Protein AF-A0A090VYI6-F1 (afdb_monomer)

pLDDT: mean 94.98, std 6.13, range [51.75, 98.94]

Mean predicted aligned error: 4.02 Å

Organism: NCBI:txid504487

Secondary structure (DSSP, 8-state):
-GGG-S-HHHHHHHHHHHHHHHHHHHTS-TTT--HHHHIIIIIHHHHHHHHHHHHHHT----TTSSB-TT-SSTTSTTSB-GGGGS-TTPPPP-HHHHHHHHHHHH-GGGSSSSS--HHHHSBGGGTTB--SSS-B-GGGPBPSS-----TTGGG-SEESTTS-EEHHHHHHHHHHH-TTTT---HHHHHHHHHT-HHHHHHHHHHHTT--SHHHHHHHHHHHHHT-----SHHHHHHHTS-----HHHHHHHHHHTTTT-GGGTSBTTTTB-B-TTT---B-EEE---BSSS-TTS--B----BTHHHH--GGGTTEEE----TTGGGSPSBSTT--B-SHHHHHHHHHTTHHHHTT---TT--S-SS-----HHHHHHHHHHHHTTS-TT-

Solvent-accessible surface area (backbone atoms only — not comparable to full-atom values): 20803 Å² total; per-residue (Å²): 119,71,88,80,42,93,61,60,66,59,54,50,53,47,52,52,49,54,51,52,48,49,53,54,58,77,71,47,54,75,78,79,41,62,50,63,59,42,42,53,66,40,53,23,46,50,28,39,48,50,28,50,42,32,64,75,62,66,57,86,73,74,88,84,38,46,50,36,82,69,34,42,38,75,50,45,73,61,26,52,31,63,67,64,48,44,67,90,88,64,75,81,87,46,74,67,40,28,53,52,6,48,51,58,34,57,36,23,70,62,17,57,84,38,82,44,29,59,45,70,43,32,26,68,95,29,54,19,12,61,66,39,41,39,24,70,28,50,96,69,40,72,44,92,33,30,47,68,55,44,57,53,50,43,72,38,49,51,24,66,58,37,50,74,16,66,34,67,57,41,34,52,51,54,48,34,53,30,76,54,51,31,40,32,54,64,67,62,39,34,50,53,47,64,72,32,71,74,48,47,62,50,32,36,75,75,48,76,58,52,80,39,56,68,51,54,38,47,24,36,42,42,26,44,51,62,41,56,76,58,52,10,62,49,31,33,40,62,70,60,79,44,86,77,79,48,74,52,29,54,51,6,46,27,34,34,67,31,71,65,47,48,43,80,50,30,34,79,76,66,24,18,14,42,42,79,94,65,56,78,45,55,42,62,43,17,46,40,60,43,64,45,71,48,72,93,70,67,45,74,49,84,63,44,36,30,15,72,78,66,78,39,76,91,33,46,44,17,31,45,45,60,56,47,57,33,49,75,54,46,42,30,37,68,65,62,16,32,23,75,44,72,64,48,51,50,50,42,53,34,40,7,32,20,44,37,67,70,42,97,40,94,70,45,68,56,63,44,62,60,54,77,67,49,70,71,52,52,52,16,31,52,48,26,42,47,29,36,32,48,72,93,113

Nearest PDB structures (foldseek):
  2c1v-assembly1_B  TM=8.965E-01  e=3.053E-18  Paracoccus pantotrophus
  1iqc-assembly2_B  TM=9.097E-01  e=6.822E-18  Nitrosomonas europaea
  3o5c-assembly2_D  TM=9.002E-01  e=4.563E-18  Shewanella oneidensis
  4aam-assembly1_A  TM=8.550E-01  e=9.223E-18  Geobacter sulfurreducens PCA
  2vhd-assembly1_B  TM=8.820E-01  e=2.930E-17  Pseudomonas aeruginosa

Sequence (393 aa):
MEPAFGNTEIYHKILEEFKASKKLLFGSNFEDFDRYAFIKNHTNKQLQLLAEAFKVWKIDMAENAALNPYAENLFQKDFFNLNHFAPQGTPPISSERIALGKQLFNDKSLSGRGDMSCATCHVKEKAFTDGHKLGMGKNGIQLQRNTPTLSYAAYQRTFFYDGRGDGLEGQIVGVTNNENEFHIDLETLEEKVKNTPKYKIQFDSVYESKINSRNIRHAIATYIRSLSPFDSKFDQNMMGEENSLTTQEIKGFNLFMGKAACATCHFPPVFNGTVPPKFTESEFENLGITKTANFTHPILDDDPGLFYPYEVEERRGFFKTSTIRNVELTAPYMHNGAYNTLTDVLNFYNLGGGAGMGLEVPYQTLPSDELQLNTNDIEAIIAFMKTLTDAEY

InterPro domains:
  IPR004852 Di-haem cytochrome c peroxidase [PF03150] (96-242)
  IPR009056 Cytochrome c-like domain [PS51007] (96-228)
  IPR009056 Cytochrome c-like domain [PS51007] (247-389)
  IPR036909 Cytochrome c-like domain superfamily [G3DSA:1.10.760.10] (89-229)
  IPR036909 Cytochrome c-like domain superfamily [G3DSA:1.10.760.10] (230-393)
  IPR036909 Cytochrome c-like domain superfamily [SSF46626] (88-227)
  IPR036909 Cytochrome c-like domain superfamily [SSF46626] (219-389)
  IPR051395 Cytochrome c-dependent Peroxidase and MauG [PTHR30600] (48-388)

Foldseek 3Di:
DVVLQPDCVLVVQLVVLVVVLVCLVVVDDQQPRLVLCCQQPRVLQNLCSQLVSCVRSVPDDDLQAQADSNRSHQLDPRRGPLVNQDPPPQDDQDPLLLVLLVCQQPFQCLFPVSHAGQCCALPVQLQGGNQDLATQFPPRDGDQWGGDHLALVSLAQADDFQRPAGGQLSVVQVQRCDPRHRNHHQVSSLVSLVPDPVSQVSCCVPVVSDRHSVSNSSSNVSNSNVNYPSAFLSSCVSVVVDVPDDPLLSLLVSCCVGLLCQCVQLPPDQGFRQDPDRSNHFFWFQQQDFLALPLVDGHGDPQQRNCVVPVDNLSGRITTTDGLQSVVSRADDDGSRRRGDLLSVSVCSQCQGNVSSVHPDVNGPGGSHGSPQDPSNSSSNVSNSNSSYHPVD

Radius of gyration: 22.68 Å; Cα contacts (8 Å, |Δi|>4): 725; chains: 1; bounding box: 53×64×57 Å

Structure (mmCIF, N/CA/C/O backbone):
data_AF-A0A090VYI6-F1
#
_entry.id   AF-A0A090VYI6-F1
#
loop_
_atom_site.group_PDB
_atom_site.id
_atom_site.type_symbol
_atom_site.label_atom_id
_atom_site.label_alt_id
_atom_site.label_comp_id
_atom_site.label_asym_id
_atom_site.label_entity_id
_atom_site.label_seq_id
_atom_site.pdbx_PDB_ins_code
_atom_site.Cartn_x
_atom_site.Cartn_y
_atom_site.Cartn_z
_atom_site.occupancy
_atom_site.B_iso_or_equiv
_atom_site.auth_seq_id
_atom_site.auth_comp_id
_atom_site.auth_asym_id
_atom_site.auth_atom_id
_atom_site.pdbx_PDB_model_num
ATOM 1 N N . MET A 1 1 ? 12.431 40.500 5.097 1.00 51.91 1 MET A N 1
ATOM 2 C CA . MET A 1 1 ? 11.952 39.144 5.445 1.00 51.91 1 MET A CA 1
ATOM 3 C C . MET A 1 1 ? 12.647 38.593 6.686 1.00 51.91 1 MET A C 1
ATOM 5 O O . MET A 1 1 ? 11.945 38.060 7.526 1.00 51.91 1 MET A O 1
ATOM 9 N N . GLU A 1 2 ? 13.957 38.803 6.877 1.00 51.75 2 GLU A N 1
ATOM 10 C CA . GLU A 1 2 ? 14.680 38.406 8.108 1.00 51.75 2 GLU A CA 1
ATOM 11 C C . GLU A 1 2 ? 14.084 38.889 9.453 1.00 51.75 2 GLU A C 1
ATOM 13 O O . GLU A 1 2 ? 14.098 38.100 10.391 1.00 51.75 2 GLU A O 1
ATOM 18 N N . PRO A 1 3 ? 13.484 40.095 9.589 1.00 56.06 3 PRO A N 1
ATOM 19 C CA . PRO A 1 3 ? 12.970 40.558 10.886 1.00 56.06 3 PRO A CA 1
ATOM 20 C C . PRO A 1 3 ? 11.772 39.765 11.433 1.00 56.06 3 PRO A C 1
ATOM 22 O O . PRO A 1 3 ? 11.408 39.948 12.590 1.00 56.06 3 PRO A O 1
ATOM 25 N N . ALA A 1 4 ? 11.131 38.924 10.611 1.00 62.53 4 ALA A N 1
ATOM 26 C CA . ALA A 1 4 ? 9.974 38.124 11.019 1.00 62.53 4 ALA A CA 1
ATOM 27 C C . ALA A 1 4 ? 10.366 36.837 11.769 1.00 62.53 4 ALA A C 1
ATOM 29 O O . ALA A 1 4 ? 9.530 36.248 12.449 1.00 62.53 4 ALA A O 1
ATOM 30 N N . PHE A 1 5 ? 11.630 36.413 11.674 1.00 65.56 5 PHE A N 1
ATOM 31 C CA . PHE A 1 5 ? 12.122 35.160 12.238 1.00 65.56 5 PHE A CA 1
ATOM 32 C C . PHE A 1 5 ? 13.164 35.464 13.319 1.00 65.56 5 PHE A C 1
ATOM 34 O O . PHE A 1 5 ? 14.306 35.799 13.023 1.00 65.56 5 PHE A O 1
ATOM 41 N N . GLY A 1 6 ? 12.775 35.362 14.594 1.00 67.00 6 GLY A N 1
ATOM 42 C CA . GLY A 1 6 ? 13.609 35.759 15.743 1.00 67.00 6 GLY A CA 1
ATOM 43 C C . GLY A 1 6 ? 14.913 34.967 15.941 1.00 67.00 6 GLY A C 1
ATOM 44 O O . GLY A 1 6 ? 15.716 35.329 16.796 1.00 67.00 6 GLY A O 1
ATOM 45 N N . ASN A 1 7 ? 15.139 33.905 15.162 1.00 74.75 7 ASN A N 1
ATOM 46 C CA . ASN A 1 7 ? 16.387 33.144 15.110 1.00 74.75 7 ASN A CA 1
ATOM 47 C C . ASN A 1 7 ? 16.782 32.941 13.640 1.00 74.75 7 ASN A C 1
ATOM 49 O O . ASN A 1 7 ? 16.086 32.239 12.901 1.00 74.75 7 ASN A O 1
ATOM 53 N N . THR A 1 8 ? 17.890 33.558 13.231 1.00 87.00 8 THR A N 1
ATOM 54 C CA . THR A 1 8 ? 18.411 33.519 11.857 1.00 87.00 8 THR A CA 1
ATOM 55 C C . THR A 1 8 ? 19.352 32.341 11.599 1.00 87.00 8 THR A C 1
ATOM 57 O O . THR A 1 8 ? 19.598 32.003 10.443 1.00 87.00 8 THR A O 1
ATOM 60 N N . GLU A 1 9 ? 19.850 31.665 12.638 1.00 92.00 9 GLU A N 1
ATOM 61 C CA . GLU A 1 9 ? 20.752 30.518 12.490 1.00 92.00 9 GLU A CA 1
ATOM 62 C C . GLU A 1 9 ? 20.049 29.361 11.772 1.00 92.00 9 GLU A C 1
ATOM 64 O O . GLU A 1 9 ? 20.573 28.822 10.795 1.00 92.00 9 GLU A O 1
ATOM 69 N N . ILE A 1 10 ? 18.831 29.021 12.207 1.00 93.38 10 ILE A N 1
ATOM 70 C CA . ILE A 1 10 ? 18.040 27.954 11.582 1.00 93.38 10 ILE A CA 1
ATOM 71 C C . ILE A 1 10 ? 17.655 28.297 10.135 1.00 93.38 10 ILE A C 1
ATOM 73 O O . ILE A 1 10 ? 17.727 27.439 9.258 1.00 93.38 10 ILE A O 1
ATOM 77 N N . TYR A 1 11 ? 17.367 29.572 9.845 1.00 92.25 11 TYR A N 1
ATOM 78 C CA . TYR A 1 11 ? 17.147 30.052 8.477 1.00 92.25 11 TYR A CA 1
ATOM 79 C C . TYR A 1 11 ? 18.368 29.799 7.582 1.00 92.25 11 TYR A C 1
ATOM 81 O O . TYR A 1 11 ? 18.232 29.260 6.484 1.00 92.25 11 TYR A O 1
ATOM 89 N N . HIS A 1 12 ? 19.572 30.138 8.053 1.00 94.00 12 HIS A N 1
ATOM 90 C CA . HIS A 1 12 ? 20.794 29.902 7.287 1.00 94.00 12 HIS A CA 1
ATOM 91 C C . HIS A 1 12 ? 21.085 28.411 7.098 1.00 94.00 12 HIS A C 1
ATOM 93 O O . HIS A 1 12 ? 21.434 28.020 5.987 1.00 94.00 12 HIS A O 1
ATOM 99 N N . LYS A 1 13 ? 20.876 27.568 8.119 1.00 96.44 13 LYS A N 1
ATOM 100 C CA . LYS A 1 13 ? 21.012 26.105 7.984 1.00 96.44 13 LYS A CA 1
ATOM 101 C C . LYS A 1 13 ? 20.083 25.547 6.904 1.00 96.44 13 LYS A C 1
ATOM 103 O O . LYS A 1 13 ? 20.533 24.778 6.060 1.00 96.44 13 LYS A O 1
ATOM 108 N N . ILE A 1 14 ? 18.821 25.982 6.890 1.00 95.31 14 ILE A N 1
ATOM 109 C CA . ILE A 1 14 ? 17.846 25.603 5.859 1.00 95.31 14 ILE A CA 1
ATOM 110 C C . ILE A 1 14 ? 18.332 26.028 4.469 1.00 95.31 14 ILE A C 1
ATOM 112 O O . ILE A 1 14 ? 18.341 25.220 3.543 1.00 95.31 14 ILE A O 1
ATOM 116 N N . LEU A 1 15 ? 18.762 27.284 4.308 1.00 95.56 15 LEU A N 1
ATOM 117 C CA . LEU A 1 15 ? 19.244 27.775 3.017 1.00 95.56 15 LEU A CA 1
ATOM 118 C C . LEU A 1 15 ? 20.486 27.030 2.519 1.00 95.56 15 LEU A C 1
ATOM 120 O O . LEU A 1 15 ? 20.568 26.736 1.326 1.00 95.56 15 LEU A O 1
ATOM 124 N N . GLU A 1 16 ? 21.448 26.747 3.395 1.00 97.62 16 GLU A N 1
ATOM 125 C CA . GLU A 1 16 ? 22.647 25.986 3.034 1.00 97.62 16 GLU A CA 1
ATOM 126 C C . GLU A 1 16 ? 22.298 24.554 2.624 1.00 97.62 16 GLU A C 1
ATOM 128 O O . GLU A 1 16 ? 22.794 24.079 1.602 1.00 97.62 16 GLU A O 1
ATOM 133 N N . GLU A 1 17 ? 21.370 23.904 3.329 1.00 98.19 17 GLU A N 1
ATOM 134 C CA . GLU A 1 17 ? 20.898 22.569 2.962 1.00 98.19 17 GLU A CA 1
ATOM 135 C C . GLU A 1 17 ? 20.195 22.568 1.593 1.00 98.19 17 GLU A C 1
ATOM 137 O O . GLU A 1 17 ? 20.515 21.756 0.721 1.00 98.19 17 GLU A O 1
ATOM 142 N N . PHE A 1 18 ? 19.314 23.539 1.323 1.00 96.81 18 PHE A N 1
ATOM 143 C CA . PHE A 1 18 ? 18.697 23.678 -0.000 1.00 96.81 18 PHE A CA 1
ATOM 144 C C . PHE A 1 18 ? 19.729 23.951 -1.103 1.00 96.81 18 PHE A C 1
ATOM 146 O O . PHE A 1 18 ? 19.591 23.431 -2.213 1.00 96.81 18 PHE A O 1
ATOM 153 N N . LYS A 1 19 ? 20.778 24.742 -0.837 1.00 97.81 19 LYS A N 1
ATOM 154 C CA . LYS A 1 19 ? 21.872 24.959 -1.800 1.00 97.81 19 LYS A CA 1
ATOM 155 C C . LYS A 1 19 ? 22.647 23.669 -2.067 1.00 97.81 19 LYS A C 1
ATOM 157 O O . LYS A 1 19 ? 22.904 23.369 -3.234 1.00 97.81 19 LYS A O 1
ATOM 162 N N . ALA A 1 20 ? 22.992 22.913 -1.024 1.00 97.69 20 ALA A N 1
ATOM 163 C CA . ALA A 1 20 ? 23.687 21.632 -1.1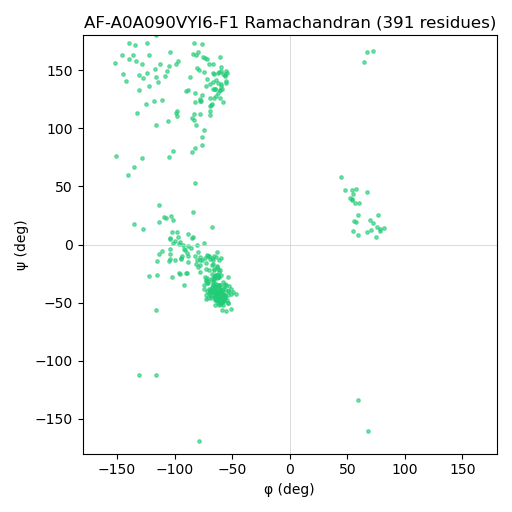43 1.00 97.69 20 ALA A CA 1
ATOM 164 C C . ALA A 1 20 ? 22.857 20.627 -1.954 1.00 97.69 20 ALA A C 1
ATOM 166 O O . ALA A 1 20 ? 23.345 20.067 -2.937 1.00 97.69 20 ALA A O 1
ATOM 167 N N . SER A 1 21 ? 21.572 20.511 -1.621 1.00 97.25 21 SER A N 1
ATOM 168 C CA . SER A 1 21 ? 20.606 19.665 -2.322 1.00 97.25 21 SER A CA 1
ATOM 169 C C . SER A 1 21 ? 20.469 20.043 -3.801 1.00 97.25 21 SER A C 1
ATOM 171 O O . SER A 1 21 ? 20.563 19.182 -4.672 1.00 97.25 21 SER A O 1
ATOM 173 N N . LYS A 1 22 ? 20.321 21.341 -4.118 1.00 96.44 22 LYS A N 1
ATOM 174 C CA . LYS A 1 22 ? 20.264 21.828 -5.510 1.00 96.44 22 LYS A CA 1
ATOM 175 C C . LYS A 1 22 ? 21.551 21.526 -6.269 1.00 96.44 22 LYS A C 1
ATOM 177 O O . LYS A 1 22 ? 21.483 21.097 -7.415 1.00 96.44 22 LYS A O 1
ATOM 182 N N . LYS A 1 23 ? 22.718 21.743 -5.655 1.00 95.56 23 LYS A N 1
ATOM 183 C CA . LYS A 1 23 ? 24.012 21.451 -6.285 1.00 95.56 23 LYS A CA 1
ATOM 184 C C . LYS A 1 23 ? 24.121 19.974 -6.663 1.00 95.56 23 LYS A C 1
ATOM 186 O O . LYS A 1 23 ? 24.585 19.675 -7.758 1.00 95.56 23 LYS A O 1
ATOM 191 N N . LEU A 1 24 ? 23.686 19.077 -5.779 1.00 94.88 24 LEU A N 1
ATOM 192 C CA . LEU A 1 24 ? 23.704 17.642 -6.039 1.00 94.88 24 LEU A CA 1
ATOM 193 C C . LEU A 1 24 ? 22.701 17.255 -7.137 1.00 94.88 24 LEU A C 1
ATOM 195 O O . LEU A 1 24 ? 23.080 16.562 -8.076 1.00 94.88 24 LEU A O 1
ATOM 199 N N . LEU A 1 25 ? 21.465 17.763 -7.077 1.00 92.31 25 LEU A N 1
ATOM 200 C CA . LEU A 1 25 ? 20.431 17.500 -8.086 1.00 92.31 25 LEU A CA 1
ATOM 201 C C . LEU A 1 25 ? 20.842 17.972 -9.487 1.00 92.31 25 LEU A C 1
ATOM 203 O O . LEU A 1 25 ? 20.793 17.199 -10.435 1.00 92.31 25 LEU A O 1
ATOM 207 N N . PHE A 1 26 ? 21.279 19.227 -9.626 1.00 92.06 26 PHE A N 1
ATOM 208 C CA . PHE A 1 26 ? 21.657 19.792 -10.929 1.00 92.06 26 PHE A CA 1
ATOM 209 C C . PHE A 1 26 ? 23.040 19.343 -11.418 1.00 92.06 26 PHE A C 1
ATOM 211 O O . PHE A 1 26 ? 23.374 19.564 -12.578 1.00 92.06 26 PHE A O 1
ATOM 218 N N . GLY A 1 27 ? 23.852 18.746 -10.543 1.00 92.06 27 GLY A N 1
ATOM 219 C CA . GLY A 1 27 ? 25.154 18.177 -10.888 1.00 92.06 27 GLY A CA 1
ATOM 220 C C . GLY A 1 27 ? 25.107 16.702 -11.295 1.00 92.06 27 GLY A C 1
ATOM 221 O O . GLY A 1 27 ? 26.145 16.165 -11.671 1.00 92.06 27 GLY A O 1
ATOM 222 N N . SER A 1 28 ? 23.942 16.053 -11.208 1.00 91.81 28 SER A N 1
ATOM 223 C CA . SER A 1 28 ? 23.776 14.613 -11.436 1.00 91.81 28 SER A CA 1
ATOM 224 C C . SER A 1 28 ? 22.946 14.320 -12.689 1.00 91.81 28 SER A C 1
ATOM 226 O O . SER A 1 28 ? 22.124 15.133 -13.109 1.00 91.81 28 SER A O 1
ATOM 228 N N . ASN A 1 29 ? 23.138 13.138 -13.278 1.00 93.50 29 ASN A N 1
ATOM 229 C CA . ASN A 1 29 ? 22.256 12.600 -14.317 1.00 93.50 29 ASN A CA 1
ATOM 230 C C . ASN A 1 29 ? 21.095 11.833 -13.660 1.00 93.50 29 ASN A C 1
ATOM 232 O O . ASN A 1 29 ? 21.307 11.171 -12.649 1.00 93.50 29 ASN A O 1
ATOM 236 N N . PHE A 1 30 ? 19.893 11.895 -14.240 1.00 91.25 30 PHE A N 1
ATOM 237 C CA . PHE A 1 30 ? 18.717 11.151 -13.784 1.00 91.25 30 PHE A CA 1
ATOM 238 C C . PHE A 1 30 ? 18.975 9.644 -13.593 1.00 91.25 30 PHE A C 1
ATOM 240 O O . PHE A 1 30 ? 18.526 9.083 -12.591 1.00 91.25 30 PHE A O 1
ATOM 247 N N . GLU A 1 31 ? 19.698 8.999 -14.511 1.00 87.69 31 GLU A N 1
ATOM 248 C CA . GLU A 1 31 ? 19.937 7.546 -14.477 1.00 87.69 31 GLU A CA 1
ATOM 249 C C . GLU A 1 31 ? 20.872 7.131 -13.332 1.00 87.69 31 GLU A C 1
ATOM 251 O O . GLU A 1 31 ? 20.591 6.173 -12.615 1.00 87.69 31 GLU A O 1
ATOM 256 N N . ASP A 1 32 ? 21.932 7.905 -13.095 1.00 85.31 32 ASP A N 1
ATOM 257 C CA . ASP A 1 32 ? 22.974 7.582 -12.108 1.00 85.31 32 ASP A CA 1
ATOM 258 C C . ASP A 1 32 ? 22.744 8.244 -10.739 1.00 85.31 32 ASP A C 1
ATOM 260 O O . ASP A 1 32 ? 23.573 8.139 -9.833 1.00 85.31 32 ASP A O 1
ATOM 264 N N . PHE A 1 33 ? 21.638 8.974 -10.577 1.00 95.75 33 PHE A N 1
ATOM 265 C CA . PHE A 1 33 ? 21.359 9.706 -9.349 1.00 95.75 33 PHE A CA 1
ATOM 266 C C . PHE A 1 33 ? 21.072 8.756 -8.179 1.00 95.75 33 PHE A C 1
ATOM 268 O O . PHE A 1 33 ? 20.097 7.996 -8.199 1.00 95.75 33 PHE A O 1
ATOM 275 N N . ASP A 1 34 ? 21.897 8.849 -7.132 1.00 96.88 34 ASP A N 1
ATOM 276 C CA . ASP A 1 34 ? 21.727 8.094 -5.891 1.00 96.88 34 ASP A CA 1
ATOM 277 C C . ASP A 1 34 ? 20.603 8.694 -5.035 1.00 96.88 34 ASP A C 1
ATOM 279 O O . ASP A 1 34 ? 20.805 9.527 -4.145 1.00 96.88 34 ASP A O 1
ATOM 283 N N . ARG A 1 35 ? 19.381 8.261 -5.337 1.00 97.38 35 ARG A N 1
ATOM 284 C CA . ARG A 1 35 ? 18.150 8.678 -4.665 1.00 97.38 35 ARG A CA 1
ATOM 285 C C . ARG A 1 35 ? 18.113 8.190 -3.224 1.00 97.38 35 ARG A C 1
ATOM 287 O O . ARG A 1 35 ? 17.596 8.910 -2.373 1.00 97.38 35 ARG A O 1
ATOM 294 N N . TYR A 1 36 ? 18.671 7.011 -2.936 1.00 97.88 36 TYR A N 1
ATOM 295 C CA . TYR A 1 36 ? 18.772 6.493 -1.570 1.00 97.88 36 TYR A CA 1
ATOM 296 C C . TYR A 1 36 ? 19.567 7.458 -0.685 1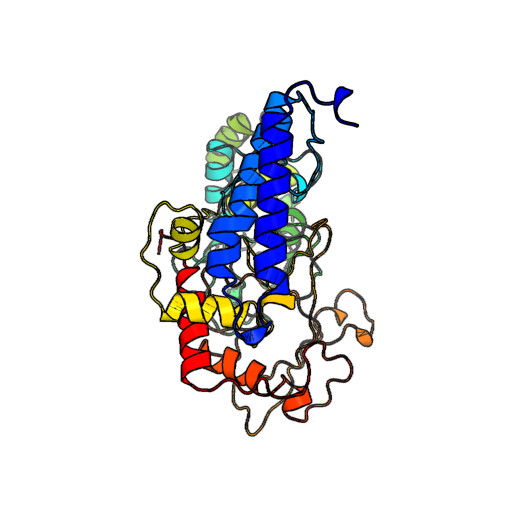.00 97.88 36 TYR A C 1
ATOM 298 O O . TYR A 1 36 ? 19.049 7.964 0.316 1.00 97.88 36 TYR A O 1
ATOM 306 N N . ALA A 1 37 ? 20.802 7.772 -1.090 1.00 97.25 37 ALA A N 1
ATOM 307 C CA . ALA A 1 37 ? 21.647 8.698 -0.345 1.00 97.25 37 ALA A CA 1
ATOM 308 C C . ALA A 1 37 ? 21.050 10.110 -0.311 1.00 97.25 37 ALA A C 1
ATOM 310 O O . ALA A 1 37 ? 21.145 10.783 0.715 1.00 97.25 37 ALA A O 1
ATOM 311 N N . PHE A 1 38 ? 20.405 10.556 -1.394 1.00 98.00 38 PHE A N 1
ATOM 312 C CA . PHE A 1 38 ? 19.746 11.858 -1.421 1.00 98.00 38 PHE A CA 1
ATOM 313 C C . PHE A 1 38 ? 18.625 11.963 -0.383 1.00 98.00 38 PHE A C 1
ATOM 315 O O . PHE A 1 38 ? 18.595 12.918 0.391 1.00 98.00 38 PHE A O 1
ATOM 322 N N . ILE A 1 39 ? 17.731 10.975 -0.311 1.00 97.31 39 ILE A N 1
ATOM 323 C CA . ILE A 1 39 ? 16.640 10.987 0.670 1.00 97.31 39 ILE A CA 1
ATOM 324 C C . ILE A 1 39 ? 17.208 10.983 2.091 1.00 97.31 39 ILE A C 1
ATOM 326 O O . ILE A 1 39 ? 16.844 11.832 2.907 1.00 97.31 39 ILE A O 1
ATOM 330 N N . LYS A 1 40 ? 18.150 10.076 2.365 1.00 95.94 40 LYS A N 1
ATOM 331 C CA . LYS A 1 40 ? 18.731 9.901 3.699 1.00 95.94 40 LYS A CA 1
ATOM 332 C C . LYS A 1 40 ? 19.511 11.130 4.174 1.00 95.94 40 LYS A C 1
ATOM 334 O O . LYS A 1 40 ? 19.357 11.541 5.321 1.00 95.94 40 LYS A O 1
ATOM 339 N N . ASN A 1 41 ? 20.322 11.729 3.301 1.00 96.50 41 ASN A N 1
ATOM 340 C CA . ASN A 1 41 ? 21.264 12.785 3.686 1.00 96.50 41 ASN A CA 1
ATOM 341 C C . ASN A 1 41 ? 20.732 14.204 3.456 1.00 96.50 41 ASN A C 1
ATOM 343 O O . ASN A 1 41 ? 21.189 15.123 4.130 1.00 96.50 41 ASN A O 1
ATOM 347 N N . HIS A 1 42 ? 19.783 14.388 2.533 1.00 97.81 42 HIS A N 1
ATOM 348 C CA . HIS A 1 42 ? 19.250 15.701 2.169 1.00 97.81 42 HIS A CA 1
ATOM 349 C C . HIS A 1 42 ? 17.766 15.837 2.511 1.00 97.81 42 HIS A C 1
ATOM 351 O O . HIS A 1 42 ? 17.409 16.722 3.284 1.00 97.81 42 HIS A O 1
ATOM 357 N N . THR A 1 43 ? 16.886 14.961 2.016 1.00 97.00 43 THR A N 1
ATOM 358 C CA . THR A 1 43 ? 15.436 15.085 2.279 1.00 97.00 43 THR A CA 1
ATOM 359 C C . THR A 1 43 ? 15.114 14.987 3.771 1.00 97.00 43 THR A C 1
ATOM 361 O O . THR A 1 43 ? 14.474 15.883 4.318 1.00 97.00 43 THR A O 1
ATOM 364 N N . ASN A 1 44 ? 15.617 13.963 4.463 1.00 97.31 44 ASN A N 1
ATOM 365 C CA . ASN A 1 44 ? 15.415 13.822 5.909 1.00 97.31 44 ASN A CA 1
ATOM 366 C C . ASN A 1 44 ? 16.096 14.958 6.689 1.00 97.31 44 ASN A C 1
ATOM 368 O O . ASN A 1 44 ? 15.562 15.449 7.681 1.00 97.31 44 ASN A O 1
ATOM 372 N N . LYS A 1 45 ? 17.236 15.466 6.204 1.00 97.31 45 LYS A N 1
ATOM 373 C CA . LYS A 1 45 ? 17.892 16.618 6.830 1.00 97.31 45 LYS A CA 1
ATOM 374 C C . LYS A 1 45 ? 17.060 17.898 6.714 1.00 97.31 45 LYS A C 1
ATOM 376 O O . LYS A 1 45 ? 16.982 18.667 7.671 1.00 97.31 45 LYS A O 1
ATOM 381 N N . GLN A 1 46 ? 16.416 18.119 5.571 1.00 97.38 46 GLN A N 1
ATOM 382 C CA . GLN A 1 46 ? 15.489 19.234 5.376 1.00 97.38 46 GLN A CA 1
ATOM 383 C C . GLN A 1 46 ? 14.279 19.117 6.307 1.00 97.38 46 GLN A C 1
ATOM 385 O O . GLN A 1 46 ? 13.914 20.110 6.928 1.00 97.38 46 GLN A O 1
ATOM 390 N N . LEU A 1 47 ? 13.701 17.920 6.452 1.00 96.44 47 LEU A N 1
ATOM 391 C CA . LEU A 1 47 ? 12.589 17.665 7.374 1.00 96.44 47 LEU A CA 1
ATOM 392 C C . LEU A 1 47 ? 12.962 18.001 8.828 1.00 96.44 47 LEU A C 1
ATOM 394 O O . LEU A 1 47 ? 12.262 18.782 9.468 1.00 96.44 47 LEU A O 1
ATOM 398 N N . GLN A 1 48 ? 14.119 17.530 9.309 1.00 96.50 48 GLN A N 1
ATOM 399 C CA . GLN A 1 48 ? 14.654 17.888 10.633 1.00 96.50 48 GLN A CA 1
ATOM 400 C C . GLN A 1 48 ? 14.780 19.404 10.830 1.00 96.50 48 GLN A C 1
ATOM 402 O O . GLN A 1 48 ? 14.356 19.949 11.849 1.00 96.50 48 GLN A O 1
ATOM 407 N N . LEU A 1 49 ? 15.359 20.104 9.849 1.00 96.12 49 LEU A N 1
ATOM 408 C CA . LEU A 1 49 ? 15.551 21.552 9.924 1.00 96.12 49 LEU A CA 1
ATOM 409 C C . LEU A 1 49 ? 14.218 22.316 9.896 1.00 96.12 49 LEU A C 1
ATOM 411 O O . LEU A 1 49 ? 14.088 23.338 10.569 1.00 96.12 49 LEU A O 1
ATOM 415 N N . LEU A 1 50 ? 13.224 21.834 9.146 1.00 93.31 50 LEU A N 1
ATOM 416 C CA . LEU A 1 50 ? 11.882 22.420 9.119 1.00 93.31 50 LEU A CA 1
ATOM 417 C C . LEU A 1 50 ? 11.146 22.208 10.448 1.00 93.31 50 LEU A C 1
ATOM 419 O O . LEU A 1 50 ? 10.590 23.168 10.982 1.00 93.31 50 LEU A O 1
ATOM 423 N N . ALA A 1 51 ? 11.204 21.003 11.022 1.00 93.25 51 ALA A N 1
ATOM 424 C CA . ALA A 1 51 ? 10.638 20.718 12.339 1.00 93.25 51 ALA A CA 1
ATOM 425 C C . ALA A 1 51 ? 11.279 21.597 13.435 1.00 93.25 51 ALA A C 1
ATOM 427 O O . ALA A 1 51 ? 10.576 22.202 14.252 1.00 93.25 51 ALA A O 1
ATOM 428 N N . GLU A 1 52 ? 12.610 21.756 13.406 1.00 93.12 52 GLU A N 1
ATOM 429 C CA . GLU A 1 52 ? 13.338 22.672 14.294 1.00 93.12 52 GLU A CA 1
ATOM 430 C C . GLU A 1 52 ? 12.884 24.127 14.094 1.00 93.12 52 GLU A C 1
ATOM 432 O O . GLU A 1 52 ? 12.611 24.833 15.069 1.00 93.12 52 GLU A O 1
ATOM 437 N N . ALA A 1 53 ? 12.745 24.576 12.845 1.00 92.12 53 ALA A N 1
ATOM 438 C CA . ALA A 1 53 ? 12.299 25.929 12.532 1.00 92.12 53 ALA A CA 1
ATOM 439 C C . ALA A 1 53 ? 10.887 26.216 13.048 1.00 92.12 53 ALA A C 1
ATOM 441 O O . ALA A 1 53 ? 10.668 27.275 13.639 1.00 92.12 53 ALA A O 1
ATOM 442 N N . PHE A 1 54 ? 9.945 25.278 12.903 1.00 90.62 54 PHE A N 1
ATOM 443 C CA . PHE A 1 54 ? 8.591 25.436 13.439 1.00 90.62 54 PHE A CA 1
ATOM 444 C C . PHE A 1 54 ? 8.601 25.630 14.954 1.00 90.62 54 PHE A C 1
ATOM 446 O O . PHE A 1 54 ? 7.956 26.550 15.464 1.00 90.62 54 PHE A O 1
ATOM 453 N N . LYS A 1 55 ? 9.420 24.856 15.674 1.00 89.12 55 LYS A N 1
ATOM 454 C CA . LYS A 1 55 ? 9.599 25.006 17.123 1.00 89.12 55 LYS A CA 1
ATOM 455 C C . LYS A 1 55 ? 10.222 26.354 17.498 1.00 89.12 55 LYS A C 1
ATOM 457 O O . LYS A 1 55 ? 9.733 27.032 18.402 1.00 89.12 55 LYS A O 1
ATOM 462 N N . VAL A 1 56 ? 11.302 26.749 16.826 1.00 90.44 56 VAL A N 1
ATOM 463 C CA . VAL A 1 56 ? 12.064 27.969 17.143 1.00 90.44 56 VAL A CA 1
ATOM 464 C C . VAL A 1 56 ? 11.269 29.235 16.820 1.00 90.44 56 VAL A C 1
ATOM 466 O O . VAL A 1 56 ? 11.285 30.195 17.594 1.00 90.44 56 VAL A O 1
ATOM 469 N N . TRP A 1 57 ? 10.554 29.241 15.698 1.00 90.19 57 TRP A N 1
ATOM 470 C CA . TRP A 1 57 ? 9.742 30.375 15.258 1.00 90.19 57 TRP A CA 1
ATOM 471 C C . TRP A 1 57 ? 8.314 30.350 15.802 1.00 90.19 57 TRP A C 1
ATOM 473 O O . TRP A 1 57 ? 7.569 31.297 15.558 1.00 90.19 57 TRP A O 1
ATOM 483 N N . LYS A 1 58 ? 7.952 29.318 16.578 1.00 89.25 58 LYS A N 1
ATOM 484 C CA . LYS A 1 58 ? 6.615 29.132 17.161 1.00 89.25 58 LYS A CA 1
ATOM 485 C C . LYS A 1 58 ? 5.517 29.166 16.091 1.00 89.25 58 LYS A C 1
ATOM 487 O O . LYS A 1 58 ? 4.496 29.829 16.266 1.00 89.25 58 LYS A O 1
ATOM 492 N N . ILE A 1 59 ? 5.768 28.492 14.970 1.00 87.75 59 ILE A N 1
ATOM 493 C CA . ILE A 1 59 ? 4.795 28.343 13.887 1.00 87.75 59 ILE A CA 1
ATOM 494 C C . ILE A 1 59 ? 3.871 27.192 14.254 1.00 87.75 59 ILE A C 1
ATOM 496 O O . ILE A 1 59 ? 4.333 26.075 14.467 1.00 87.75 59 ILE A O 1
ATOM 500 N N . ASP A 1 60 ? 2.577 27.486 14.308 1.00 84.31 60 ASP A N 1
ATOM 501 C CA . ASP A 1 60 ? 1.536 26.481 14.459 1.00 84.31 60 ASP A CA 1
ATOM 502 C C . ASP A 1 60 ? 1.080 25.999 13.075 1.00 84.31 60 ASP A C 1
ATOM 504 O O . ASP A 1 60 ? 0.847 26.806 12.170 1.00 84.31 60 ASP A O 1
ATOM 508 N N . MET A 1 61 ? 0.993 24.684 12.898 1.00 80.69 61 MET A N 1
ATOM 509 C CA . MET A 1 61 ? 0.710 24.038 11.617 1.00 80.69 61 MET A CA 1
ATOM 510 C C . MET A 1 61 ? -0.622 23.296 11.689 1.00 80.69 61 MET A C 1
ATOM 512 O O . MET A 1 61 ? -0.975 22.720 12.712 1.00 80.69 61 MET A O 1
ATOM 516 N N . ALA A 1 62 ? -1.369 23.296 10.583 1.00 72.25 62 ALA A N 1
ATOM 517 C CA . ALA A 1 62 ? -2.714 22.733 10.548 1.00 72.25 62 ALA A CA 1
ATOM 518 C C . ALA A 1 62 ? -2.738 21.231 10.897 1.00 72.25 62 ALA A C 1
ATOM 520 O O . ALA A 1 62 ? -2.109 20.416 10.225 1.00 72.25 62 ALA A O 1
ATOM 521 N N . GLU A 1 63 ? -3.562 20.860 11.879 1.00 66.06 63 GLU A N 1
ATOM 522 C CA . GLU A 1 63 ? -3.710 19.480 12.375 1.00 66.06 63 GLU A CA 1
ATOM 523 C C . GLU A 1 63 ? -4.431 18.525 11.397 1.00 66.06 63 GLU A C 1
ATOM 525 O O . GLU A 1 63 ? -4.454 17.315 11.610 1.00 66.06 63 GLU A O 1
ATOM 530 N N . ASN A 1 64 ? -5.019 19.045 10.311 1.00 64.88 64 ASN A N 1
ATOM 531 C CA . ASN A 1 64 ? -5.789 18.268 9.326 1.00 64.88 64 ASN A CA 1
ATOM 532 C C . ASN A 1 64 ? -5.055 18.079 7.982 1.00 64.88 64 ASN A C 1
ATOM 534 O O . ASN A 1 64 ? -5.683 17.899 6.940 1.00 64.88 64 ASN A O 1
ATOM 538 N N . ALA A 1 65 ? -3.725 18.193 7.976 1.00 83.31 65 ALA A N 1
ATOM 539 C CA . ALA A 1 65 ? -2.911 17.842 6.817 1.00 83.31 65 ALA A CA 1
ATOM 540 C C . ALA A 1 65 ? -2.694 16.322 6.746 1.00 83.31 65 ALA A C 1
ATOM 542 O O . ALA A 1 65 ? -2.653 15.649 7.774 1.00 83.31 65 ALA A O 1
ATOM 543 N N . ALA A 1 66 ? -2.503 15.794 5.534 1.00 91.50 66 ALA A N 1
ATOM 544 C CA . ALA A 1 66 ? -2.185 14.381 5.304 1.00 91.50 66 ALA A CA 1
ATOM 545 C C . ALA A 1 66 ? -0.837 13.950 5.902 1.00 91.50 66 ALA A C 1
ATOM 547 O O . ALA A 1 66 ? -0.633 12.776 6.207 1.00 91.50 66 ALA A O 1
ATOM 548 N N . LEU A 1 67 ? 0.078 14.906 6.051 1.00 93.31 67 LEU A N 1
ATOM 549 C CA . LEU A 1 67 ? 1.418 14.708 6.583 1.00 93.31 67 LEU A CA 1
ATOM 550 C C . LEU A 1 67 ? 1.522 15.331 7.970 1.00 93.31 67 LEU A C 1
ATOM 552 O O . LEU A 1 67 ? 0.953 16.396 8.216 1.00 93.31 67 LEU A O 1
ATOM 556 N N . ASN A 1 68 ? 2.291 14.695 8.846 1.00 91.94 68 ASN A N 1
ATOM 557 C CA . ASN A 1 68 ? 2.713 15.290 10.101 1.00 91.94 68 ASN A CA 1
ATOM 558 C C . ASN A 1 68 ? 3.703 16.432 9.806 1.00 91.94 68 ASN A C 1
ATOM 560 O O . ASN A 1 68 ? 4.796 16.176 9.296 1.00 91.94 68 ASN A O 1
ATOM 564 N N . PRO A 1 69 ? 3.354 17.694 10.118 1.00 88.69 69 PRO A N 1
ATOM 565 C CA . PRO A 1 69 ? 4.219 18.834 9.826 1.00 88.69 69 PRO A CA 1
ATOM 566 C C . PRO A 1 69 ? 5.510 18.833 10.654 1.00 88.69 69 PRO A C 1
ATOM 568 O O . PRO A 1 69 ? 6.459 19.517 10.290 1.00 88.69 69 PRO A O 1
ATOM 571 N N . TYR A 1 70 ? 5.561 18.071 11.747 1.00 90.81 70 TYR A N 1
ATOM 572 C CA . TYR A 1 70 ? 6.740 17.928 12.598 1.00 90.81 70 TYR A CA 1
ATOM 573 C C . TYR A 1 70 ? 7.542 16.662 12.288 1.00 90.81 70 TYR A C 1
ATOM 575 O O . TYR A 1 70 ? 8.420 16.300 13.067 1.00 90.81 70 TYR A O 1
ATOM 583 N N . ALA A 1 71 ? 7.247 15.972 11.182 1.00 94.06 71 ALA A N 1
ATOM 584 C CA . ALA A 1 71 ? 8.032 14.817 10.790 1.00 94.06 71 ALA A CA 1
ATOM 585 C C . ALA A 1 71 ? 9.468 15.212 10.432 1.00 94.06 71 ALA A C 1
ATOM 587 O O . ALA A 1 71 ? 9.701 16.156 9.681 1.00 94.06 71 ALA A O 1
ATOM 588 N N . GLU A 1 72 ? 10.424 14.456 10.960 1.00 96.25 72 GLU A N 1
ATOM 589 C CA . GLU A 1 72 ? 11.864 14.638 10.781 1.00 96.25 72 GLU A CA 1
ATOM 590 C C . GLU A 1 72 ? 12.457 13.618 9.794 1.00 96.25 72 GLU A C 1
ATOM 592 O O . GLU A 1 72 ? 13.588 13.772 9.334 1.00 96.25 72 GLU A O 1
ATOM 597 N N . ASN A 1 73 ? 11.706 12.574 9.442 1.00 97.44 73 ASN A N 1
ATOM 598 C CA . ASN A 1 73 ? 12.114 11.551 8.488 1.00 97.44 73 ASN A CA 1
ATOM 599 C C . ASN A 1 73 ? 10.924 11.110 7.626 1.00 97.44 73 ASN A C 1
ATOM 601 O O . ASN A 1 73 ? 9.816 10.944 8.129 1.00 97.44 73 ASN A O 1
ATOM 605 N N . LEU A 1 74 ? 11.155 10.880 6.333 1.00 95.88 74 LEU A N 1
ATOM 606 C CA . LEU A 1 74 ? 10.131 10.393 5.406 1.00 95.88 74 LEU A CA 1
ATOM 607 C C . LEU A 1 74 ? 9.571 9.014 5.804 1.00 95.88 74 LEU A C 1
ATOM 609 O O . LEU A 1 74 ? 8.431 8.707 5.480 1.00 95.88 74 LEU A O 1
ATOM 613 N N . PHE A 1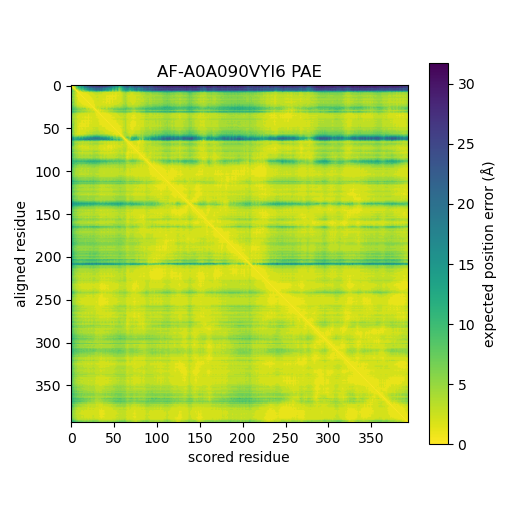 75 ? 10.360 8.191 6.497 1.00 96.88 75 PHE A N 1
ATOM 614 C CA . PHE A 1 75 ? 10.008 6.816 6.871 1.00 96.88 75 PHE A CA 1
ATOM 615 C C . PHE A 1 75 ? 9.626 6.656 8.344 1.00 96.88 75 PHE A C 1
ATOM 617 O O . PHE A 1 75 ? 9.384 5.536 8.788 1.00 96.88 75 PHE A O 1
ATOM 624 N N . GLN A 1 76 ? 9.526 7.748 9.111 1.00 95.44 76 GLN A N 1
ATOM 625 C CA . GLN A 1 76 ? 9.047 7.637 10.487 1.00 95.44 76 GLN A CA 1
ATOM 626 C C . GLN A 1 76 ? 7.577 7.199 10.517 1.00 95.44 76 GLN A C 1
ATOM 628 O O . GLN A 1 76 ? 6.768 7.586 9.671 1.00 95.44 76 GLN A O 1
ATOM 633 N N . LYS A 1 77 ? 7.215 6.428 11.541 1.00 94.19 77 LYS A N 1
ATOM 634 C CA . LYS A 1 77 ? 5.892 5.803 11.676 1.00 94.19 77 LYS A CA 1
ATOM 635 C C . LYS A 1 77 ? 4.714 6.782 11.617 1.00 94.19 77 LYS A C 1
ATOM 637 O O . LYS A 1 77 ? 3.648 6.445 11.111 1.00 94.19 77 LYS A O 1
ATOM 642 N N . ASP A 1 78 ? 4.891 7.984 12.149 1.00 92.81 78 ASP A N 1
ATOM 643 C CA . ASP A 1 78 ? 3.885 9.045 12.183 1.00 92.81 78 ASP A CA 1
ATOM 644 C C . ASP A 1 78 ? 4.121 10.118 11.106 1.00 92.81 78 ASP A C 1
ATOM 646 O O . ASP A 1 78 ? 3.612 11.227 11.244 1.00 92.81 78 ASP A O 1
ATOM 650 N N . PHE A 1 79 ? 4.860 9.811 10.027 1.00 95.06 79 PHE A N 1
ATOM 651 C CA . PHE A 1 79 ? 5.009 10.710 8.872 1.00 95.06 79 PHE A CA 1
ATOM 652 C C . PHE A 1 79 ? 3.645 11.070 8.271 1.00 95.06 79 PHE A C 1
ATOM 654 O O . PHE A 1 79 ? 3.367 12.230 7.965 1.00 95.06 79 PHE A O 1
ATOM 661 N N . PHE A 1 80 ? 2.769 10.074 8.138 1.00 94.56 80 PHE A N 1
ATOM 662 C CA . PHE A 1 80 ? 1.387 10.270 7.728 1.00 94.56 80 PHE A CA 1
ATOM 663 C C . PHE A 1 80 ? 0.490 10.539 8.931 1.00 94.56 80 PHE A C 1
ATOM 665 O O . PHE A 1 80 ? 0.467 9.778 9.900 1.00 94.56 80 PHE A O 1
ATOM 672 N N . ASN A 1 81 ? -0.351 11.563 8.814 1.00 92.31 81 ASN A N 1
ATOM 673 C CA . ASN A 1 81 ? -1.459 11.764 9.731 1.00 92.31 81 ASN A CA 1
ATOM 674 C C . ASN A 1 81 ? -2.556 10.742 9.422 1.00 92.31 81 ASN A C 1
ATOM 676 O O . ASN A 1 81 ? -3.366 10.920 8.513 1.00 92.31 81 ASN A O 1
ATOM 680 N N . LEU A 1 82 ? -2.597 9.660 10.193 1.00 90.75 82 LEU A N 1
ATOM 681 C CA . LEU A 1 82 ? -3.530 8.561 9.964 1.00 90.75 82 LEU A CA 1
ATOM 682 C C . LEU A 1 82 ? -5.011 8.992 10.021 1.00 90.75 82 LEU A C 1
ATOM 684 O O . LEU A 1 82 ? -5.849 8.390 9.348 1.00 90.75 82 LEU A O 1
ATOM 688 N N . ASN A 1 83 ? -5.336 10.067 10.749 1.00 89.44 83 ASN A N 1
ATOM 689 C CA . ASN A 1 83 ? -6.700 10.603 10.808 1.00 89.44 83 ASN A CA 1
ATOM 690 C C . ASN A 1 83 ? -7.177 11.152 9.455 1.00 89.44 83 ASN A C 1
ATOM 692 O O . ASN A 1 83 ? -8.371 11.090 9.175 1.00 89.44 83 ASN A O 1
ATOM 696 N N . HIS A 1 84 ? -6.268 11.624 8.593 1.00 90.75 84 HIS A N 1
ATOM 697 C CA . HIS A 1 84 ? -6.598 12.077 7.233 1.00 90.75 84 HIS A CA 1
ATOM 698 C C . HIS A 1 84 ? -7.177 10.948 6.364 1.00 90.75 84 HIS A C 1
ATOM 700 O O . HIS A 1 84 ? -7.973 11.189 5.456 1.00 90.75 84 HIS A O 1
ATOM 706 N N . PHE A 1 85 ? -6.808 9.698 6.654 1.00 91.75 85 PHE A N 1
ATOM 707 C CA . PHE A 1 85 ? -7.254 8.501 5.932 1.00 91.75 85 PHE A CA 1
ATOM 708 C C . PHE A 1 85 ? -8.451 7.805 6.593 1.00 91.75 85 PHE A C 1
ATOM 710 O O . PHE A 1 85 ? -8.933 6.781 6.106 1.00 91.75 85 PHE A O 1
ATOM 717 N N . ALA A 1 86 ? -8.947 8.344 7.706 1.00 90.88 86 ALA A N 1
ATOM 718 C CA . ALA A 1 86 ? -10.111 7.826 8.403 1.00 90.88 86 ALA A CA 1
ATOM 719 C C . ALA A 1 86 ? -11.347 8.711 8.156 1.00 90.88 86 ALA A C 1
ATOM 721 O O . ALA A 1 86 ? -11.217 9.911 7.904 1.00 90.88 86 ALA A O 1
ATOM 722 N N . PRO A 1 87 ? -12.569 8.156 8.249 1.00 89.06 87 PRO A N 1
ATOM 723 C CA . PRO A 1 87 ? -13.783 8.962 8.233 1.00 89.06 87 PRO A CA 1
ATOM 724 C C . PRO A 1 87 ? -13.777 10.041 9.322 1.00 89.06 87 PRO A C 1
ATOM 726 O O . PRO A 1 87 ? -13.250 9.844 10.420 1.00 89.06 87 PRO A O 1
ATOM 729 N N . GLN A 1 88 ? -14.429 11.172 9.063 1.00 85.81 88 GLN A N 1
ATOM 730 C CA . GLN A 1 88 ? -14.553 12.233 10.061 1.00 85.81 88 GLN A CA 1
ATOM 731 C C . GLN A 1 88 ? -15.279 11.729 11.322 1.00 85.81 88 GLN A C 1
ATOM 733 O O . GLN A 1 88 ? -16.300 11.043 11.241 1.00 85.81 88 GLN A O 1
ATOM 738 N N . GLY A 1 89 ? -14.764 12.091 12.501 1.00 83.88 89 GLY A N 1
ATOM 739 C CA . GLY A 1 89 ? -15.332 11.670 13.787 1.00 83.88 89 GLY A CA 1
ATOM 740 C C . GLY A 1 89 ? -14.983 10.234 14.192 1.00 83.88 89 GLY A C 1
ATOM 741 O O . GLY A 1 89 ? -15.576 9.716 15.139 1.00 83.88 89 GLY A O 1
ATOM 742 N N . THR A 1 90 ? -14.036 9.597 13.496 1.00 85.75 90 THR A N 1
ATOM 743 C CA . THR A 1 90 ? -13.420 8.326 13.904 1.00 85.75 90 THR A CA 1
ATOM 744 C C . THR A 1 90 ? -12.783 8.486 15.291 1.00 85.75 90 THR A C 1
ATOM 746 O O . THR A 1 90 ? -11.950 9.377 15.473 1.00 85.75 90 THR A O 1
ATOM 749 N N . PRO A 1 91 ? -13.167 7.667 16.289 1.00 88.00 91 PRO A N 1
ATOM 750 C CA . PRO A 1 91 ? -12.525 7.681 17.598 1.00 88.00 91 PRO A CA 1
ATOM 751 C C . PRO A 1 91 ? -11.016 7.404 17.508 1.00 88.00 91 PRO A C 1
ATOM 753 O O . PRO A 1 91 ? -10.603 6.589 16.685 1.00 88.00 91 PRO A O 1
ATOM 756 N N . PRO A 1 92 ? -10.187 7.997 18.387 1.00 89.38 92 PRO A N 1
ATOM 757 C CA . PRO A 1 92 ? -8.749 7.759 18.371 1.00 89.38 92 PRO A CA 1
ATOM 758 C C . PRO A 1 92 ? -8.396 6.275 18.492 1.00 89.38 92 PRO A C 1
ATOM 760 O O . PRO A 1 92 ? -9.051 5.514 19.217 1.00 89.38 92 PRO A O 1
ATOM 763 N N . ILE A 1 93 ? -7.319 5.873 17.827 1.00 92.19 93 ILE A N 1
ATOM 764 C CA . ILE A 1 93 ? -6.764 4.526 17.958 1.00 92.19 93 ILE A CA 1
ATOM 765 C C . ILE A 1 93 ? -6.256 4.333 19.394 1.00 92.19 93 ILE A C 1
ATOM 767 O O . ILE A 1 93 ? -5.579 5.198 19.943 1.00 92.19 93 ILE A O 1
ATOM 771 N N . SER A 1 94 ? -6.584 3.193 20.005 1.00 94.94 94 SER A N 1
ATOM 772 C CA . SER A 1 94 ? -6.063 2.782 21.314 1.00 94.94 94 SER A CA 1
ATOM 773 C C . SER A 1 94 ? -5.760 1.286 21.320 1.00 94.94 94 SER A C 1
ATOM 775 O O . SER A 1 94 ? -6.318 0.535 20.513 1.00 94.94 94 SER A O 1
ATOM 777 N N . SER A 1 95 ? -4.909 0.837 22.244 1.00 96.50 95 SER A N 1
ATOM 778 C CA . SER A 1 95 ? -4.585 -0.583 22.446 1.00 96.50 95 SER A CA 1
ATOM 779 C C . SER A 1 95 ? -5.833 -1.446 22.640 1.00 96.50 95 SER A C 1
ATOM 781 O O . SER A 1 95 ? -5.935 -2.539 22.085 1.00 96.50 95 SER A O 1
ATOM 783 N N . GLU A 1 96 ? -6.818 -0.938 23.376 1.00 96.56 96 GLU A N 1
ATOM 784 C CA . GLU A 1 96 ? -8.058 -1.639 23.704 1.00 96.56 96 GLU A CA 1
ATOM 785 C C . GLU A 1 96 ? -8.963 -1.762 22.470 1.00 96.56 96 GLU A C 1
ATOM 787 O O . GLU A 1 96 ? -9.543 -2.824 22.231 1.00 96.56 96 GLU A O 1
ATOM 792 N N . ARG A 1 97 ? -9.046 -0.711 21.637 1.00 96.94 97 ARG A N 1
ATOM 793 C CA . ARG A 1 97 ? -9.802 -0.746 20.371 1.00 96.94 97 ARG A CA 1
ATOM 794 C C . ARG A 1 97 ? -9.145 -1.652 19.336 1.00 96.94 97 ARG A C 1
ATOM 796 O O . ARG A 1 97 ? -9.855 -2.387 18.655 1.00 96.94 97 ARG A O 1
ATOM 803 N N . ILE A 1 98 ? -7.812 -1.650 19.255 1.00 98.06 98 ILE A N 1
ATOM 804 C CA . ILE A 1 98 ? -7.051 -2.592 18.420 1.00 98.06 98 ILE A CA 1
ATOM 805 C C . ILE A 1 98 ? -7.338 -4.030 18.865 1.00 98.06 98 ILE A C 1
ATOM 807 O O . ILE A 1 98 ? -7.639 -4.882 18.031 1.00 98.06 98 ILE A O 1
ATOM 811 N N . ALA A 1 99 ? -7.295 -4.307 20.173 1.00 98.25 99 ALA A N 1
ATOM 812 C CA . ALA A 1 99 ? -7.558 -5.640 20.707 1.00 98.25 99 ALA A CA 1
ATOM 813 C C . ALA A 1 99 ? -8.989 -6.117 20.407 1.00 98.25 99 ALA A C 1
ATOM 815 O O . ALA A 1 99 ? -9.171 -7.250 19.957 1.00 98.25 99 ALA A O 1
ATOM 816 N N . LEU A 1 100 ? -9.996 -5.256 20.594 1.00 98.25 100 LEU A N 1
ATOM 817 C CA . LEU A 1 100 ? -11.383 -5.556 20.227 1.00 98.25 100 LEU A CA 1
ATOM 818 C C . LEU A 1 100 ? -11.527 -5.805 18.718 1.00 98.25 100 LEU A C 1
ATOM 820 O O . LEU A 1 100 ? -12.104 -6.813 18.310 1.00 98.25 100 LEU A O 1
ATOM 824 N N . GLY A 1 101 ? -10.956 -4.928 17.891 1.00 98.38 101 GLY A N 1
ATOM 825 C CA . GLY A 1 101 ? -10.942 -5.067 16.438 1.00 98.38 101 GLY A CA 1
ATOM 826 C C . GLY A 1 101 ? -10.333 -6.383 15.974 1.00 98.38 101 GLY A C 1
ATOM 827 O O . GLY A 1 101 ? -10.929 -7.087 15.163 1.00 98.38 101 GLY A O 1
ATOM 828 N N . LYS A 1 102 ? -9.192 -6.768 16.557 1.00 98.69 102 LYS A N 1
ATOM 829 C CA . LYS A 1 102 ? -8.528 -8.045 16.283 1.00 98.69 102 LYS A CA 1
ATOM 830 C C . LYS A 1 102 ? -9.420 -9.228 16.644 1.00 98.69 102 LYS A C 1
ATOM 832 O O . LYS A 1 102 ? -9.476 -10.198 15.895 1.00 98.69 102 LYS A O 1
ATOM 837 N N . GLN A 1 103 ? -10.131 -9.171 17.769 1.00 98.44 103 GLN A N 1
ATOM 838 C CA . GLN A 1 103 ? -11.052 -10.244 18.142 1.00 98.44 103 GLN A CA 1
ATOM 839 C C . GLN A 1 103 ? -12.214 -10.369 17.157 1.00 98.44 103 GLN A C 1
ATOM 841 O O . GLN A 1 103 ? -12.527 -11.483 16.758 1.00 98.44 103 GLN A O 1
ATOM 846 N N . LEU A 1 104 ? -12.823 -9.255 16.742 1.00 98.62 104 LEU A N 1
ATOM 847 C CA . LEU A 1 104 ? -13.894 -9.246 15.738 1.00 98.62 104 LEU A CA 1
ATOM 848 C C . LEU A 1 104 ? -13.399 -9.767 14.378 1.00 98.62 104 LEU A C 1
ATOM 850 O O . LEU A 1 104 ? -14.044 -10.613 13.771 1.00 98.62 104 LEU A O 1
ATOM 854 N N . PHE A 1 105 ? -12.213 -9.334 13.943 1.00 98.75 105 PHE A N 1
ATOM 855 C CA . PHE A 1 105 ? -11.572 -9.752 12.691 1.00 98.75 105 PHE A CA 1
ATOM 856 C C . PHE A 1 105 ? -11.354 -11.273 12.593 1.00 98.75 105 PHE A C 1
ATOM 858 O O . PHE A 1 105 ? -11.402 -11.851 11.507 1.00 98.75 105 PHE A O 1
ATOM 865 N N . ASN A 1 106 ? -11.117 -11.929 13.732 1.00 98.69 106 ASN A N 1
ATOM 866 C CA . ASN A 1 106 ? -10.868 -13.368 13.809 1.00 98.69 106 ASN A CA 1
ATOM 867 C C . ASN A 1 106 ? -12.133 -14.199 14.103 1.00 98.69 106 ASN A C 1
ATOM 869 O O . ASN A 1 106 ? -12.085 -15.423 13.976 1.00 98.69 106 ASN A O 1
ATOM 873 N N . ASP A 1 107 ? -13.257 -13.581 14.483 1.00 98.38 107 ASP A N 1
ATOM 874 C CA . ASP A 1 107 ? -14.440 -14.307 14.953 1.00 98.38 107 ASP A CA 1
ATOM 875 C C . ASP A 1 107 ? -15.309 -14.808 13.794 1.00 98.38 107 ASP A C 1
ATOM 877 O O . ASP A 1 107 ? -16.026 -14.054 13.135 1.00 98.38 107 ASP A O 1
ATOM 881 N N . LYS A 1 108 ? -15.262 -16.123 13.562 1.00 97.56 108 LYS A N 1
ATOM 882 C CA . LYS A 1 108 ? -16.015 -16.775 12.486 1.00 97.56 108 LYS A CA 1
ATOM 883 C C . LYS A 1 108 ? -17.522 -16.719 12.682 1.00 97.56 108 LYS A C 1
ATOM 885 O O . LYS A 1 108 ? -18.255 -16.722 11.696 1.00 97.56 108 LYS A O 1
ATOM 890 N N . SER A 1 109 ? -17.991 -16.633 13.931 1.00 97.12 109 SER A N 1
ATOM 891 C CA . SER A 1 109 ? -19.423 -16.636 14.251 1.00 97.12 109 SER A CA 1
ATOM 892 C C . SER A 1 109 ? -20.166 -15.432 13.660 1.00 97.12 109 SER A C 1
ATOM 894 O O . SER A 1 109 ? -21.388 -15.492 13.496 1.00 97.12 109 SER A O 1
ATOM 896 N N . LEU A 1 110 ? -19.431 -14.374 13.293 1.00 97.19 110 LEU A N 1
ATOM 897 C CA . LEU A 1 110 ? -19.961 -13.141 12.717 1.00 97.19 110 LEU A CA 1
ATOM 898 C C . LEU A 1 110 ? -20.323 -13.254 11.228 1.00 97.19 110 LEU A C 1
ATOM 900 O O . LEU A 1 110 ? -21.117 -12.446 10.760 1.00 97.19 110 LEU A O 1
ATOM 904 N N . SER A 1 111 ? -19.829 -14.258 10.496 1.00 97.06 111 SER A N 1
ATOM 905 C CA . SER A 1 111 ? -20.330 -14.563 9.143 1.00 97.06 111 SER A CA 1
ATOM 906 C C . SER A 1 111 ? -21.732 -15.175 9.197 1.00 97.06 111 SER A C 1
ATOM 908 O O . SER A 1 111 ? -22.139 -15.721 10.224 1.00 97.06 111 SER A O 1
ATOM 910 N N . GLY A 1 112 ? -22.490 -15.136 8.100 1.00 96.12 112 GLY A N 1
ATOM 911 C CA . GLY A 1 112 ? -23.855 -15.670 8.032 1.00 96.12 112 GLY A CA 1
ATOM 912 C C . GLY A 1 112 ? -23.948 -17.131 8.482 1.00 96.12 112 GLY A C 1
ATOM 913 O O . GLY A 1 112 ? -24.841 -17.487 9.250 1.00 96.12 112 GLY A O 1
ATOM 914 N N . ARG A 1 113 ? -22.965 -17.955 8.096 1.00 93.50 113 ARG A N 1
ATOM 915 C CA . ARG A 1 113 ? -22.883 -19.387 8.433 1.00 93.50 113 ARG A CA 1
ATOM 916 C C . ARG A 1 113 ? -22.052 -19.711 9.674 1.00 93.50 113 ARG A C 1
ATOM 918 O O . ARG A 1 113 ? -22.124 -20.832 10.169 1.00 93.50 113 ARG A O 1
ATOM 925 N N . GLY A 1 114 ? -21.280 -18.757 10.184 1.00 95.56 114 GLY A N 1
ATOM 926 C CA . GLY A 1 114 ? -20.426 -18.974 11.347 1.00 95.56 114 GLY A CA 1
ATOM 927 C C . GLY A 1 114 ? -19.111 -19.714 11.057 1.00 95.56 114 GLY A C 1
ATOM 928 O O . GLY A 1 114 ? -18.472 -20.184 11.996 1.00 95.56 114 GLY A O 1
ATOM 929 N N . ASP A 1 115 ? -18.710 -19.856 9.790 1.00 93.69 115 ASP A N 1
ATOM 930 C CA . ASP A 1 115 ? -17.556 -20.652 9.341 1.00 93.69 115 ASP A CA 1
ATOM 931 C C . ASP A 1 115 ? -16.408 -19.815 8.734 1.00 93.69 115 ASP A C 1
ATOM 933 O O . ASP A 1 115 ? -15.301 -20.334 8.557 1.00 93.69 115 ASP A O 1
ATOM 937 N N . MET A 1 116 ? -16.627 -18.513 8.513 1.00 95.31 116 MET A N 1
ATOM 938 C CA . MET A 1 116 ? -15.667 -17.577 7.918 1.00 95.31 116 MET A CA 1
ATOM 939 C C . MET A 1 116 ? -15.467 -16.321 8.777 1.00 95.31 116 MET A C 1
ATOM 941 O O . MET A 1 116 ? -16.403 -15.804 9.380 1.00 95.31 116 MET A O 1
ATOM 945 N N . SER A 1 117 ? -14.234 -15.818 8.810 1.00 97.69 117 SER A N 1
ATOM 946 C CA . SER A 1 117 ? -13.841 -14.528 9.395 1.00 97.69 117 SER A CA 1
ATOM 947 C C . SER A 1 117 ? -12.909 -13.783 8.436 1.00 97.69 117 SER A C 1
ATOM 949 O O . SER A 1 117 ? -12.441 -14.371 7.462 1.00 97.69 117 SER A O 1
ATOM 951 N N . CYS A 1 118 ? -12.579 -12.518 8.709 1.00 98.31 118 CYS A N 1
ATOM 952 C CA . CYS A 1 118 ? -11.632 -11.766 7.880 1.00 98.31 118 CYS A CA 1
ATOM 953 C C . CYS A 1 118 ? -10.272 -12.487 7.815 1.00 98.31 118 CYS A C 1
ATOM 955 O O . CYS A 1 118 ? -9.679 -12.607 6.747 1.00 98.31 118 CYS A O 1
ATOM 957 N N . ALA A 1 119 ? -9.843 -13.069 8.940 1.00 98.12 119 ALA A N 1
ATOM 958 C CA . ALA A 1 119 ? -8.619 -13.866 9.052 1.00 98.12 119 ALA A CA 1
ATOM 959 C C . ALA A 1 119 ? -8.635 -15.186 8.258 1.00 98.12 119 ALA A C 1
ATOM 961 O O . ALA A 1 119 ? -7.607 -15.848 8.163 1.00 98.12 119 ALA A O 1
ATOM 962 N N . THR A 1 120 ? -9.783 -15.597 7.706 1.00 96.94 120 THR A N 1
ATOM 963 C CA . THR A 1 120 ? -9.855 -16.780 6.831 1.00 96.94 120 THR A CA 1
ATOM 964 C C . THR A 1 120 ? -9.175 -16.512 5.488 1.00 96.94 120 THR A C 1
ATOM 966 O O . THR A 1 120 ? -8.478 -17.390 4.992 1.00 96.94 120 THR A O 1
ATOM 969 N N . CYS A 1 121 ? -9.334 -15.300 4.942 1.00 97.38 121 CYS A N 1
ATOM 970 C CA . CYS A 1 121 ? -8.717 -14.892 3.676 1.00 97.38 121 CYS A CA 1
ATOM 971 C C . CYS A 1 121 ? -7.489 -13.993 3.890 1.00 97.38 121 CYS A C 1
ATOM 973 O O . CYS A 1 121 ? -6.574 -13.987 3.082 1.00 97.38 121 CYS A O 1
ATOM 975 N N . HIS A 1 122 ? -7.438 -13.239 4.987 1.00 98.19 122 HIS A N 1
ATOM 976 C CA . HIS A 1 122 ? -6.321 -12.352 5.306 1.00 98.19 122 HIS A CA 1
ATOM 977 C C . HIS A 1 122 ? -5.460 -12.961 6.417 1.00 98.19 122 HIS A C 1
ATOM 979 O O . HIS A 1 122 ? -5.536 -12.557 7.581 1.00 98.19 122 HIS A O 1
ATOM 985 N N . VAL A 1 123 ? -4.665 -13.969 6.054 1.00 98.06 123 VAL A N 1
ATOM 986 C CA . VAL A 1 123 ? -3.854 -14.776 6.975 1.00 98.06 123 VAL A CA 1
ATOM 987 C C . VAL A 1 123 ? -2.617 -13.996 7.403 1.00 98.06 123 VAL A C 1
ATOM 989 O O . VAL A 1 123 ? -1.827 -13.575 6.558 1.00 98.06 123 VAL A O 1
ATOM 992 N N . LYS A 1 124 ? -2.429 -13.820 8.718 1.00 97.44 124 LYS A N 1
ATOM 993 C CA . LYS A 1 124 ? -1.329 -13.017 9.269 1.00 97.44 124 LYS A CA 1
ATOM 994 C C . LYS A 1 124 ? 0.021 -13.482 8.724 1.00 97.44 124 LYS A C 1
ATOM 996 O O . LYS A 1 124 ? 0.758 -12.668 8.195 1.00 97.44 124 LYS A O 1
ATOM 1001 N N . GLU A 1 125 ? 0.306 -14.779 8.785 1.00 96.44 125 GLU A N 1
ATOM 1002 C CA . GLU A 1 125 ? 1.588 -15.385 8.395 1.00 96.44 125 GLU A CA 1
ATOM 1003 C C . GLU A 1 125 ? 1.912 -15.235 6.896 1.00 96.44 125 GLU A C 1
ATOM 1005 O O . GLU A 1 125 ? 3.029 -15.520 6.478 1.00 96.44 125 GLU A O 1
ATOM 1010 N N . LYS A 1 126 ? 0.946 -14.785 6.083 1.00 97.56 126 LYS A N 1
ATOM 1011 C CA . LYS A 1 126 ? 1.101 -14.476 4.654 1.00 97.56 126 LYS A CA 1
ATOM 1012 C C . LYS A 1 126 ? 0.931 -12.981 4.377 1.00 97.56 126 LYS A C 1
ATOM 1014 O O . LYS A 1 126 ? 0.317 -12.597 3.379 1.00 97.56 126 LYS A O 1
ATOM 1019 N N . ALA A 1 127 ? 1.363 -12.141 5.316 1.00 98.19 127 ALA A N 1
ATOM 1020 C CA . ALA A 1 127 ? 1.168 -10.696 5.275 1.00 98.19 127 ALA A CA 1
ATOM 1021 C C . ALA A 1 127 ? -0.282 -10.296 4.951 1.00 98.19 127 ALA A C 1
ATOM 1023 O O . ALA A 1 127 ? -0.542 -9.457 4.092 1.00 98.19 127 ALA A O 1
ATOM 1024 N N . PHE A 1 128 ? -1.247 -10.928 5.623 1.00 98.50 128 PHE A N 1
ATOM 1025 C CA . PHE A 1 128 ? -2.684 -10.687 5.459 1.00 98.50 128 PHE A CA 1
ATOM 1026 C C . PHE A 1 128 ? -3.229 -10.955 4.044 1.00 98.50 128 PHE A C 1
ATOM 1028 O O . PHE A 1 128 ? -4.151 -10.274 3.599 1.00 98.50 128 PHE A O 1
ATOM 1035 N N . THR A 1 129 ? -2.703 -11.974 3.363 1.00 98.25 129 THR A N 1
ATOM 1036 C CA . THR A 1 129 ? -3.266 -12.572 2.133 1.00 98.25 129 THR A CA 1
ATOM 1037 C C . THR A 1 129 ? -3.673 -14.031 2.374 1.00 98.25 129 THR A C 1
ATOM 1039 O O . THR A 1 129 ? -3.497 -14.542 3.481 1.00 98.25 129 THR A O 1
ATOM 1042 N N . ASP A 1 130 ? -4.204 -14.730 1.364 1.00 96.81 130 ASP A N 1
ATOM 1043 C CA . ASP A 1 130 ? -4.512 -16.169 1.451 1.00 96.81 130 ASP A CA 1
ATOM 1044 C C . ASP A 1 130 ? -3.508 -17.060 0.699 1.00 96.81 130 ASP A C 1
ATOM 1046 O O . ASP A 1 130 ? -3.437 -18.267 0.956 1.00 96.81 130 ASP A O 1
ATOM 1050 N N . GLY A 1 131 ? -2.676 -16.483 -0.172 1.00 96.56 131 GLY A N 1
ATOM 1051 C CA . GLY A 1 131 ? -1.723 -17.196 -1.027 1.00 96.56 131 GLY A CA 1
ATOM 1052 C C . GLY A 1 131 ? -2.371 -18.019 -2.147 1.00 96.56 131 GLY A C 1
ATOM 1053 O O . GLY A 1 131 ? -1.757 -18.968 -2.638 1.00 96.56 131 GLY A O 1
ATOM 1054 N N . HIS A 1 132 ? -3.612 -17.712 -2.528 1.00 97.31 132 HIS A N 1
ATOM 1055 C CA . HIS A 1 132 ? -4.287 -18.322 -3.670 1.00 97.31 132 HIS A CA 1
ATOM 1056 C C . HIS A 1 132 ? -4.223 -17.418 -4.907 1.00 97.31 132 HIS A C 1
ATOM 1058 O O . HIS A 1 132 ? -4.118 -16.197 -4.809 1.00 97.31 132 HIS A O 1
ATOM 1064 N N . LYS A 1 133 ? -4.332 -18.021 -6.103 1.00 97.19 133 LYS A N 1
ATOM 1065 C CA . LYS A 1 133 ? -4.437 -17.263 -7.362 1.00 97.19 133 LYS A CA 1
ATOM 1066 C C . LYS A 1 133 ? -5.609 -16.287 -7.315 1.00 97.19 133 LYS A C 1
ATOM 1068 O O . LYS A 1 133 ? -5.412 -15.090 -7.465 1.00 97.19 133 LYS A O 1
ATOM 1073 N N . LEU A 1 134 ? -6.806 -16.805 -7.068 1.00 97.81 134 LEU A N 1
ATOM 1074 C CA . LEU A 1 134 ? -7.974 -16.000 -6.734 1.00 97.81 134 LEU A CA 1
ATOM 1075 C C . LEU A 1 134 ? -8.429 -16.380 -5.329 1.00 97.81 134 LEU A C 1
ATOM 1077 O O . LEU A 1 134 ? -8.227 -17.523 -4.910 1.00 97.81 134 LEU A O 1
ATOM 1081 N N . GLY A 1 135 ? -9.041 -15.430 -4.630 1.00 96.56 135 GLY A N 1
ATOM 1082 C CA . GLY A 1 135 ? -9.465 -15.615 -3.255 1.00 96.56 135 GLY A CA 1
ATOM 1083 C C . GLY A 1 135 ? -10.462 -16.756 -3.097 1.00 96.56 135 GLY A C 1
ATOM 1084 O O . GLY A 1 135 ? -11.202 -17.090 -4.024 1.00 96.56 135 GLY A O 1
ATOM 1085 N N . MET A 1 136 ? -10.484 -17.357 -1.911 1.00 95.25 136 MET A N 1
ATOM 1086 C CA . MET A 1 136 ? -11.384 -18.468 -1.598 1.00 95.25 136 MET A CA 1
ATOM 1087 C C . MET A 1 136 ? -12.516 -17.995 -0.691 1.00 95.25 136 MET A C 1
ATOM 1089 O O . MET A 1 136 ? -12.332 -17.733 0.495 1.00 95.25 136 MET A O 1
ATOM 1093 N N . GLY A 1 137 ? -13.703 -17.885 -1.277 1.00 92.00 137 GLY A N 1
ATOM 1094 C CA . GLY A 1 137 ? -14.938 -17.520 -0.606 1.00 92.00 137 GLY A CA 1
ATOM 1095 C C . GLY A 1 137 ? -15.575 -18.674 0.171 1.00 92.00 137 GLY A C 1
ATOM 1096 O O . GLY A 1 137 ? -14.999 -19.750 0.374 1.00 92.00 137 GLY A O 1
ATOM 1097 N N . LYS A 1 138 ? -16.815 -18.453 0.616 1.00 87.62 138 LYS A N 1
ATOM 1098 C CA . LYS A 1 138 ? -17.603 -19.448 1.348 1.00 87.62 138 LYS A CA 1
ATOM 1099 C C . LYS A 1 138 ? -17.733 -20.736 0.532 1.00 87.62 138 LYS A C 1
ATOM 1101 O O . LYS A 1 138 ? -17.847 -20.706 -0.692 1.00 87.62 138 LYS A O 1
ATOM 1106 N N . ASN A 1 139 ? -17.741 -21.881 1.215 1.00 84.88 139 ASN A N 1
ATOM 1107 C CA . ASN A 1 139 ? -17.800 -23.216 0.602 1.00 84.88 139 ASN A CA 1
ATOM 1108 C C . ASN A 1 139 ? -16.678 -23.513 -0.419 1.00 84.88 139 ASN A C 1
ATOM 1110 O O . ASN A 1 139 ? -16.839 -24.407 -1.246 1.00 84.88 139 ASN A O 1
ATOM 1114 N N . GLY A 1 140 ? -15.560 -22.778 -0.383 1.00 87.62 140 GLY A N 1
ATOM 1115 C CA . GLY A 1 140 ? -14.470 -22.943 -1.349 1.00 87.62 140 GLY A CA 1
ATOM 1116 C C . GLY A 1 140 ? -14.798 -22.408 -2.745 1.00 87.62 140 GLY A C 1
ATOM 1117 O O . GLY A 1 140 ? -14.141 -22.793 -3.709 1.00 87.62 140 GLY A O 1
ATOM 1118 N N . ILE A 1 141 ? -15.816 -21.547 -2.873 1.00 92.38 141 ILE A N 1
ATOM 1119 C CA . ILE A 1 141 ? -16.098 -20.847 -4.129 1.00 92.38 141 ILE A CA 1
ATOM 1120 C C . ILE A 1 141 ? -14.934 -19.907 -4.425 1.00 92.38 141 ILE A C 1
ATOM 1122 O O . ILE A 1 141 ? -14.586 -19.057 -3.609 1.00 92.38 141 ILE A O 1
ATOM 1126 N N . GLN A 1 142 ? -14.360 -20.036 -5.613 1.00 95.31 142 GLN A N 1
ATOM 1127 C CA . GLN A 1 142 ? -13.322 -19.133 -6.077 1.00 95.31 142 GLN A CA 1
ATOM 1128 C C . GLN A 1 142 ? -13.923 -17.746 -6.356 1.00 95.31 142 GLN A C 1
ATOM 1130 O O . GLN A 1 142 ? -14.905 -17.615 -7.088 1.00 95.31 142 GLN A O 1
ATOM 1135 N N . LEU A 1 143 ? -13.345 -16.714 -5.746 1.00 96.44 143 LEU A N 1
ATOM 1136 C CA . LEU A 1 143 ? -13.694 -15.316 -5.973 1.00 96.44 143 LEU A CA 1
ATOM 1137 C C . LEU A 1 143 ? -13.108 -14.828 -7.305 1.00 96.44 143 LEU A C 1
ATOM 1139 O O . LEU A 1 143 ? -12.323 -15.512 -7.956 1.00 96.44 143 LEU A O 1
ATOM 1143 N N . GLN A 1 144 ? -13.485 -13.618 -7.715 1.00 95.50 144 GLN A N 1
ATOM 1144 C CA . GLN A 1 144 ? -13.055 -13.043 -8.993 1.00 95.50 144 GLN A CA 1
ATOM 1145 C C . GLN A 1 144 ? -11.575 -12.628 -9.011 1.00 95.50 144 GLN A C 1
ATOM 1147 O O . GLN A 1 144 ? -10.957 -12.614 -10.069 1.00 95.50 144 GLN A O 1
ATOM 1152 N N . ARG A 1 145 ? -11.011 -12.258 -7.856 1.00 97.88 145 ARG A N 1
ATOM 1153 C CA . ARG A 1 145 ? -9.689 -11.625 -7.746 1.00 97.88 145 ARG A CA 1
ATOM 1154 C C . ARG A 1 145 ? -8.845 -12.270 -6.656 1.00 97.88 145 ARG A C 1
ATOM 1156 O O . ARG A 1 145 ? -9.393 -12.880 -5.740 1.00 97.88 145 ARG A O 1
ATOM 1163 N N . ASN A 1 146 ? -7.529 -12.118 -6.758 1.00 98.50 146 ASN A N 1
ATOM 1164 C CA . ASN A 1 146 ? -6.565 -12.379 -5.692 1.00 98.50 146 ASN A CA 1
ATOM 1165 C C . ASN A 1 146 ? -6.939 -11.592 -4.422 1.00 98.50 146 ASN A C 1
ATOM 1167 O O . ASN A 1 146 ? -7.508 -10.501 -4.508 1.00 98.50 146 ASN A O 1
ATOM 1171 N N . THR A 1 147 ? -6.646 -12.149 -3.247 1.00 98.38 147 THR A N 1
ATOM 1172 C CA . THR A 1 147 ? -6.906 -11.482 -1.967 1.00 98.38 147 THR A CA 1
ATOM 1173 C C . THR A 1 147 ? -5.759 -10.515 -1.648 1.00 98.38 147 THR A C 1
ATOM 1175 O O . THR A 1 147 ? -4.654 -10.980 -1.363 1.00 98.38 147 THR A O 1
ATOM 1178 N N . PRO A 1 148 ? -5.983 -9.184 -1.654 1.00 97.75 148 PRO A N 1
ATOM 1179 C CA . PRO A 1 148 ? -4.915 -8.221 -1.408 1.00 97.75 148 PRO A CA 1
ATOM 1180 C C . PRO A 1 148 ? -4.459 -8.258 0.055 1.00 97.75 148 PRO A C 1
ATOM 1182 O O . PRO A 1 148 ? -5.237 -8.583 0.954 1.00 97.75 148 PRO A O 1
ATOM 1185 N N . THR A 1 149 ? -3.215 -7.846 0.305 1.00 98.31 149 THR A N 1
ATOM 1186 C CA . THR A 1 149 ? -2.725 -7.620 1.672 1.00 98.31 149 THR A CA 1
ATOM 1187 C C . THR A 1 149 ? -3.522 -6.513 2.370 1.00 98.31 149 THR A C 1
ATOM 1189 O O . THR A 1 149 ? -3.963 -5.549 1.737 1.00 98.31 149 THR A O 1
ATOM 1192 N N . LEU A 1 150 ? -3.687 -6.640 3.689 1.00 98.38 150 LEU A N 1
ATOM 1193 C CA . LEU A 1 150 ? -4.192 -5.563 4.548 1.00 98.38 150 LEU A CA 1
ATOM 1194 C C . LEU A 1 150 ? -3.077 -4.721 5.175 1.00 98.38 150 LEU A C 1
ATOM 1196 O O . LEU A 1 150 ? -3.373 -3.672 5.751 1.00 98.38 150 LEU A O 1
ATOM 1200 N N . SER A 1 151 ? -1.814 -5.144 5.066 1.00 97.31 151 SER A N 1
ATOM 1201 C CA . SER A 1 151 ? -0.685 -4.354 5.546 1.00 97.31 151 SER A CA 1
ATOM 1202 C C . SER A 1 151 ? -0.654 -3.013 4.810 1.00 97.31 151 SER A C 1
ATOM 1204 O O . SER A 1 151 ? -0.813 -2.954 3.591 1.00 97.31 151 SER A O 1
ATOM 1206 N N . TYR A 1 152 ? -0.492 -1.916 5.549 1.00 97.81 152 TYR A N 1
ATOM 1207 C CA . TYR A 1 152 ? -0.466 -0.544 5.013 1.00 97.81 152 TYR A CA 1
ATOM 1208 C C . TYR A 1 152 ? -1.729 -0.080 4.263 1.00 97.81 152 TYR A C 1
ATOM 1210 O O . TYR A 1 152 ? -1.755 1.038 3.739 1.00 97.81 152 TYR A O 1
ATOM 1218 N N . ALA A 1 153 ? -2.822 -0.854 4.280 1.00 96.94 153 ALA A N 1
ATOM 1219 C CA . ALA A 1 153 ? -4.103 -0.468 3.675 1.00 96.94 153 ALA A CA 1
ATOM 1220 C C . ALA A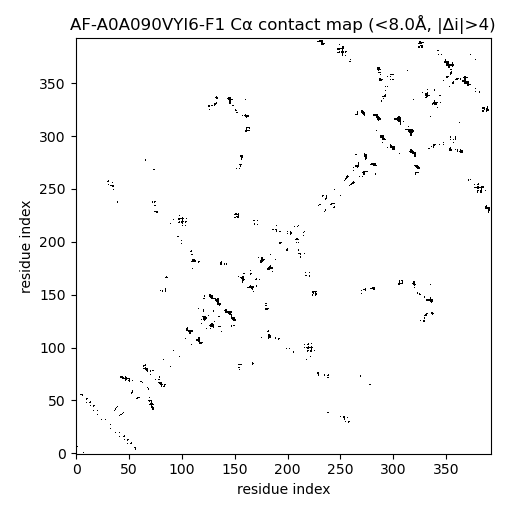 1 153 ? -4.711 0.791 4.326 1.00 96.94 153 ALA A C 1
ATOM 1222 O O . ALA A 1 153 ? -5.509 1.500 3.717 1.00 96.94 153 ALA A O 1
ATOM 1223 N N . ALA A 1 154 ? -4.282 1.092 5.553 1.00 95.50 154 ALA A N 1
ATOM 1224 C CA . ALA A 1 154 ? -4.625 2.282 6.320 1.00 95.50 154 ALA A CA 1
ATOM 1225 C C . ALA A 1 154 ? -4.358 3.605 5.579 1.00 95.50 154 ALA A C 1
ATOM 1227 O O . ALA A 1 154 ? -5.042 4.590 5.836 1.00 95.50 154 ALA A O 1
ATOM 1228 N N . TYR A 1 155 ? -3.380 3.618 4.666 1.00 95.38 155 TYR A N 1
ATOM 1229 C CA . TYR A 1 155 ? -2.921 4.806 3.936 1.00 95.38 155 TYR A CA 1
ATOM 1230 C C . TYR A 1 155 ? -3.439 4.857 2.492 1.00 95.38 155 TYR A C 1
ATOM 1232 O O . TYR A 1 155 ? -2.814 5.462 1.618 1.00 95.38 155 TYR A O 1
ATOM 1240 N N . GLN A 1 156 ? -4.560 4.186 2.214 1.00 93.75 156 GLN A N 1
ATOM 1241 C CA . GLN A 1 156 ? -5.255 4.233 0.926 1.00 93.75 156 GLN A CA 1
ATOM 1242 C C . GLN A 1 156 ? -6.544 5.048 1.031 1.00 93.75 156 GLN A C 1
ATOM 1244 O O . GLN A 1 156 ? -7.184 5.102 2.081 1.00 93.75 156 GLN A O 1
ATOM 1249 N N . ARG A 1 157 ? -6.932 5.697 -0.072 1.00 91.62 157 ARG A N 1
ATOM 1250 C CA . ARG A 1 157 ? -8.171 6.489 -0.154 1.00 91.62 157 ARG A CA 1
ATOM 1251 C C . ARG A 1 157 ? -9.346 5.670 -0.664 1.00 91.62 157 ARG A C 1
ATOM 1253 O O . ARG A 1 157 ? -10.462 5.851 -0.191 1.00 91.62 157 ARG A O 1
ATOM 1260 N N . THR A 1 158 ? -9.071 4.742 -1.575 1.00 93.69 158 THR A N 1
ATOM 1261 C CA . THR A 1 158 ? -10.083 3.881 -2.189 1.00 93.69 158 THR A CA 1
ATOM 1262 C C . THR A 1 158 ? -9.724 2.412 -1.984 1.00 93.69 158 THR A C 1
ATOM 1264 O O . THR A 1 158 ? -8.546 2.051 -1.940 1.00 93.69 158 THR A O 1
ATOM 1267 N N . PHE A 1 159 ? -10.734 1.555 -1.862 1.00 96.00 159 PHE A N 1
ATOM 1268 C CA . PHE A 1 159 ? -10.592 0.139 -1.535 1.00 96.00 159 PHE A CA 1
ATOM 1269 C C . PHE A 1 159 ? -11.212 -0.764 -2.608 1.00 96.00 159 PHE A C 1
ATOM 1271 O O . PHE A 1 159 ? -12.021 -0.321 -3.423 1.00 96.00 159 PHE A O 1
ATOM 1278 N N . PHE A 1 160 ? -10.821 -2.046 -2.575 1.00 97.44 160 PHE A N 1
ATOM 1279 C CA . PHE A 1 160 ? -10.908 -3.012 -3.683 1.00 97.44 160 PHE A CA 1
ATOM 1280 C C . PHE A 1 160 ? -10.028 -2.635 -4.886 1.00 97.44 160 PHE A C 1
ATOM 1282 O O . PHE A 1 160 ? -9.660 -1.477 -5.073 1.00 97.44 160 PHE A O 1
ATOM 1289 N N . TYR A 1 161 ? -9.663 -3.625 -5.706 1.00 97.88 161 TYR A N 1
ATOM 1290 C CA . TYR A 1 161 ? -8.855 -3.391 -6.911 1.00 97.88 161 TYR A CA 1
ATOM 1291 C C . TYR A 1 161 ? -9.553 -2.487 -7.939 1.00 97.88 161 TYR A C 1
ATOM 1293 O O . TYR A 1 161 ? -8.875 -1.774 -8.660 1.00 97.88 161 TYR A O 1
ATOM 1301 N N . ASP A 1 162 ? -10.885 -2.469 -7.991 1.00 97.12 162 ASP A N 1
ATOM 1302 C CA . ASP A 1 162 ? -11.680 -1.619 -8.895 1.00 97.12 162 ASP A CA 1
ATOM 1303 C C . ASP A 1 162 ? -12.177 -0.327 -8.244 1.00 97.12 162 ASP A C 1
ATOM 1305 O O . ASP A 1 162 ? -12.991 0.379 -8.826 1.00 97.12 162 ASP A O 1
ATOM 1309 N N . GLY A 1 163 ? -11.751 -0.029 -7.016 1.00 95.62 163 GLY A N 1
ATOM 1310 C CA . GLY A 1 163 ? -12.083 1.232 -6.369 1.00 95.62 163 GLY A CA 1
ATOM 1311 C C . GLY A 1 163 ? -13.545 1.400 -5.951 1.00 95.62 163 GLY A C 1
ATOM 1312 O O . GLY A 1 163 ? -13.948 2.504 -5.601 1.00 95.62 163 GLY A O 1
ATOM 1313 N N . ARG A 1 164 ? -14.365 0.342 -5.956 1.00 95.12 164 ARG A N 1
ATOM 1314 C CA . ARG A 1 164 ? -15.787 0.456 -5.573 1.00 95.12 164 ARG A CA 1
ATOM 1315 C C . ARG A 1 164 ? -16.014 0.748 -4.081 1.00 95.12 164 ARG A C 1
ATOM 1317 O O . ARG A 1 164 ? -17.143 1.006 -3.674 1.00 95.12 164 ARG A O 1
ATOM 1324 N N . GLY A 1 165 ? -14.980 0.619 -3.247 1.00 93.12 165 GLY A N 1
ATOM 1325 C CA . GLY A 1 165 ? -15.063 0.805 -1.800 1.00 93.12 165 GLY A CA 1
ATOM 1326 C C . GLY A 1 165 ? -14.599 2.192 -1.374 1.00 93.12 165 GLY A C 1
ATOM 1327 O O . GLY A 1 165 ? -13.410 2.495 -1.481 1.00 93.12 165 GLY A O 1
ATOM 1328 N N . ASP A 1 166 ? -15.516 2.995 -0.834 1.00 87.94 166 ASP A N 1
ATOM 1329 C CA . ASP A 1 166 ? -15.196 4.288 -0.223 1.00 87.94 166 ASP A CA 1
ATOM 1330 C C . ASP A 1 166 ? -14.769 4.104 1.242 1.00 87.94 166 ASP A C 1
ATOM 1332 O O . ASP A 1 166 ? -15.574 3.747 2.110 1.00 87.94 166 ASP A O 1
ATOM 1336 N N . GLY A 1 167 ? -13.480 4.308 1.511 1.00 91.75 167 GLY A N 1
ATOM 1337 C CA . GLY A 1 167 ? -12.900 4.118 2.836 1.00 91.75 167 GLY A CA 1
ATOM 1338 C C . GLY A 1 167 ? -12.885 2.663 3.333 1.00 91.75 167 GLY A C 1
ATOM 1339 O O . GLY A 1 167 ? -13.557 1.759 2.827 1.00 91.75 167 GLY A O 1
ATOM 1340 N N . LEU A 1 168 ? -12.104 2.432 4.386 1.00 93.69 168 LEU A N 1
ATOM 1341 C CA . LEU A 1 168 ? -11.926 1.103 4.970 1.00 93.69 168 LEU A CA 1
ATOM 1342 C C . LEU A 1 168 ? -13.226 0.587 5.607 1.00 93.69 168 LEU A C 1
ATOM 1344 O O . LEU A 1 168 ? -13.603 -0.571 5.453 1.00 93.69 168 LEU A O 1
ATOM 1348 N N . GLU A 1 169 ? -13.971 1.463 6.279 1.00 94.56 169 GLU A N 1
ATOM 1349 C CA . GLU A 1 169 ? -15.270 1.134 6.858 1.00 94.56 169 GLU A CA 1
ATOM 1350 C C . GLU A 1 169 ? -16.334 0.807 5.804 1.00 94.56 169 GLU A C 1
ATOM 1352 O O . GLU A 1 169 ? -17.248 0.039 6.111 1.00 94.56 169 GLU A O 1
ATOM 1357 N N . GLY A 1 170 ? -16.253 1.392 4.603 1.00 94.25 170 GLY A N 1
ATOM 1358 C CA . GLY A 1 170 ? -17.121 1.056 3.472 1.00 94.25 170 GLY A CA 1
ATOM 1359 C C . GLY A 1 170 ? -16.735 -0.279 2.837 1.00 94.25 170 GLY A C 1
ATOM 1360 O O . GLY A 1 170 ? -17.608 -1.094 2.537 1.00 94.25 170 GLY A O 1
ATOM 1361 N N . GLN A 1 171 ? -15.433 -0.565 2.740 1.00 96.56 171 GLN A N 1
ATOM 1362 C CA . GLN A 1 171 ? -14.917 -1.866 2.303 1.00 96.56 171 GLN A CA 1
ATOM 1363 C C . GLN A 1 171 ? -15.461 -3.017 3.166 1.00 96.56 171 GLN A C 1
ATOM 1365 O O . GLN A 1 171 ? -15.935 -4.015 2.617 1.00 96.56 171 GLN A O 1
ATOM 1370 N N . ILE A 1 172 ? -15.491 -2.843 4.495 1.00 97.06 172 ILE A N 1
ATOM 1371 C CA . ILE A 1 172 ? -16.035 -3.846 5.426 1.00 97.06 172 ILE A CA 1
ATOM 1372 C C . ILE A 1 172 ? -17.510 -4.145 5.122 1.00 97.06 172 ILE A C 1
ATOM 1374 O O . ILE A 1 172 ? -17.919 -5.305 5.175 1.00 97.06 172 ILE A O 1
ATOM 1378 N N . VAL A 1 173 ? -18.312 -3.133 4.766 1.00 96.69 173 VAL A N 1
ATOM 1379 C CA . VAL A 1 173 ? -19.720 -3.338 4.371 1.00 96.69 173 VAL A CA 1
ATOM 1380 C C . VAL A 1 173 ? -19.810 -4.206 3.117 1.00 96.69 173 VAL A C 1
ATOM 1382 O O . VAL A 1 173 ? -20.622 -5.128 3.075 1.00 96.69 173 VAL A O 1
ATOM 1385 N N . GLY A 1 174 ? -18.950 -3.945 2.128 1.00 95.81 174 GLY A N 1
ATOM 1386 C CA . GLY A 1 174 ? -18.890 -4.718 0.888 1.00 95.81 174 GLY A CA 1
ATOM 1387 C C . GLY A 1 174 ? -18.651 -6.209 1.128 1.00 95.81 174 GLY A C 1
ATOM 1388 O O . GLY A 1 174 ? -19.404 -7.028 0.612 1.00 95.81 174 GLY A O 1
ATOM 1389 N N . VAL A 1 175 ? -17.664 -6.558 1.961 1.00 96.50 175 VAL A N 1
ATOM 1390 C CA . VAL A 1 175 ? -17.356 -7.962 2.313 1.00 96.50 175 VAL A CA 1
ATOM 1391 C C . VAL A 1 175 ? -18.467 -8.595 3.145 1.00 96.50 175 VAL A C 1
ATOM 1393 O O . VAL A 1 175 ? -18.827 -9.750 2.924 1.00 96.50 175 VAL A O 1
ATOM 1396 N N . THR A 1 176 ? -19.030 -7.835 4.090 1.00 96.69 176 THR A N 1
ATOM 1397 C CA . THR A 1 176 ? -20.100 -8.308 4.980 1.00 96.69 176 THR A CA 1
ATOM 1398 C C . THR A 1 176 ? -21.310 -8.782 4.167 1.00 96.69 176 THR A C 1
ATOM 1400 O O . THR A 1 176 ? -21.767 -9.915 4.331 1.00 96.69 176 THR A O 1
ATOM 1403 N N . ASN A 1 177 ? -21.746 -7.957 3.212 1.00 96.44 177 ASN A N 1
ATOM 1404 C CA . ASN A 1 177 ? -22.925 -8.221 2.389 1.00 96.44 177 ASN A CA 1
ATOM 1405 C C . ASN A 1 177 ? -22.677 -9.210 1.234 1.00 96.44 177 ASN A C 1
ATOM 1407 O O . ASN A 1 177 ? -23.639 -9.747 0.685 1.00 96.44 177 ASN A O 1
ATOM 1411 N N . ASN A 1 178 ? -21.424 -9.439 0.826 1.00 96.38 178 ASN A N 1
ATOM 1412 C CA . ASN A 1 178 ? -21.121 -10.259 -0.346 1.00 96.38 178 ASN A CA 1
ATOM 1413 C C . ASN A 1 178 ? -21.564 -11.711 -0.139 1.00 96.38 178 ASN A C 1
ATOM 1415 O O . ASN A 1 178 ? -21.187 -12.376 0.830 1.00 96.38 178 ASN A O 1
ATOM 1419 N N . GLU A 1 179 ? -22.342 -12.221 -1.094 1.00 95.69 179 GLU A N 1
ATOM 1420 C CA . GLU A 1 179 ? -22.887 -13.568 -1.036 1.00 95.69 179 GLU A CA 1
ATOM 1421 C C . GLU A 1 179 ? -21.831 -14.660 -1.057 1.00 95.69 179 GLU A C 1
ATOM 1423 O O . GLU A 1 179 ? -22.069 -15.707 -0.475 1.00 95.69 179 GLU A O 1
ATOM 1428 N N . ASN A 1 180 ? -20.673 -14.439 -1.666 1.00 95.88 180 ASN A N 1
ATOM 1429 C CA . ASN A 1 180 ? -19.590 -15.417 -1.708 1.00 95.88 180 ASN A CA 1
ATOM 1430 C C . ASN A 1 180 ? -18.584 -15.245 -0.563 1.00 95.88 180 ASN A C 1
ATOM 1432 O O . ASN A 1 180 ? -17.650 -16.033 -0.470 1.00 95.88 180 ASN A O 1
ATOM 1436 N N . GLU A 1 181 ? -18.773 -14.264 0.320 1.00 96.38 181 GLU A N 1
ATOM 1437 C CA . GLU A 1 181 ? -17.902 -14.016 1.473 1.00 96.38 181 GLU A CA 1
ATOM 1438 C C . GLU A 1 181 ? -18.689 -14.226 2.777 1.00 96.38 181 GLU A C 1
ATOM 1440 O O . GLU A 1 181 ? -19.083 -15.353 3.083 1.00 96.38 181 GLU A O 1
ATOM 1445 N N . PHE A 1 182 ? -18.949 -13.168 3.554 1.00 97.19 182 PHE A N 1
ATOM 1446 C CA . PHE A 1 182 ? -19.631 -13.291 4.845 1.00 97.19 182 PHE A CA 1
ATOM 1447 C C . PHE A 1 182 ? -21.126 -13.588 4.705 1.00 97.19 182 PHE A C 1
ATOM 1449 O O . PHE A 1 182 ? -21.672 -14.274 5.570 1.00 97.19 182 PHE A O 1
ATOM 1456 N N . HIS A 1 183 ? -21.775 -13.095 3.645 1.00 97.00 183 HIS A N 1
ATOM 1457 C CA . HIS A 1 183 ? -23.206 -13.246 3.369 1.00 97.00 183 HIS A CA 1
ATOM 1458 C C . HIS A 1 183 ? -24.095 -13.013 4.602 1.00 97.00 183 HIS A C 1
ATOM 1460 O O . HIS A 1 183 ? -24.839 -13.893 5.046 1.00 97.00 183 HIS A O 1
ATOM 1466 N N . ILE A 1 184 ? -23.969 -11.827 5.189 1.00 97.12 184 ILE A N 1
ATOM 1467 C CA . ILE A 1 184 ? -24.770 -11.367 6.323 1.00 97.12 184 ILE A CA 1
ATOM 1468 C C . ILE A 1 184 ? -25.017 -9.867 6.169 1.00 97.12 184 ILE A C 1
ATOM 1470 O O . ILE A 1 184 ? -24.169 -9.156 5.644 1.00 97.12 184 ILE A O 1
ATOM 1474 N N . ASP A 1 185 ? -26.164 -9.367 6.611 1.00 96.69 185 ASP A N 1
ATOM 1475 C CA . ASP A 1 185 ? -26.400 -7.926 6.675 1.00 96.69 185 ASP A CA 1
ATOM 1476 C C . ASP A 1 185 ? -25.831 -7.318 7.976 1.00 96.69 185 ASP A C 1
ATOM 1478 O O . ASP A 1 185 ? -25.514 -8.011 8.950 1.00 96.69 185 ASP A O 1
ATOM 1482 N N . LEU A 1 186 ? -25.691 -5.991 7.999 1.00 95.94 186 LEU A N 1
ATOM 1483 C CA . LEU A 1 186 ? -25.107 -5.274 9.136 1.00 95.94 186 LEU A CA 1
ATOM 1484 C C . LEU A 1 186 ? -25.955 -5.345 10.413 1.00 95.94 186 LEU A C 1
ATOM 1486 O O . LEU A 1 186 ? -25.380 -5.267 11.497 1.00 95.94 186 LEU A O 1
ATOM 1490 N N . GLU A 1 187 ? -27.280 -5.464 10.305 1.00 96.88 187 GLU A N 1
ATOM 1491 C CA . GLU A 1 187 ? -28.186 -5.543 11.455 1.00 96.88 187 GLU A CA 1
ATOM 1492 C C . GLU A 1 187 ? -28.046 -6.907 12.134 1.00 96.88 187 GLU A C 1
ATOM 1494 O O . GLU A 1 187 ? -27.813 -6.985 13.340 1.00 96.88 187 GLU A O 1
ATOM 1499 N N . THR A 1 188 ? -28.047 -7.987 11.353 1.00 97.69 188 THR A N 1
ATOM 1500 C CA . THR A 1 188 ? -27.817 -9.341 11.863 1.00 97.69 188 THR A CA 1
ATOM 1501 C C . THR A 1 188 ? -26.415 -9.477 12.465 1.00 97.69 188 THR A C 1
ATOM 1503 O O . THR A 1 188 ? -26.254 -10.076 13.532 1.00 97.69 188 THR A O 1
ATOM 1506 N N . LEU A 1 189 ? -25.383 -8.905 11.833 1.00 97.62 189 LEU A N 1
ATOM 1507 C CA . LEU A 1 189 ? -24.027 -8.887 12.393 1.00 97.62 189 LEU A CA 1
ATOM 1508 C C . LEU A 1 189 ? -23.970 -8.104 13.715 1.00 97.62 189 LEU A C 1
ATOM 1510 O O . LEU A 1 189 ? -23.356 -8.565 14.680 1.00 97.62 189 LEU A O 1
ATOM 1514 N N . GLU A 1 190 ? -24.634 -6.950 13.784 1.00 97.62 190 GLU A N 1
ATOM 1515 C CA . GLU A 1 190 ? -24.753 -6.156 15.007 1.00 97.62 190 GLU A CA 1
ATOM 1516 C C . GLU A 1 190 ? -25.438 -6.943 16.130 1.00 97.62 190 GLU A C 1
ATOM 1518 O O . GLU A 1 190 ? -24.921 -6.979 17.248 1.00 97.62 190 GLU A O 1
ATOM 1523 N N . GLU A 1 191 ? -26.541 -7.634 15.841 1.00 97.56 191 GLU A N 1
ATOM 1524 C CA . GLU A 1 191 ? -27.239 -8.462 16.824 1.00 97.56 191 GLU A CA 1
ATOM 1525 C C . GLU A 1 191 ? -26.396 -9.646 17.303 1.00 97.56 191 GLU A C 1
ATOM 1527 O O . GLU A 1 191 ? -26.410 -9.977 18.491 1.00 97.56 191 GLU A O 1
ATOM 1532 N N . LYS A 1 192 ? -25.582 -10.258 16.437 1.00 97.38 192 LYS A N 1
ATOM 1533 C CA . LYS A 1 192 ? -24.616 -11.280 16.872 1.00 97.38 192 LYS A CA 1
ATOM 1534 C C . LYS A 1 192 ? -23.593 -10.714 17.858 1.00 97.38 192 LYS A C 1
ATOM 1536 O O . LYS A 1 192 ? -23.336 -11.329 18.897 1.00 97.38 192 LYS A O 1
ATOM 1541 N N . VAL A 1 193 ? -23.044 -9.529 17.581 1.00 97.56 193 VAL A N 1
ATOM 1542 C CA . VAL A 1 193 ? -22.100 -8.863 18.494 1.00 97.56 193 VAL A CA 1
ATOM 1543 C C . VAL A 1 193 ? -22.788 -8.507 19.812 1.00 97.56 193 VAL A C 1
ATOM 1545 O O . VAL A 1 193 ? -22.262 -8.838 20.876 1.00 97.56 193 VAL A O 1
ATOM 1548 N N . LYS A 1 194 ? -23.988 -7.912 19.761 1.00 96.69 194 LYS A N 1
ATOM 1549 C CA . LYS A 1 194 ? -24.787 -7.594 20.952 1.00 96.69 194 LYS A CA 1
ATOM 1550 C C . LYS A 1 194 ? -25.086 -8.833 21.777 1.00 96.69 194 LYS A C 1
ATOM 1552 O O . LYS A 1 194 ? -24.996 -8.761 22.991 1.00 96.69 194 LYS A O 1
ATOM 1557 N N . ASN A 1 195 ? -25.410 -9.970 21.173 1.00 96.19 195 ASN A N 1
ATOM 1558 C CA . ASN A 1 195 ? -25.785 -11.176 21.915 1.00 96.19 195 ASN A CA 1
ATOM 1559 C C . ASN A 1 195 ? -24.593 -11.974 22.461 1.00 96.19 195 ASN A C 1
ATOM 1561 O O . ASN A 1 195 ? -24.789 -12.959 23.171 1.00 96.19 195 ASN A O 1
ATOM 1565 N N . THR A 1 196 ? -23.361 -11.525 22.218 1.00 96.69 196 THR A N 1
ATOM 1566 C CA . THR A 1 196 ? -22.153 -12.195 22.702 1.00 96.69 196 THR A CA 1
ATOM 1567 C C . THR A 1 196 ? -21.623 -11.515 23.980 1.00 96.69 196 THR A C 1
ATOM 1569 O O . THR A 1 196 ? -21.122 -10.390 23.910 1.00 96.69 196 THR A O 1
ATOM 1572 N N . PRO A 1 197 ? -21.648 -12.174 25.162 1.00 95.56 197 PRO A N 1
ATOM 1573 C CA . PRO A 1 197 ? -21.311 -11.536 26.442 1.00 95.56 197 PRO A CA 1
ATOM 1574 C C . PRO A 1 197 ? -19.922 -10.886 26.505 1.00 95.56 197 PRO A C 1
ATOM 1576 O O . PRO A 1 197 ? -19.786 -9.803 27.071 1.00 95.56 197 PRO A O 1
ATOM 1579 N N . LYS A 1 198 ? -18.900 -11.504 25.889 1.00 95.50 198 LYS A N 1
ATOM 1580 C CA . LYS A 1 198 ? -17.530 -10.956 25.863 1.00 95.50 198 LYS A CA 1
ATOM 1581 C C . LYS A 1 198 ? -17.473 -9.583 25.177 1.00 95.50 198 LYS A C 1
ATOM 1583 O O . LYS A 1 198 ? -16.784 -8.691 25.662 1.00 95.50 198 LYS A O 1
ATOM 1588 N N . TYR A 1 199 ? -18.243 -9.395 24.101 1.00 96.69 199 TYR A N 1
ATOM 1589 C CA . TYR A 1 199 ? -18.255 -8.144 23.350 1.00 96.69 199 TYR A CA 1
ATOM 1590 C C . TYR A 1 199 ? -18.995 -7.040 24.093 1.00 96.69 199 TYR A C 1
ATOM 1592 O O . TYR A 1 199 ? -18.525 -5.910 24.060 1.00 96.69 199 TYR A O 1
ATOM 1600 N N . LYS A 1 200 ? -20.062 -7.347 24.845 1.00 93.81 200 LYS A N 1
ATOM 1601 C CA . LYS A 1 200 ? -20.722 -6.354 25.715 1.00 93.81 200 LYS A CA 1
ATOM 1602 C C . LYS A 1 200 ? -19.724 -5.642 26.624 1.00 93.81 200 LYS A C 1
ATOM 1604 O O . LYS A 1 200 ? -19.556 -4.434 26.524 1.00 93.81 200 LYS A O 1
ATOM 1609 N N . ILE A 1 201 ? -18.969 -6.424 27.392 1.00 92.44 201 ILE A N 1
ATOM 1610 C CA . ILE A 1 201 ? -17.975 -5.914 28.345 1.00 92.44 201 ILE A CA 1
ATOM 1611 C C . ILE A 1 201 ? -16.910 -5.057 27.642 1.00 92.44 201 ILE A C 1
ATOM 1613 O O . ILE A 1 201 ? -16.509 -4.008 28.142 1.00 92.44 201 ILE A O 1
ATOM 1617 N N . GLN A 1 202 ? -16.444 -5.484 26.468 1.00 94.25 202 GLN A N 1
ATOM 1618 C CA . GLN A 1 202 ? -15.401 -4.760 25.740 1.00 94.25 202 GLN A CA 1
ATOM 1619 C C . GLN A 1 202 ? -15.917 -3.457 25.122 1.00 94.25 202 GLN A C 1
ATOM 1621 O O . GLN A 1 202 ? -15.253 -2.429 25.235 1.00 94.25 202 GLN A O 1
ATOM 1626 N N . PHE A 1 203 ? -17.099 -3.471 24.500 1.00 95.75 203 PHE A N 1
ATOM 1627 C CA . PHE A 1 203 ? -17.704 -2.266 23.930 1.00 95.75 203 PHE A CA 1
ATOM 1628 C C . PHE A 1 203 ? -18.103 -1.251 25.007 1.00 95.75 203 PHE A C 1
ATOM 1630 O O . PHE A 1 203 ? -17.979 -0.051 24.763 1.00 95.75 203 PHE A O 1
ATOM 1637 N N . ASP A 1 204 ? -18.499 -1.703 26.200 1.00 90.12 204 ASP A N 1
ATOM 1638 C CA . ASP A 1 204 ? -18.703 -0.839 27.368 1.00 90.12 204 ASP A CA 1
ATOM 1639 C C . ASP A 1 204 ? -17.434 -0.035 27.684 1.00 90.12 204 ASP A C 1
ATOM 1641 O O . ASP A 1 204 ? -17.488 1.185 27.836 1.00 90.12 204 ASP A O 1
ATOM 1645 N N . SER A 1 205 ? -16.275 -0.702 27.675 1.00 90.38 205 SER A N 1
ATOM 1646 C CA . SER A 1 205 ? -14.985 -0.092 28.010 1.00 90.38 205 SER A CA 1
ATOM 1647 C C . SER A 1 205 ? -14.446 0.883 26.959 1.00 90.38 205 SER A C 1
ATOM 1649 O O . SER A 1 205 ? -13.737 1.815 27.333 1.00 90.38 205 SER A O 1
ATOM 1651 N N . VAL A 1 206 ? -14.698 0.665 25.661 1.00 93.69 206 VAL A N 1
ATOM 1652 C CA . VAL A 1 206 ? -14.043 1.451 24.587 1.00 93.69 206 VAL A CA 1
ATOM 1653 C C . VAL A 1 206 ? -14.982 2.322 23.750 1.00 93.69 206 VAL A C 1
ATOM 1655 O O . VAL A 1 206 ? -14.508 3.203 23.024 1.00 93.69 206 VAL A O 1
ATOM 1658 N N . TYR A 1 207 ? -16.295 2.099 23.843 1.00 94.12 207 TYR A N 1
ATOM 1659 C CA . TYR A 1 207 ? -17.327 2.844 23.113 1.00 94.12 207 TYR A CA 1
AT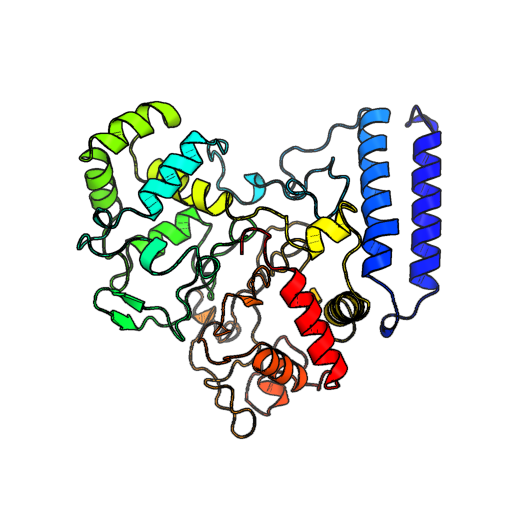OM 1660 C C . TYR A 1 207 ? -18.517 3.250 23.994 1.00 94.12 207 TYR A C 1
ATOM 1662 O O . TYR A 1 207 ? -19.571 3.575 23.450 1.00 94.12 207 TYR A O 1
ATOM 1670 N N . GLU A 1 208 ? -18.379 3.246 25.326 1.00 89.62 208 GLU A N 1
ATOM 1671 C CA . GLU A 1 208 ? -19.444 3.663 26.257 1.00 89.62 208 GLU A CA 1
ATOM 1672 C C . GLU A 1 208 ? -20.762 2.903 26.012 1.00 89.62 208 GLU A C 1
ATOM 1674 O O . GLU A 1 208 ? -21.831 3.496 25.859 1.00 89.62 208 GLU A O 1
ATOM 1679 N N . SER A 1 209 ? -20.670 1.579 25.877 1.00 79.69 209 SER A N 1
ATOM 1680 C CA . SER A 1 209 ? -21.805 0.663 25.658 1.00 79.69 209 SER A CA 1
ATOM 1681 C C . SER A 1 209 ? -22.521 0.809 24.314 1.00 79.69 209 SER A C 1
ATOM 1683 O O . SER A 1 209 ? -23.570 0.207 24.083 1.00 79.69 209 SER A O 1
ATOM 1685 N N . LYS A 1 210 ? -21.959 1.574 23.374 1.00 90.12 210 LYS A N 1
ATOM 1686 C CA . LYS A 1 210 ? -22.546 1.773 22.043 1.00 90.12 210 LYS A CA 1
ATOM 1687 C C . LYS A 1 210 ? -22.136 0.637 21.100 1.00 90.12 210 LYS A C 1
ATOM 1689 O O . LYS A 1 210 ? -21.249 0.812 20.263 1.00 90.12 210 LYS A O 1
ATOM 1694 N N . ILE A 1 211 ? -22.793 -0.519 21.208 1.00 94.88 211 ILE A N 1
ATOM 1695 C CA . ILE A 1 211 ? -22.697 -1.589 20.199 1.00 94.88 211 ILE A CA 1
ATOM 1696 C C . ILE A 1 211 ? -23.638 -1.255 19.048 1.00 94.88 211 ILE A C 1
ATOM 1698 O O . ILE A 1 211 ? -24.849 -1.418 19.159 1.00 94.88 211 ILE A O 1
ATOM 1702 N N . ASN A 1 212 ? -23.065 -0.770 17.953 1.00 94.69 212 ASN A N 1
ATOM 1703 C CA . ASN A 1 212 ? -23.769 -0.522 16.703 1.00 94.69 212 ASN A CA 1
ATOM 1704 C C . ASN A 1 212 ? -22.842 -0.804 15.514 1.00 94.69 212 ASN A C 1
ATOM 1706 O O . ASN A 1 212 ? -21.617 -0.839 15.669 1.00 94.69 212 ASN A O 1
ATOM 1710 N N . SER A 1 213 ? -23.413 -0.956 14.321 1.00 94.56 213 SER A N 1
ATOM 1711 C CA . SER A 1 213 ? -22.683 -1.239 13.081 1.00 94.56 213 SER A CA 1
ATOM 1712 C C . SER A 1 213 ? -21.518 -0.274 12.838 1.00 94.56 213 SER A C 1
ATOM 1714 O O . SER A 1 213 ? -20.444 -0.691 12.403 1.00 94.56 213 SER A O 1
ATOM 1716 N N . ARG A 1 214 ? -21.682 1.018 13.160 1.00 94.06 214 ARG A N 1
ATOM 1717 C CA . ARG A 1 214 ? -20.605 2.011 13.026 1.00 94.06 214 ARG A CA 1
ATOM 1718 C C . ARG A 1 214 ? -19.413 1.651 13.914 1.00 94.06 214 ARG A C 1
ATOM 1720 O O . ARG A 1 214 ? -18.299 1.578 13.408 1.00 94.06 214 ARG A O 1
ATOM 1727 N N . ASN A 1 215 ? -19.636 1.401 15.202 1.00 95.75 215 ASN A N 1
ATOM 1728 C CA . ASN A 1 215 ? -18.560 1.103 16.149 1.00 95.75 215 ASN A CA 1
ATOM 1729 C C . ASN A 1 215 ? -17.935 -0.279 15.922 1.00 95.75 215 ASN A C 1
ATOM 1731 O O . ASN A 1 215 ? -16.735 -0.436 16.126 1.00 95.75 215 ASN A O 1
ATOM 1735 N N . ILE A 1 216 ? -18.711 -1.259 15.448 1.00 97.25 216 ILE A N 1
ATOM 1736 C CA . ILE A 1 216 ? -18.190 -2.582 15.073 1.00 97.25 216 ILE A CA 1
ATOM 1737 C C . ILE A 1 216 ? -17.231 -2.467 13.886 1.00 97.25 216 ILE A C 1
ATOM 1739 O O . ILE A 1 216 ? -16.085 -2.910 13.976 1.00 97.25 216 ILE A O 1
ATOM 1743 N N . ARG A 1 217 ? -17.662 -1.816 12.796 1.00 96.25 217 ARG A N 1
ATOM 1744 C CA . ARG A 1 217 ? -16.806 -1.586 11.621 1.00 96.25 217 ARG A CA 1
ATOM 1745 C C . ARG A 1 217 ? -15.591 -0.744 11.975 1.00 96.25 217 ARG A C 1
ATOM 1747 O O . ARG A 1 217 ? -14.487 -1.069 11.559 1.00 96.25 217 ARG A O 1
ATOM 1754 N N . HIS A 1 218 ? -15.780 0.286 12.793 1.00 96.06 218 HIS A N 1
ATOM 1755 C CA . HIS A 1 218 ? -14.690 1.118 13.277 1.00 96.06 218 HIS A CA 1
ATOM 1756 C C . HIS A 1 218 ? -13.657 0.324 14.096 1.00 96.06 218 HIS A C 1
ATOM 1758 O O . HIS A 1 218 ? -12.459 0.514 13.902 1.00 96.06 218 HIS A O 1
ATOM 1764 N N . ALA A 1 219 ? -14.080 -0.582 14.983 1.00 97.56 219 ALA A N 1
ATOM 1765 C CA . ALA A 1 219 ? -13.159 -1.430 15.741 1.00 97.56 219 ALA A CA 1
ATOM 1766 C C . ALA A 1 219 ? -12.340 -2.341 14.811 1.00 97.56 219 ALA A C 1
ATOM 1768 O O . ALA A 1 219 ? -11.115 -2.373 14.913 1.00 97.56 219 ALA A O 1
ATOM 1769 N N . ILE A 1 220 ? -12.990 -3.018 13.856 1.00 98.38 220 ILE A N 1
ATOM 1770 C CA . ILE A 1 220 ? -12.308 -3.849 12.847 1.00 98.38 220 ILE A CA 1
ATOM 1771 C C . ILE A 1 220 ? -11.317 -3.002 12.035 1.00 98.38 220 ILE A C 1
ATOM 1773 O O . ILE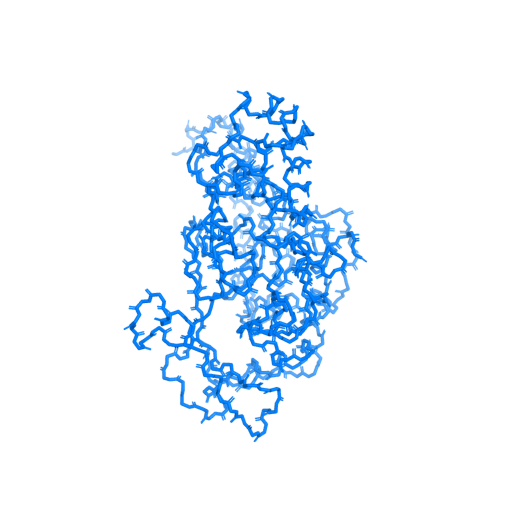 A 1 220 ? -10.147 -3.362 11.905 1.00 98.38 220 ILE A O 1
ATOM 1777 N N . ALA A 1 221 ? -11.753 -1.837 11.553 1.00 97.44 221 ALA A N 1
ATOM 1778 C CA . ALA A 1 221 ? -10.913 -0.910 10.807 1.00 97.44 221 ALA A CA 1
ATOM 1779 C C . ALA A 1 221 ? -9.747 -0.370 11.652 1.00 97.44 221 ALA A C 1
ATOM 1781 O O . ALA A 1 221 ? -8.651 -0.205 11.135 1.00 97.44 221 ALA A O 1
ATOM 1782 N N . THR A 1 222 ? -9.932 -0.155 12.958 1.00 97.44 222 THR A N 1
ATOM 1783 C CA . THR A 1 222 ? -8.857 0.239 13.885 1.00 97.44 222 THR A CA 1
ATOM 1784 C C . THR A 1 222 ? -7.775 -0.832 13.979 1.00 97.44 222 THR A C 1
ATOM 1786 O O . THR A 1 222 ? -6.591 -0.501 13.985 1.00 97.44 222 THR A O 1
ATOM 1789 N N . TYR A 1 223 ? -8.155 -2.112 14.009 1.00 98.56 223 TYR A N 1
ATOM 1790 C CA . TYR A 1 223 ? -7.174 -3.193 13.953 1.00 98.56 223 TYR A CA 1
ATOM 1791 C C . TYR A 1 223 ? -6.405 -3.180 12.630 1.00 98.56 223 TYR A C 1
ATOM 1793 O O . TYR A 1 223 ? -5.179 -3.176 12.654 1.00 98.56 223 TYR A O 1
ATOM 1801 N N . ILE A 1 224 ? -7.092 -3.076 11.492 1.00 98.31 224 ILE A N 1
ATOM 1802 C CA . ILE A 1 224 ? -6.435 -3.016 10.176 1.00 98.31 224 ILE A CA 1
ATOM 1803 C C . ILE A 1 224 ? -5.503 -1.798 10.073 1.00 98.31 224 ILE A C 1
ATOM 1805 O O . ILE A 1 224 ? -4.377 -1.918 9.601 1.00 98.31 224 ILE A O 1
ATOM 1809 N N . ARG A 1 225 ? -5.915 -0.639 10.600 1.00 96.81 225 ARG A N 1
ATOM 1810 C CA . ARG A 1 225 ? -5.081 0.571 10.667 1.00 96.81 225 ARG A CA 1
ATOM 1811 C C . ARG A 1 225 ? -3.799 0.403 11.481 1.00 96.81 225 ARG A C 1
ATOM 1813 O O . ARG A 1 225 ? -2.861 1.164 11.285 1.00 96.81 225 ARG A O 1
ATOM 1820 N N . SER A 1 226 ? -3.753 -0.572 12.388 1.00 96.94 226 SER A N 1
ATOM 1821 C CA . SER A 1 226 ? -2.552 -0.878 13.173 1.00 96.94 226 SER A CA 1
ATOM 1822 C C . SER A 1 226 ? -1.538 -1.763 12.437 1.00 96.94 226 SER A C 1
ATOM 1824 O O . SER A 1 226 ? -0.412 -1.901 12.910 1.00 96.94 226 SER A O 1
ATOM 1826 N N . LEU A 1 227 ? -1.901 -2.333 11.280 1.00 97.50 227 LEU A N 1
ATOM 1827 C CA . LEU A 1 227 ? -1.067 -3.241 10.480 1.00 97.50 227 LEU A CA 1
ATOM 1828 C C . LEU A 1 227 ? -0.091 -2.458 9.587 1.00 97.50 227 LEU A C 1
ATOM 1830 O O . LEU A 1 227 ? -0.103 -2.563 8.362 1.00 97.50 227 LEU A O 1
ATOM 1834 N N . SER A 1 228 ? 0.677 -1.554 10.187 1.00 96.88 228 SER A N 1
ATOM 1835 C CA . SER A 1 228 ? 1.644 -0.694 9.491 1.00 96.88 228 SER A CA 1
ATOM 1836 C C . SER A 1 228 ? 2.786 -0.338 10.439 1.00 96.88 228 SER A C 1
ATOM 1838 O O . SER A 1 228 ? 2.787 0.747 11.029 1.00 96.88 228 SER A O 1
ATOM 1840 N N . PRO A 1 229 ? 3.708 -1.278 10.694 1.00 96.81 229 PRO A N 1
ATOM 1841 C CA . PRO A 1 229 ? 4.719 -1.092 11.725 1.00 96.81 229 PRO A CA 1
ATOM 1842 C C . PRO A 1 229 ? 5.804 -0.079 11.331 1.00 96.81 229 PRO A C 1
ATOM 1844 O O . PRO A 1 229 ? 6.261 0.639 12.220 1.00 96.81 229 PRO A O 1
ATOM 1847 N N . PHE A 1 230 ? 6.124 0.043 10.031 1.00 97.62 230 PHE A N 1
ATOM 1848 C CA . PHE A 1 230 ? 7.255 0.832 9.498 1.00 97.62 230 PHE A CA 1
ATOM 1849 C C . PHE A 1 230 ? 8.601 0.386 10.081 1.00 97.62 230 PHE A C 1
ATOM 1851 O O . PHE A 1 230 ? 9.390 1.207 10.537 1.00 97.62 230 PHE A O 1
ATOM 1858 N N . ASP A 1 231 ? 8.843 -0.925 10.092 1.00 98.00 231 ASP A N 1
ATOM 1859 C CA . ASP A 1 231 ? 10.026 -1.534 10.705 1.00 98.00 231 ASP A CA 1
ATOM 1860 C C . ASP A 1 231 ? 10.797 -2.469 9.763 1.00 98.00 231 ASP A C 1
ATOM 1862 O O . ASP A 1 231 ? 11.667 -3.211 10.220 1.00 98.00 231 ASP A O 1
ATOM 1866 N N . SER A 1 232 ? 10.516 -2.431 8.457 1.00 98.62 232 SER A N 1
ATOM 1867 C CA . SER A 1 232 ? 11.252 -3.230 7.473 1.00 98.62 232 SER A CA 1
ATOM 1868 C C . SER A 1 232 ? 12.741 -2.868 7.454 1.00 98.62 232 SER A C 1
ATOM 1870 O O . SER A 1 232 ? 13.134 -1.773 7.871 1.00 98.62 232 SER A O 1
ATOM 1872 N N . LYS A 1 233 ? 13.587 -3.744 6.897 1.00 98.69 233 LYS A N 1
ATOM 1873 C CA . LYS A 1 233 ? 15.022 -3.457 6.692 1.00 98.69 233 LYS A CA 1
ATOM 1874 C C . LYS A 1 233 ? 15.232 -2.099 6.007 1.00 98.69 233 LYS A C 1
ATOM 1876 O O . LYS A 1 233 ? 16.120 -1.327 6.372 1.00 98.69 233 LYS A O 1
ATOM 1881 N N . PHE A 1 234 ? 14.403 -1.778 5.013 1.00 98.75 234 PHE A N 1
ATOM 1882 C CA . PHE A 1 234 ? 14.472 -0.492 4.325 1.00 98.75 234 PHE A CA 1
ATOM 1883 C C . PHE A 1 234 ? 14.144 0.689 5.246 1.00 98.75 234 PHE A C 1
ATOM 1885 O O . PHE A 1 234 ? 14.858 1.695 5.225 1.00 98.75 234 PHE A O 1
ATOM 1892 N N . ASP A 1 235 ? 13.106 0.554 6.076 1.00 98.50 235 ASP A N 1
ATOM 1893 C CA . ASP A 1 235 ? 12.696 1.584 7.036 1.00 98.50 235 ASP A CA 1
ATOM 1894 C C . ASP A 1 235 ? 13.807 1.852 8.054 1.00 98.50 235 ASP A C 1
ATOM 1896 O O . ASP A 1 235 ? 14.234 2.997 8.203 1.00 98.50 235 ASP A O 1
ATOM 1900 N N . GLN A 1 236 ? 14.353 0.804 8.679 1.00 98.44 236 GLN A N 1
ATOM 1901 C CA . GLN A 1 236 ? 15.416 0.929 9.683 1.00 98.44 236 GLN A CA 1
ATOM 1902 C C . GLN A 1 236 ? 16.680 1.586 9.092 1.00 98.44 236 GLN A C 1
ATOM 1904 O O . GLN A 1 236 ? 17.307 2.449 9.716 1.00 98.44 236 GLN A O 1
ATOM 1909 N N . ASN A 1 237 ? 17.032 1.257 7.843 1.00 98.56 237 ASN A N 1
ATOM 1910 C CA . ASN A 1 237 ? 18.146 1.895 7.137 1.00 98.56 237 ASN A CA 1
ATOM 1911 C C . ASN A 1 237 ? 17.873 3.372 6.788 1.00 98.56 237 ASN A C 1
ATOM 1913 O O . ASN A 1 237 ? 18.789 4.199 6.886 1.00 98.56 237 ASN A O 1
ATOM 1917 N N . MET A 1 238 ? 16.641 3.729 6.405 1.00 98.12 238 MET A N 1
ATOM 1918 C CA . MET A 1 238 ? 16.228 5.117 6.135 1.00 98.12 238 MET A CA 1
ATOM 1919 C C . MET A 1 238 ? 16.126 5.967 7.406 1.00 98.12 238 MET A C 1
ATOM 1921 O O . MET A 1 238 ? 16.443 7.161 7.381 1.00 98.12 238 MET A O 1
ATOM 1925 N N . MET A 1 239 ? 15.739 5.350 8.521 1.00 97.38 239 MET A N 1
ATOM 1926 C CA . MET A 1 239 ? 15.744 5.945 9.859 1.00 97.38 239 MET A CA 1
ATOM 1927 C C . MET A 1 239 ? 17.159 6.092 10.434 1.00 97.38 239 MET A C 1
ATOM 1929 O O . MET A 1 239 ? 17.371 6.875 11.357 1.00 97.38 239 MET A O 1
ATOM 1933 N N . GLY A 1 240 ? 18.149 5.402 9.855 1.00 96.44 240 GLY A N 1
ATOM 1934 C CA . GLY A 1 240 ? 19.528 5.397 10.347 1.00 96.44 240 GLY A CA 1
ATOM 1935 C C . GLY A 1 240 ? 19.729 4.537 11.597 1.00 96.44 240 GLY A C 1
ATOM 1936 O O . GLY A 1 240 ? 20.762 4.658 12.252 1.00 96.44 240 GLY A O 1
ATOM 1937 N N . GLU A 1 241 ? 18.762 3.677 11.913 1.00 97.00 241 GLU A N 1
ATOM 1938 C CA . GLU A 1 241 ? 18.804 2.712 13.017 1.00 97.00 241 GLU A CA 1
ATOM 1939 C C . GLU A 1 241 ? 19.750 1.549 12.701 1.00 97.00 241 GLU A C 1
ATOM 1941 O O . GLU A 1 241 ? 20.388 0.990 13.593 1.00 97.00 241 GLU A O 1
ATOM 1946 N N . GLU A 1 242 ? 19.917 1.248 11.413 1.00 96.75 242 GLU A N 1
ATOM 1947 C CA . GLU A 1 242 ? 20.933 0.333 10.912 1.00 96.75 242 GLU A CA 1
ATOM 1948 C C . GLU A 1 242 ? 21.588 0.842 9.611 1.00 96.75 242 GLU A C 1
ATOM 1950 O O . GLU A 1 242 ? 21.203 1.857 9.020 1.00 96.75 242 GLU A O 1
ATOM 1955 N N . ASN A 1 243 ? 22.627 0.129 9.172 1.00 96.12 243 ASN A N 1
ATOM 1956 C CA . ASN A 1 243 ? 23.319 0.364 7.904 1.00 96.12 243 ASN A CA 1
ATOM 1957 C C . ASN A 1 243 ? 23.673 -0.981 7.249 1.00 96.12 243 ASN A C 1
ATOM 1959 O O . ASN A 1 243 ? 24.845 -1.326 7.091 1.00 96.12 243 ASN A O 1
ATOM 1963 N N . SER A 1 244 ? 22.638 -1.772 6.974 1.00 98.00 244 SER A N 1
ATOM 1964 C CA . SER A 1 244 ? 22.718 -3.175 6.552 1.00 98.00 244 SER A CA 1
ATOM 1965 C C . SER A 1 244 ? 22.283 -3.409 5.099 1.00 98.00 244 SER A C 1
ATOM 1967 O O . SER A 1 244 ? 22.407 -4.534 4.600 1.00 98.00 244 SER A O 1
ATOM 1969 N N . LEU A 1 245 ? 21.780 -2.381 4.400 1.00 98.62 245 LEU A N 1
ATOM 1970 C CA . LEU A 1 245 ? 21.509 -2.483 2.965 1.00 98.62 245 LEU A CA 1
ATOM 1971 C C . LEU A 1 245 ? 22.805 -2.736 2.188 1.00 98.62 245 LEU A C 1
ATOM 1973 O O . LEU A 1 245 ? 23.813 -2.046 2.332 1.00 98.62 245 LEU A O 1
ATOM 1977 N N . THR A 1 246 ? 22.754 -3.742 1.330 1.00 98.75 246 THR A N 1
ATOM 1978 C CA . THR A 1 246 ? 23.801 -4.098 0.383 1.00 98.75 246 THR A CA 1
ATOM 1979 C C . THR A 1 246 ? 23.819 -3.120 -0.789 1.00 98.75 246 THR A C 1
ATOM 1981 O O . THR A 1 246 ? 22.823 -2.468 -1.111 1.00 98.75 246 THR A O 1
ATOM 1984 N N . THR A 1 247 ? 24.936 -3.081 -1.517 1.00 98.44 247 THR A N 1
ATOM 1985 C CA . THR A 1 247 ? 25.040 -2.312 -2.765 1.00 98.44 247 THR A CA 1
ATOM 1986 C C . THR A 1 247 ? 23.973 -2.718 -3.787 1.00 98.44 247 THR A C 1
ATOM 1988 O O . THR A 1 247 ? 23.485 -1.869 -4.528 1.00 98.44 247 THR A O 1
ATOM 1991 N N . GLN A 1 248 ? 23.584 -3.999 -3.826 1.00 98.75 248 GLN A N 1
ATOM 1992 C CA . GLN A 1 248 ? 22.552 -4.493 -4.740 1.00 98.75 248 GLN A CA 1
ATOM 1993 C C . GLN A 1 248 ? 21.160 -3.971 -4.367 1.00 98.75 248 GLN A C 1
ATOM 1995 O O . GLN A 1 248 ? 20.432 -3.531 -5.251 1.00 98.75 248 GLN A O 1
ATOM 2000 N N . GLU A 1 249 ? 20.804 -3.961 -3.081 1.00 98.88 249 GLU A N 1
ATOM 2001 C CA . GLU A 1 249 ? 19.518 -3.421 -2.614 1.00 98.88 249 GLU A CA 1
ATOM 2002 C C . GLU A 1 249 ? 19.439 -1.900 -2.833 1.00 98.88 249 GLU A C 1
ATOM 2004 O O . GLU A 1 249 ? 18.424 -1.398 -3.312 1.00 98.88 249 GLU A O 1
ATOM 2009 N N . ILE A 1 250 ? 20.530 -1.161 -2.586 1.00 98.75 250 ILE A N 1
ATOM 2010 C CA . ILE A 1 250 ? 20.598 0.283 -2.879 1.00 98.75 250 ILE A CA 1
ATOM 2011 C C . ILE A 1 250 ? 20.463 0.540 -4.388 1.00 98.75 250 ILE A C 1
ATOM 2013 O O . ILE A 1 250 ? 19.686 1.404 -4.803 1.00 98.75 250 ILE A O 1
ATOM 2017 N N . LYS A 1 251 ? 21.166 -0.236 -5.231 1.00 98.56 251 LYS A N 1
ATOM 2018 C CA . LYS A 1 251 ? 21.002 -0.179 -6.695 1.00 98.56 251 LYS A CA 1
ATOM 2019 C C . LYS A 1 251 ? 19.545 -0.445 -7.088 1.00 98.56 251 LYS A C 1
ATOM 2021 O O . LYS A 1 251 ? 19.008 0.270 -7.929 1.00 98.56 251 LYS A O 1
ATOM 2026 N N . GLY A 1 252 ? 18.912 -1.439 -6.470 1.00 98.69 252 GLY A N 1
ATOM 2027 C CA . GLY A 1 252 ? 17.511 -1.786 -6.682 1.00 98.69 252 GLY A CA 1
ATOM 2028 C C . GLY A 1 252 ? 16.557 -0.631 -6.422 1.00 98.69 252 GLY A C 1
ATOM 2029 O O . GLY A 1 252 ? 15.723 -0.329 -7.271 1.00 98.69 252 GLY A O 1
ATOM 2030 N N . PHE A 1 253 ? 16.726 0.063 -5.294 1.00 98.69 253 PHE A N 1
ATOM 2031 C CA . PHE A 1 253 ? 15.931 1.247 -4.973 1.00 98.69 253 PHE A CA 1
ATOM 2032 C C . PHE A 1 253 ? 16.136 2.371 -5.997 1.00 98.69 253 PHE A C 1
ATOM 2034 O O . PHE A 1 253 ? 15.172 2.976 -6.463 1.00 98.69 253 PHE A O 1
ATOM 2041 N N . ASN A 1 254 ? 17.384 2.634 -6.396 1.00 98.50 254 ASN A N 1
ATOM 2042 C CA . ASN A 1 254 ? 17.686 3.673 -7.381 1.00 98.50 254 ASN A CA 1
ATOM 2043 C C . ASN A 1 254 ? 17.092 3.356 -8.766 1.00 98.50 254 ASN A C 1
ATOM 2045 O O . ASN A 1 254 ? 16.560 4.258 -9.411 1.00 98.50 254 ASN A O 1
ATOM 2049 N N . LEU A 1 255 ? 17.104 2.085 -9.188 1.00 98.19 255 LEU A N 1
ATOM 2050 C CA . LEU A 1 255 ? 16.420 1.631 -10.403 1.00 98.19 255 LEU A CA 1
ATOM 2051 C C . LEU A 1 255 ? 14.899 1.783 -10.287 1.00 98.19 255 LEU A C 1
ATOM 2053 O O . LEU A 1 255 ? 14.280 2.348 -11.186 1.00 98.19 255 LEU A O 1
ATOM 2057 N N . PHE A 1 256 ? 14.311 1.330 -9.175 1.00 98.50 256 PHE A N 1
ATOM 2058 C CA . PHE A 1 256 ? 12.873 1.410 -8.896 1.00 98.50 256 PHE A CA 1
ATOM 2059 C C . PHE A 1 256 ? 12.349 2.852 -8.958 1.00 98.50 256 PHE A C 1
ATOM 2061 O O . PHE A 1 256 ? 11.301 3.128 -9.540 1.00 98.50 256 PHE A O 1
ATOM 2068 N N . MET A 1 257 ? 13.106 3.788 -8.383 1.00 97.56 257 MET A N 1
ATOM 2069 C CA . MET A 1 257 ? 12.776 5.213 -8.345 1.00 97.56 257 MET A CA 1
ATOM 2070 C C . MET A 1 257 ? 13.237 5.995 -9.594 1.00 97.56 257 MET A C 1
ATOM 2072 O O . MET A 1 257 ? 13.038 7.211 -9.668 1.00 97.56 257 MET A O 1
ATOM 2076 N N . GLY A 1 258 ? 13.917 5.335 -10.533 1.00 95.69 258 GLY A N 1
ATOM 2077 C CA . GLY A 1 258 ? 14.573 5.942 -11.690 1.00 95.69 258 GLY A CA 1
ATOM 2078 C C . GLY A 1 258 ? 14.216 5.215 -12.977 1.00 95.69 258 GLY A C 1
ATOM 2079 O O . GLY A 1 258 ? 13.062 5.259 -13.394 1.00 95.69 258 GLY A O 1
ATOM 2080 N N . LYS A 1 259 ? 15.202 4.547 -13.587 1.00 94.44 259 LYS A N 1
ATOM 2081 C CA . LYS A 1 259 ? 15.096 3.866 -14.888 1.00 94.44 259 LYS A CA 1
ATOM 2082 C C . LYS A 1 259 ? 13.850 2.987 -15.047 1.00 94.44 259 LYS A C 1
ATOM 2084 O O . LYS A 1 259 ? 13.232 2.987 -16.103 1.00 94.44 259 LYS A O 1
ATOM 2089 N N . ALA A 1 260 ? 13.489 2.224 -14.014 1.00 95.62 260 ALA A N 1
ATOM 2090 C CA . ALA A 1 260 ? 12.357 1.296 -14.070 1.00 95.62 260 ALA A CA 1
ATOM 2091 C C . ALA A 1 260 ? 10.994 1.986 -13.877 1.00 95.62 260 ALA A C 1
ATOM 2093 O O . ALA A 1 260 ? 9.961 1.333 -13.993 1.00 95.62 260 ALA A O 1
ATOM 2094 N N . ALA A 1 261 ? 10.991 3.284 -13.552 1.00 94.00 261 ALA A N 1
ATOM 2095 C CA . ALA A 1 261 ? 9.821 4.146 -13.390 1.00 94.00 261 ALA A CA 1
ATOM 2096 C C . ALA A 1 261 ? 8.754 3.658 -12.389 1.00 94.00 261 ALA A C 1
ATOM 2098 O O . ALA A 1 261 ? 7.675 4.238 -12.318 1.00 94.00 261 ALA A O 1
ATOM 2099 N N . CYS A 1 262 ? 9.031 2.649 -11.560 1.00 97.19 262 CYS A N 1
ATOM 2100 C CA . CYS A 1 262 ? 8.041 2.046 -10.664 1.00 97.19 262 CYS A CA 1
ATOM 2101 C C . CYS A 1 262 ? 7.476 3.054 -9.647 1.00 97.19 262 CYS A C 1
ATOM 2103 O O . CYS A 1 262 ? 6.290 3.027 -9.318 1.00 97.19 262 CYS A O 1
ATOM 2105 N N . ALA A 1 263 ? 8.311 3.987 -9.182 1.00 95.94 263 ALA A N 1
ATOM 2106 C CA . ALA A 1 263 ? 7.914 5.034 -8.241 1.00 95.94 263 ALA A CA 1
ATOM 2107 C C . ALA A 1 263 ? 7.064 6.164 -8.847 1.00 95.94 263 ALA A C 1
ATOM 2109 O O . ALA A 1 263 ? 6.719 7.103 -8.132 1.00 95.94 263 ALA A O 1
ATOM 2110 N N . THR A 1 264 ? 6.742 6.094 -10.144 1.00 94.25 264 THR A N 1
ATOM 2111 C CA . THR A 1 264 ? 5.740 6.982 -10.751 1.00 94.25 264 THR A CA 1
ATOM 2112 C C . THR A 1 264 ? 4.320 6.618 -10.334 1.00 94.25 264 THR A C 1
ATOM 2114 O O . THR A 1 264 ? 3.483 7.509 -10.355 1.00 94.25 264 THR A O 1
ATOM 2117 N N . CYS A 1 265 ? 4.096 5.373 -9.884 1.00 96.56 265 CYS A N 1
ATOM 2118 C CA . CYS A 1 265 ? 2.818 4.917 -9.327 1.00 96.56 265 CYS A CA 1
ATOM 2119 C C . CYS A 1 265 ? 2.937 4.368 -7.888 1.00 96.56 265 CYS A C 1
ATOM 2121 O O . CYS A 1 265 ? 1.982 4.387 -7.116 1.00 96.56 265 CYS A O 1
ATOM 2123 N N . HIS A 1 266 ? 4.100 3.840 -7.485 1.00 97.75 266 HIS A N 1
ATOM 2124 C CA . HIS A 1 266 ? 4.320 3.276 -6.144 1.00 97.75 266 HIS A CA 1
ATOM 2125 C C . HIS A 1 266 ? 5.077 4.255 -5.235 1.00 97.75 266 HIS A C 1
ATOM 2127 O O . HIS A 1 266 ? 6.286 4.126 -5.025 1.00 97.75 266 HIS A O 1
ATOM 2133 N N . PHE A 1 267 ? 4.370 5.234 -4.668 1.00 97.44 267 PHE A N 1
ATOM 2134 C CA . PHE A 1 267 ? 4.992 6.357 -3.961 1.00 97.44 267 PHE A CA 1
ATOM 2135 C C . PHE A 1 267 ? 5.514 5.988 -2.561 1.00 97.44 267 PHE A C 1
ATOM 2137 O O . PHE A 1 267 ? 4.753 5.464 -1.739 1.00 97.44 267 PHE A O 1
ATOM 2144 N N . PRO A 1 268 ? 6.781 6.297 -2.218 1.00 96.38 268 PRO A N 1
ATOM 2145 C CA . PRO A 1 268 ? 7.269 6.154 -0.849 1.00 96.38 268 PRO A CA 1
ATOM 2146 C C . PRO A 1 268 ? 6.569 7.149 0.103 1.00 96.38 268 PRO A C 1
ATOM 2148 O O . PRO A 1 268 ? 6.115 8.207 -0.333 1.00 96.38 268 PRO A O 1
ATOM 2151 N N . PRO A 1 269 ? 6.498 6.850 1.413 1.00 95.94 269 PRO A N 1
ATOM 2152 C CA . PRO A 1 269 ? 7.105 5.698 2.080 1.00 95.94 269 PRO A CA 1
ATOM 2153 C C . PRO A 1 269 ? 6.215 4.446 2.089 1.00 95.94 269 PRO A C 1
ATOM 2155 O O . PRO A 1 269 ? 6.684 3.380 2.458 1.00 95.94 269 PRO A O 1
ATOM 2158 N N . VAL A 1 270 ? 4.940 4.514 1.696 1.00 96.62 270 VAL A N 1
ATOM 2159 C CA . VAL A 1 270 ? 4.014 3.355 1.737 1.00 96.62 270 VAL A CA 1
ATOM 2160 C C . VAL A 1 270 ? 4.020 2.509 0.459 1.00 96.62 270 VAL A C 1
ATOM 2162 O O . VAL A 1 270 ? 3.417 1.437 0.429 1.00 96.62 270 VAL A O 1
ATOM 2165 N N . PHE A 1 271 ? 4.715 2.975 -0.578 1.00 98.06 271 PHE A N 1
ATOM 2166 C CA . PHE A 1 271 ? 4.892 2.338 -1.884 1.00 98.06 271 PHE A CA 1
ATOM 2167 C C . PHE A 1 271 ? 3.579 1.916 -2.553 1.00 98.06 271 PHE A C 1
ATOM 2169 O O . PHE A 1 271 ? 3.486 0.840 -3.143 1.00 98.06 271 PHE A O 1
ATOM 2176 N N . ASN A 1 272 ? 2.553 2.762 -2.435 1.00 96.88 272 ASN A N 1
ATOM 2177 C CA . ASN A 1 272 ? 1.226 2.576 -3.021 1.00 96.88 272 ASN A CA 1
ATOM 2178 C C . ASN A 1 272 ? 0.848 3.783 -3.899 1.00 96.88 272 ASN A C 1
ATOM 2180 O O . ASN A 1 272 ? 1.555 4.787 -3.894 1.00 96.88 272 ASN A O 1
ATOM 2184 N N . GLY A 1 273 ? -0.277 3.695 -4.613 1.00 96.50 273 GLY A N 1
ATOM 2185 C CA . GLY A 1 273 ? -0.751 4.776 -5.486 1.00 96.50 273 GLY A CA 1
ATOM 2186 C C . GLY A 1 273 ? -1.544 5.877 -4.799 1.00 96.50 273 GLY A C 1
ATOM 2187 O O . GLY A 1 273 ? -2.438 6.438 -5.418 1.00 96.50 273 GLY A O 1
ATOM 2188 N N . THR A 1 274 ? -1.334 6.173 -3.518 1.00 95.69 274 THR A N 1
ATOM 2189 C CA . THR A 1 274 ? -1.989 7.342 -2.914 1.00 95.69 274 THR A CA 1
ATOM 2190 C C . THR A 1 274 ? -1.246 8.614 -3.334 1.00 95.69 274 THR A C 1
ATOM 2192 O O . THR A 1 274 ? -0.115 8.841 -2.908 1.00 95.69 274 THR A O 1
ATOM 2195 N N . VAL A 1 275 ? -1.892 9.455 -4.147 1.00 95.31 275 VAL A N 1
ATOM 2196 C CA . VAL A 1 275 ? -1.229 10.525 -4.918 1.00 95.31 275 VAL A CA 1
ATOM 2197 C C . VAL A 1 275 ? -0.701 11.663 -4.027 1.00 95.31 275 VAL A C 1
ATOM 2199 O O . VAL A 1 275 ? -1.495 12.349 -3.365 1.00 95.31 275 VAL A O 1
ATOM 2202 N N . PRO A 1 276 ? 0.618 11.941 -4.016 1.00 94.00 276 PRO A N 1
ATOM 2203 C CA . PRO A 1 276 ? 1.178 13.119 -3.359 1.00 94.00 276 PRO A CA 1
ATOM 2204 C C . PRO A 1 276 ? 0.884 14.416 -4.147 1.00 94.00 276 PRO A C 1
ATOM 2206 O O . PRO A 1 276 ? 0.608 14.379 -5.341 1.00 94.00 276 PRO A O 1
ATOM 2209 N N . PRO A 1 277 ? 0.972 15.607 -3.522 1.00 91.62 277 PRO A N 1
ATOM 2210 C CA . PRO A 1 277 ? 1.309 15.843 -2.118 1.00 91.62 277 PRO A CA 1
ATOM 2211 C C . PRO A 1 277 ? 0.081 15.908 -1.197 1.00 91.62 277 PRO A C 1
ATOM 2213 O O . PRO A 1 277 ? 0.233 16.087 0.007 1.00 91.62 277 PRO A O 1
ATOM 2216 N N . LYS A 1 278 ? -1.142 15.834 -1.742 1.00 91.62 278 LYS A N 1
ATOM 2217 C CA . LYS A 1 278 ? -2.377 15.994 -0.953 1.00 91.62 278 LYS A CA 1
ATOM 2218 C C . LYS A 1 278 ? -2.896 14.682 -0.374 1.00 91.62 278 LYS A C 1
ATOM 2220 O O . LYS A 1 278 ? -3.612 14.720 0.624 1.00 91.62 278 LYS A O 1
ATOM 2225 N N . PHE A 1 279 ? -2.557 13.546 -0.987 1.00 94.25 279 PHE A N 1
ATOM 2226 C CA . PHE A 1 279 ? -2.982 12.210 -0.564 1.00 94.25 279 PHE A CA 1
ATOM 2227 C C . PHE A 1 279 ? -4.508 12.093 -0.430 1.00 94.25 279 PHE A C 1
ATOM 2229 O O . PHE A 1 279 ? -5.025 11.511 0.521 1.00 94.25 279 PHE A O 1
ATOM 2236 N N . THR A 1 280 ? -5.250 12.718 -1.347 1.00 92.62 280 THR A N 1
ATOM 2237 C CA . THR A 1 280 ? -6.724 12.747 -1.340 1.00 92.62 280 THR A CA 1
ATOM 2238 C C . THR A 1 280 ? -7.353 11.739 -2.293 1.00 92.62 280 THR A C 1
ATOM 2240 O O . THR A 1 280 ? -8.541 11.451 -2.161 1.00 92.62 280 THR A O 1
ATOM 2243 N N . GLU A 1 281 ? -6.562 11.160 -3.194 1.00 92.94 281 GLU A N 1
ATOM 2244 C CA . GLU A 1 281 ? -6.997 10.217 -4.223 1.00 92.94 281 GLU A CA 1
ATOM 2245 C C . GLU A 1 281 ? -6.038 9.025 -4.339 1.00 92.94 281 GLU A C 1
ATOM 2247 O O . GLU A 1 281 ? -4.918 9.054 -3.819 1.00 92.94 281 GLU A O 1
ATOM 2252 N N . SER A 1 282 ? -6.513 7.956 -4.979 1.00 94.25 282 SER A N 1
ATOM 2253 C CA . SER A 1 282 ? -5.717 6.777 -5.321 1.00 94.25 282 SER A CA 1
ATOM 2254 C C . SER A 1 282 ? -5.601 6.670 -6.837 1.00 94.25 282 SER A C 1
ATOM 2256 O O . SER A 1 282 ? -6.593 6.885 -7.532 1.00 94.25 282 SER A O 1
ATOM 2258 N N . GLU A 1 283 ? -4.423 6.308 -7.327 1.00 95.25 283 GLU A N 1
ATOM 2259 C CA . GLU A 1 283 ? -4.181 6.014 -8.735 1.00 95.25 283 GLU A CA 1
ATOM 2260 C C . GLU A 1 283 ? -4.765 4.670 -9.133 1.00 95.25 283 GLU A C 1
ATOM 2262 O O . GLU A 1 283 ? -4.824 3.711 -8.349 1.00 95.25 283 GLU A O 1
ATOM 2267 N N . PHE A 1 284 ? -5.179 4.632 -10.391 1.00 97.12 284 PHE A N 1
ATOM 2268 C CA . PHE A 1 284 ? -5.651 3.454 -11.080 1.00 97.12 284 PHE A CA 1
ATOM 2269 C C . PHE A 1 284 ? -4.920 3.386 -12.404 1.00 97.12 284 PHE A C 1
ATOM 2271 O O . PHE A 1 284 ? -4.887 4.372 -13.136 1.00 97.12 284 PHE A O 1
ATOM 2278 N N . GLU A 1 285 ? -4.405 2.211 -12.726 1.00 97.69 285 GLU A N 1
ATOM 2279 C CA . GLU A 1 285 ? -3.591 2.000 -13.911 1.00 97.69 285 GLU A CA 1
ATOM 2280 C C . GLU A 1 285 ? -4.222 0.923 -14.779 1.00 97.69 285 GLU A C 1
ATOM 2282 O O . GLU A 1 285 ? -4.651 -0.124 -14.281 1.00 97.69 285 GLU A O 1
ATOM 2287 N N . ASN A 1 286 ? -4.259 1.169 -16.085 1.00 97.88 286 ASN A N 1
ATOM 2288 C CA . ASN A 1 286 ? -4.485 0.120 -17.060 1.00 97.88 286 ASN A CA 1
ATOM 2289 C C . ASN A 1 286 ? -3.127 -0.292 -17.602 1.00 97.88 286 ASN A C 1
ATOM 2291 O O . ASN A 1 286 ? -2.467 0.467 -18.304 1.00 97.88 286 ASN A O 1
ATOM 2295 N N . LEU A 1 287 ? -2.704 -1.498 -17.246 1.00 97.50 287 LEU A N 1
ATOM 2296 C CA . LEU A 1 287 ? -1.407 -2.036 -17.644 1.00 97.50 287 LEU A CA 1
ATOM 2297 C C . LEU A 1 287 ? -1.530 -3.078 -18.758 1.00 97.50 287 LEU A C 1
ATOM 2299 O O . LEU A 1 287 ? -0.514 -3.556 -19.252 1.00 97.50 287 LEU A O 1
ATOM 2303 N N . GLY A 1 288 ? -2.752 -3.487 -19.117 1.00 97.62 288 GLY A N 1
ATOM 2304 C CA . GLY A 1 288 ? -2.959 -4.622 -20.011 1.00 97.62 288 GLY A CA 1
ATOM 2305 C C . GLY A 1 288 ? -2.527 -5.959 -19.398 1.00 97.62 288 GLY A C 1
ATOM 2306 O O . GLY A 1 288 ? -1.821 -6.737 -20.039 1.00 97.62 288 GLY A O 1
ATOM 2307 N N . ILE A 1 289 ? -2.900 -6.208 -18.135 1.00 98.12 289 ILE A N 1
ATOM 2308 C CA . ILE A 1 289 ? -2.565 -7.449 -17.419 1.00 98.12 289 ILE A CA 1
ATOM 2309 C C . ILE A 1 289 ? -3.049 -8.668 -18.213 1.00 98.12 289 ILE A C 1
ATOM 2311 O O . ILE A 1 289 ? -4.137 -8.672 -18.786 1.00 98.12 289 ILE A O 1
ATOM 2315 N N . THR A 1 290 ? -2.239 -9.723 -18.228 1.00 98.25 290 THR A N 1
ATOM 2316 C CA . THR A 1 290 ? -2.549 -10.962 -18.949 1.00 98.25 290 THR A CA 1
ATOM 2317 C C . THR A 1 290 ? -3.157 -12.022 -18.027 1.00 98.25 290 THR A C 1
ATOM 2319 O O . THR A 1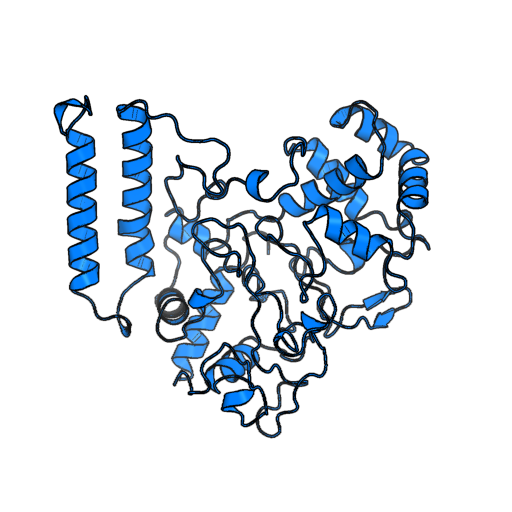 290 ? -2.947 -12.017 -16.813 1.00 98.25 290 THR A O 1
ATOM 2322 N N . LYS A 1 291 ? -3.891 -12.988 -18.593 1.00 97.81 291 LYS A N 1
ATOM 2323 C CA . LYS A 1 291 ? -4.504 -14.104 -17.838 1.00 97.81 291 LYS A CA 1
ATOM 2324 C C . LYS A 1 291 ? -3.481 -15.067 -17.210 1.00 97.81 291 LYS A C 1
ATOM 2326 O O . LYS A 1 291 ? -3.807 -15.812 -16.275 1.00 97.81 291 LYS A O 1
ATOM 2331 N N . THR A 1 292 ? -2.260 -15.097 -17.750 1.00 97.56 292 THR A N 1
ATOM 2332 C CA . THR A 1 292 ? -1.151 -15.980 -17.344 1.00 97.56 292 THR A CA 1
ATOM 2333 C C . THR A 1 292 ? 0.192 -15.316 -17.634 1.00 97.56 292 THR A C 1
ATOM 2335 O O . THR A 1 292 ? 0.278 -14.574 -18.602 1.00 97.56 292 THR A O 1
ATOM 2338 N N . ALA A 1 293 ? 1.259 -15.695 -16.929 1.00 97.19 293 ALA A N 1
ATOM 2339 C CA . ALA A 1 293 ? 2.632 -15.254 -17.222 1.00 97.19 293 ALA A CA 1
ATOM 2340 C C . ALA A 1 293 ? 3.241 -15.783 -18.552 1.00 97.19 293 ALA A C 1
ATOM 2342 O O . ALA A 1 293 ? 4.454 -15.732 -18.746 1.00 97.19 293 ALA A O 1
ATOM 2343 N N . ASN A 1 294 ? 2.443 -16.323 -19.485 1.00 96.88 294 ASN A N 1
ATOM 2344 C CA . ASN A 1 294 ? 2.927 -16.698 -20.816 1.00 96.88 294 ASN A CA 1
ATOM 2345 C C . ASN A 1 294 ? 2.958 -15.476 -21.748 1.00 96.88 294 ASN A C 1
ATOM 2347 O O . ASN A 1 294 ? 2.054 -15.268 -22.555 1.00 96.88 294 ASN A O 1
ATOM 2351 N N . PHE A 1 295 ? 4.031 -14.693 -21.661 1.00 96.75 295 PHE A N 1
ATOM 2352 C CA . PHE A 1 295 ? 4.197 -13.463 -22.444 1.00 96.75 295 PHE A CA 1
ATOM 2353 C C . PHE A 1 295 ? 4.513 -13.696 -23.930 1.00 96.75 295 PHE A C 1
ATOM 2355 O O . PHE A 1 295 ? 4.420 -12.770 -24.724 1.00 96.75 295 PHE A O 1
ATOM 2362 N N . THR A 1 296 ? 4.834 -14.930 -24.339 1.00 95.81 296 THR A N 1
ATOM 2363 C CA . THR A 1 296 ? 5.025 -15.264 -25.768 1.00 95.81 296 THR A CA 1
ATOM 2364 C C . THR A 1 296 ? 3.706 -15.423 -26.523 1.00 95.81 296 THR A C 1
ATOM 2366 O O . THR A 1 296 ? 3.669 -15.273 -27.740 1.00 95.81 296 THR A O 1
ATOM 2369 N N . HIS A 1 297 ? 2.630 -15.739 -25.802 1.00 96.75 297 HIS A N 1
ATOM 2370 C CA . HIS A 1 297 ? 1.276 -15.874 -26.333 1.00 96.75 297 HIS A CA 1
ATOM 2371 C C . HIS A 1 297 ? 0.313 -15.158 -25.376 1.00 96.75 297 HIS A C 1
ATOM 2373 O O . HIS A 1 297 ? -0.464 -15.815 -24.673 1.00 96.75 297 HIS A O 1
ATOM 2379 N N . PRO A 1 298 ? 0.416 -13.820 -25.274 1.00 97.75 298 PRO A N 1
ATOM 2380 C CA . PRO A 1 298 ? -0.296 -13.061 -24.264 1.00 97.75 298 PRO A CA 1
ATOM 2381 C C . PRO A 1 298 ? -1.798 -13.069 -24.558 1.00 97.75 298 PRO A C 1
ATOM 2383 O O . PRO A 1 298 ? -2.239 -12.928 -25.698 1.00 97.75 298 PRO A O 1
ATOM 2386 N N . ILE A 1 299 ? -2.597 -13.230 -23.506 1.00 98.19 299 ILE A N 1
ATOM 2387 C CA . ILE A 1 299 ? -4.056 -13.116 -23.565 1.00 98.19 299 ILE A CA 1
ATOM 2388 C C . ILE A 1 299 ? -4.457 -12.088 -22.522 1.00 98.19 299 ILE A C 1
ATOM 2390 O O . ILE A 1 299 ? -4.166 -12.287 -21.339 1.00 98.19 299 ILE A O 1
ATOM 2394 N N . LEU A 1 300 ? -5.109 -11.014 -22.965 1.00 98.00 300 LEU A N 1
ATOM 2395 C CA . LEU A 1 300 ? -5.592 -9.948 -22.096 1.00 98.00 300 LEU A CA 1
ATOM 2396 C C . LEU A 1 300 ? -6.588 -10.500 -21.065 1.00 98.00 300 LEU A C 1
ATOM 2398 O O . LEU A 1 300 ? -7.430 -11.350 -21.380 1.00 98.00 300 LEU A O 1
ATOM 2402 N N . ASP A 1 301 ? -6.459 -10.040 -19.827 1.00 97.88 301 ASP A N 1
ATOM 2403 C CA . ASP A 1 301 ? -7.431 -10.290 -18.771 1.00 97.88 301 ASP A CA 1
ATOM 2404 C C . ASP A 1 301 ? -8.783 -9.638 -19.103 1.00 97.88 301 ASP A C 1
ATOM 2406 O O . ASP A 1 301 ? -8.841 -8.557 -19.682 1.00 97.88 301 ASP A O 1
ATOM 2410 N N . ASP A 1 302 ? -9.881 -10.319 -18.779 1.00 96.19 302 ASP A N 1
ATOM 2411 C CA . ASP A 1 302 ? -11.244 -9.879 -19.098 1.00 96.19 302 ASP A CA 1
ATOM 2412 C C . ASP A 1 302 ? -11.964 -9.215 -17.918 1.00 96.19 302 ASP A C 1
ATOM 2414 O O . ASP A 1 302 ? -13.129 -8.830 -18.053 1.00 96.19 302 ASP A O 1
ATOM 2418 N N . ASP A 1 303 ? -11.292 -9.040 -16.774 1.00 97.75 303 ASP A N 1
ATOM 2419 C CA . ASP A 1 303 ? -11.856 -8.301 -15.654 1.00 97.75 303 ASP A CA 1
ATOM 2420 C C . ASP A 1 303 ? -12.001 -6.813 -16.032 1.00 97.75 303 ASP A C 1
ATOM 2422 O O . ASP A 1 303 ? -11.015 -6.136 -16.342 1.00 97.75 303 ASP A O 1
ATOM 2426 N N . PRO A 1 304 ? -13.227 -6.260 -15.997 1.00 96.81 304 PRO A N 1
ATOM 2427 C CA . PRO A 1 304 ? -13.473 -4.882 -16.399 1.00 96.81 304 PRO A CA 1
ATOM 2428 C C . PRO A 1 304 ? -12.824 -3.843 -15.469 1.00 96.81 304 PRO A C 1
ATOM 2430 O O . PRO A 1 304 ? -12.703 -2.682 -15.863 1.00 96.81 304 PRO A O 1
ATOM 2433 N N . GLY A 1 305 ? -12.408 -4.216 -14.254 1.00 97.69 305 GLY A N 1
ATOM 2434 C CA . GLY A 1 305 ? -11.777 -3.300 -13.303 1.00 97.69 305 GLY A CA 1
ATOM 2435 C C . GLY A 1 305 ? -12.678 -2.121 -12.938 1.00 97.69 305 GLY A C 1
ATOM 2436 O O . GLY A 1 305 ? -13.867 -2.297 -12.663 1.00 97.69 305 GLY A O 1
ATOM 2437 N N . LEU A 1 306 ? -12.115 -0.912 -12.952 1.00 96.88 306 LEU A N 1
ATOM 2438 C CA . LEU A 1 306 ? -12.786 0.355 -12.638 1.00 96.88 306 LEU A CA 1
ATOM 2439 C C . LEU A 1 306 ? -13.985 0.664 -13.554 1.00 96.88 306 LEU A C 1
ATOM 2441 O O . LEU A 1 306 ? -14.780 1.543 -13.235 1.00 96.88 306 LEU A O 1
ATOM 2445 N N . PHE A 1 307 ? -14.189 -0.059 -14.657 1.00 97.38 307 PHE A N 1
ATOM 2446 C CA . PHE A 1 307 ? -15.446 0.025 -15.400 1.00 97.38 307 PHE A CA 1
ATOM 2447 C C . PHE A 1 307 ? -16.645 -0.421 -14.547 1.00 97.38 307 PHE A C 1
ATOM 2449 O O . PHE A 1 307 ? -17.703 0.177 -14.669 1.00 97.38 307 PHE A O 1
ATOM 2456 N N . TYR A 1 308 ? -16.503 -1.407 -13.651 1.00 95.19 308 TYR A N 1
ATOM 2457 C CA . TYR A 1 308 ? -17.629 -1.945 -12.868 1.00 95.19 308 TYR A CA 1
ATOM 2458 C C . TYR A 1 308 ? -18.432 -0.875 -12.093 1.00 95.19 308 TYR A C 1
ATOM 2460 O O . TYR A 1 308 ? -19.651 -0.851 -12.235 1.00 95.19 308 TYR A O 1
ATOM 2468 N N . PRO A 1 309 ? -17.812 0.027 -11.303 1.00 93.12 309 PRO A N 1
ATOM 2469 C CA . PRO A 1 309 ? -18.566 1.063 -10.592 1.00 93.12 309 PRO A CA 1
ATOM 2470 C C . PRO A 1 309 ? -18.962 2.289 -11.437 1.00 93.12 309 PRO A C 1
ATOM 2472 O O . PRO A 1 309 ? -19.773 3.082 -10.965 1.00 93.12 309 PRO A O 1
ATOM 2475 N N . TYR A 1 310 ? -18.393 2.488 -12.635 1.00 93.50 310 TYR A N 1
ATOM 2476 C CA . TYR A 1 310 ? -18.595 3.716 -13.428 1.00 93.50 310 TYR A CA 1
ATOM 2477 C C . TYR A 1 310 ? -19.334 3.515 -14.757 1.00 93.50 310 TYR A C 1
ATOM 2479 O O . TYR A 1 310 ? -19.931 4.466 -15.246 1.00 93.50 310 TYR A O 1
ATOM 2487 N N . GLU A 1 311 ? -19.268 2.322 -15.348 1.00 95.69 311 GLU A N 1
ATOM 2488 C CA . GLU A 1 311 ? -19.836 1.965 -16.657 1.00 95.69 311 GLU A CA 1
ATOM 2489 C C . GLU A 1 311 ? -19.337 2.847 -17.826 1.00 95.69 311 GLU A C 1
ATOM 2491 O O . GLU A 1 311 ? -20.068 3.142 -18.769 1.00 95.69 311 GLU A O 1
ATOM 2496 N N . VAL A 1 312 ? -18.063 3.258 -17.775 1.00 96.00 312 VAL A N 1
ATOM 2497 C CA . VAL A 1 312 ? -17.392 4.093 -18.793 1.00 96.00 312 VAL A CA 1
ATOM 2498 C C . VAL A 1 312 ? -16.222 3.324 -19.404 1.00 96.00 312 VAL A C 1
ATOM 2500 O O . VAL A 1 312 ? -15.335 2.885 -18.671 1.00 96.00 312 VAL A O 1
ATOM 2503 N N . GLU A 1 313 ? -16.207 3.159 -20.728 1.00 95.06 313 GLU A N 1
ATOM 2504 C CA . GLU A 1 313 ? -15.256 2.290 -21.443 1.00 95.06 313 GLU A CA 1
ATOM 2505 C C . GLU A 1 313 ? -13.792 2.708 -21.244 1.00 95.06 313 GLU A C 1
ATOM 2507 O O . GLU A 1 313 ? -12.924 1.860 -21.064 1.00 95.06 313 GLU A O 1
ATOM 2512 N N . GLU A 1 314 ? -13.528 4.010 -21.139 1.00 95.81 314 GLU A N 1
ATOM 2513 C CA . GLU A 1 314 ? -12.217 4.588 -20.832 1.00 95.81 314 GLU A CA 1
ATOM 2514 C C . GLU A 1 314 ? -11.669 4.160 -19.460 1.00 95.81 314 GLU A C 1
ATOM 2516 O O . GLU A 1 314 ? -10.494 4.367 -19.178 1.00 95.81 314 GLU A O 1
ATOM 2521 N N . ARG A 1 315 ? -12.503 3.571 -18.590 1.00 96.38 315 ARG A N 1
ATOM 2522 C CA . ARG A 1 315 ? -12.112 3.019 -17.282 1.00 96.38 315 ARG A CA 1
ATOM 2523 C C . ARG A 1 315 ? -11.974 1.495 -17.291 1.00 96.38 315 ARG A C 1
ATOM 2525 O O . ARG A 1 315 ? -11.677 0.909 -16.248 1.00 96.38 315 ARG A O 1
ATOM 2532 N N . ARG A 1 316 ? -12.184 0.825 -18.428 1.00 97.12 316 ARG A N 1
ATOM 2533 C CA . ARG A 1 316 ? -12.035 -0.632 -18.525 1.00 97.12 316 ARG A CA 1
ATOM 2534 C C . ARG A 1 316 ? -10.579 -1.045 -18.333 1.00 97.12 316 ARG A C 1
ATOM 2536 O O . ARG A 1 316 ? -9.673 -0.461 -18.920 1.00 97.12 316 ARG A O 1
ATOM 2543 N N . GLY A 1 317 ? -10.368 -2.071 -17.511 1.00 97.00 317 GLY A N 1
ATOM 2544 C CA . GLY A 1 317 ? -9.046 -2.642 -17.245 1.00 97.00 317 GLY A CA 1
ATOM 2545 C C . GLY A 1 317 ? -8.168 -1.792 -16.323 1.00 97.00 317 GLY A C 1
ATOM 2546 O O . GLY A 1 317 ? -7.003 -2.123 -16.127 1.00 97.00 317 GLY A O 1
ATOM 2547 N N . PHE A 1 318 ? -8.712 -0.716 -15.746 1.00 98.25 318 PHE A N 1
ATOM 2548 C CA . PHE A 1 318 ? -8.023 0.078 -14.736 1.00 98.25 318 PHE A CA 1
ATOM 2549 C C . PHE A 1 318 ? -8.155 -0.571 -13.358 1.00 98.25 318 PHE A C 1
ATOM 2551 O O . PHE A 1 318 ? -9.265 -0.874 -12.910 1.00 98.25 318 PHE A O 1
ATOM 2558 N N . PHE A 1 319 ? -7.032 -0.728 -12.661 1.00 98.44 319 PHE A N 1
ATOM 2559 C CA . PHE A 1 319 ? -6.986 -1.263 -11.303 1.00 98.44 319 PHE A CA 1
ATOM 2560 C C . PHE A 1 319 ? -6.150 -0.378 -10.390 1.00 98.44 319 PHE A C 1
ATOM 2562 O O . PHE A 1 319 ? -5.161 0.216 -10.805 1.00 98.44 319 PHE A O 1
ATOM 2569 N N . LYS A 1 320 ? -6.551 -0.304 -9.122 1.00 97.69 320 LYS A N 1
ATOM 2570 C CA . LYS A 1 320 ? -5.885 0.491 -8.095 1.00 97.69 320 LYS A CA 1
ATOM 2571 C C . LYS A 1 320 ? -4.446 0.028 -7.893 1.00 97.69 320 LYS A C 1
ATOM 2573 O O . LYS A 1 320 ? -4.215 -1.156 -7.633 1.00 97.69 320 LYS A O 1
ATOM 2578 N N . THR A 1 321 ? -3.513 0.972 -7.856 1.00 97.44 321 THR A N 1
ATOM 2579 C CA . THR A 1 321 ? -2.110 0.689 -7.536 1.00 97.44 321 THR A CA 1
ATOM 2580 C C . THR A 1 321 ? -1.952 0.301 -6.061 1.00 97.44 321 THR A C 1
ATOM 2582 O O . THR A 1 321 ? -2.149 1.101 -5.137 1.00 97.44 321 THR A O 1
ATOM 2585 N N . SER A 1 322 ? -1.624 -0.968 -5.822 1.00 95.62 322 SER A N 1
ATOM 2586 C CA . SER A 1 322 ? -1.456 -1.542 -4.480 1.00 95.62 322 SER A CA 1
ATOM 2587 C C . SER A 1 322 ? -0.082 -1.242 -3.877 1.00 95.62 322 SER A C 1
ATOM 2589 O O . SER A 1 322 ? 0.847 -0.848 -4.576 1.00 95.62 322 SER A O 1
ATOM 2591 N N . THR A 1 323 ? 0.049 -1.413 -2.557 1.00 97.88 323 THR A N 1
ATOM 2592 C CA . THR A 1 323 ? 1.366 -1.345 -1.910 1.00 97.88 323 THR A CA 1
ATOM 2593 C C . THR A 1 323 ? 2.249 -2.514 -2.350 1.00 97.88 323 THR A C 1
ATOM 2595 O O . THR A 1 323 ? 1.739 -3.609 -2.586 1.00 97.88 323 THR A O 1
ATOM 2598 N N . ILE A 1 324 ? 3.563 -2.290 -2.424 1.00 98.50 324 ILE A N 1
ATOM 2599 C CA . ILE A 1 324 ? 4.570 -3.358 -2.550 1.00 98.50 324 ILE A CA 1
ATOM 2600 C C . ILE A 1 324 ? 5.295 -3.658 -1.228 1.00 98.50 324 ILE A C 1
ATOM 2602 O O . ILE A 1 324 ? 6.289 -4.382 -1.213 1.00 98.50 324 ILE A O 1
ATOM 2606 N N . ARG A 1 325 ? 4.824 -3.120 -0.099 1.00 98.75 325 ARG A N 1
ATOM 2607 C CA . ARG A 1 325 ? 5.301 -3.567 1.215 1.00 98.75 325 ARG A CA 1
ATOM 2608 C C . ARG A 1 325 ? 4.871 -5.010 1.456 1.00 98.75 325 ARG A C 1
ATOM 2610 O O . ARG A 1 325 ? 3.765 -5.395 1.078 1.00 98.75 325 ARG A O 1
ATOM 2617 N N . ASN A 1 326 ? 5.759 -5.805 2.051 1.00 98.75 326 ASN A N 1
ATOM 2618 C CA . ASN A 1 326 ? 5.612 -7.257 2.216 1.00 98.75 326 ASN A CA 1
ATOM 2619 C C . ASN A 1 326 ? 5.429 -8.057 0.909 1.00 98.75 326 ASN A C 1
ATOM 2621 O O . ASN A 1 326 ? 4.970 -9.196 0.949 1.00 98.75 326 ASN A O 1
ATOM 2625 N N . VAL A 1 327 ? 5.791 -7.510 -0.259 1.00 98.69 327 VAL A N 1
ATOM 2626 C CA . VAL A 1 327 ? 5.544 -8.167 -1.561 1.00 98.69 327 VAL A CA 1
ATOM 2627 C C . VAL A 1 327 ? 6.279 -9.506 -1.737 1.00 98.69 327 VAL A C 1
ATOM 2629 O O . VAL A 1 327 ? 5.880 -10.347 -2.542 1.00 98.69 327 VAL A O 1
ATOM 2632 N N . GLU A 1 328 ? 7.329 -9.761 -0.957 1.00 98.31 328 GLU A N 1
ATOM 2633 C CA . GLU A 1 328 ? 7.988 -11.072 -0.926 1.00 98.31 328 GLU A CA 1
ATOM 2634 C C . GLU A 1 328 ? 7.054 -12.197 -0.445 1.00 98.31 328 GLU A C 1
ATOM 2636 O O . GLU A 1 328 ? 7.214 -13.346 -0.851 1.00 98.31 328 GLU A O 1
ATOM 2641 N N . LEU A 1 329 ? 6.054 -11.869 0.378 1.00 98.38 329 LEU A N 1
ATOM 2642 C CA . LEU A 1 329 ? 5.208 -12.831 1.089 1.00 98.38 329 LEU A CA 1
ATOM 2643 C C . LEU A 1 329 ? 3.809 -12.993 0.483 1.00 98.38 329 LEU A C 1
ATOM 2645 O O . LEU A 1 329 ? 3.024 -13.811 0.961 1.00 98.38 329 LEU A O 1
ATOM 2649 N N . THR A 1 330 ? 3.477 -12.209 -0.544 1.00 98.50 330 THR A N 1
ATOM 2650 C CA . THR A 1 330 ? 2.099 -12.046 -1.043 1.00 98.50 330 THR A CA 1
ATOM 2651 C C . THR A 1 330 ? 1.879 -12.611 -2.442 1.00 98.50 330 THR A C 1
ATOM 2653 O O . THR A 1 330 ? 0.915 -12.251 -3.111 1.00 98.50 330 THR A O 1
ATOM 2656 N N . ALA A 1 331 ? 2.755 -13.510 -2.896 1.00 98.25 331 ALA A N 1
ATOM 2657 C CA . ALA A 1 331 ? 2.527 -14.251 -4.130 1.00 98.25 331 ALA A CA 1
ATOM 2658 C C . ALA A 1 331 ? 1.227 -15.091 -4.048 1.00 98.25 331 ALA A C 1
ATOM 2660 O O . ALA A 1 331 ? 0.890 -15.607 -2.976 1.00 98.25 331 ALA A O 1
ATOM 2661 N N . PRO A 1 332 ? 0.533 -15.321 -5.177 1.00 98.44 332 PRO A N 1
ATOM 2662 C CA . PRO A 1 332 ? 0.827 -14.806 -6.518 1.00 98.44 332 PRO A CA 1
ATOM 2663 C C . PRO A 1 332 ? 0.363 -13.352 -6.717 1.00 98.44 332 PRO A C 1
ATOM 2665 O O . PRO A 1 332 ? -0.425 -12.820 -5.945 1.00 98.44 332 PRO A O 1
ATOM 2668 N N . TYR A 1 333 ? 0.852 -12.717 -7.779 1.00 98.75 333 TYR A N 1
ATOM 2669 C CA . TYR A 1 333 ? 0.757 -11.276 -8.013 1.00 98.75 333 TYR A CA 1
ATOM 2670 C C . TYR A 1 333 ? -0.302 -10.885 -9.051 1.00 98.75 333 TYR A C 1
ATOM 2672 O O . TYR A 1 333 ? -0.730 -11.700 -9.871 1.00 98.75 333 TYR A O 1
ATOM 2680 N N . MET A 1 334 ? -0.626 -9.586 -9.060 1.00 98.44 334 MET A N 1
ATOM 2681 C CA . MET A 1 334 ? -1.700 -8.932 -9.827 1.00 98.44 334 MET A CA 1
ATOM 2682 C C . MET A 1 334 ? -3.108 -9.240 -9.305 1.00 98.44 334 MET A C 1
ATOM 2684 O O . MET A 1 334 ? -3.308 -10.142 -8.494 1.00 98.44 334 MET A O 1
ATOM 2688 N N . HIS A 1 335 ? -4.111 -8.478 -9.756 1.00 98.69 335 HIS A N 1
ATOM 2689 C CA . HIS A 1 335 ? -5.499 -8.631 -9.293 1.00 98.69 335 HIS A CA 1
ATOM 2690 C C . HIS A 1 335 ? -6.087 -10.009 -9.614 1.00 98.69 335 HIS A C 1
ATOM 2692 O O . HIS A 1 335 ? -7.003 -10.446 -8.928 1.00 98.69 335 HIS A O 1
ATOM 2698 N N . ASN A 1 336 ? -5.565 -10.699 -10.627 1.00 98.38 336 ASN A N 1
ATOM 2699 C CA . ASN A 1 336 ? -5.998 -12.029 -11.057 1.00 98.38 336 ASN A CA 1
ATOM 2700 C C . ASN A 1 336 ? -5.030 -13.158 -10.631 1.00 98.38 336 ASN A C 1
ATOM 2702 O O . ASN A 1 336 ? -5.213 -14.310 -11.042 1.00 98.38 336 ASN A O 1
ATOM 2706 N N . GLY A 1 337 ? -3.981 -12.842 -9.857 1.00 98.31 337 GLY A N 1
ATOM 2707 C CA . GLY A 1 337 ? -2.970 -13.804 -9.402 1.00 98.31 337 GLY A CA 1
ATOM 2708 C C . GLY A 1 337 ? -2.223 -14.516 -10.537 1.00 98.31 337 GLY A C 1
ATOM 2709 O O . GLY A 1 337 ? -1.816 -15.668 -10.379 1.00 98.31 337 GLY A O 1
ATOM 2710 N N . ALA A 1 338 ? -2.127 -13.918 -11.729 1.00 98.12 338 ALA A N 1
ATOM 2711 C CA . ALA A 1 338 ? -1.587 -14.586 -12.914 1.00 98.12 338 ALA A CA 1
ATOM 2712 C C . ALA A 1 338 ? -0.073 -14.837 -12.862 1.00 98.12 338 ALA A C 1
ATOM 2714 O O . ALA A 1 338 ? 0.415 -15.695 -13.608 1.00 98.12 338 ALA A O 1
ATOM 2715 N N . TYR A 1 339 ? 0.663 -14.083 -12.041 1.00 98.62 339 TYR A N 1
ATOM 2716 C CA . TYR A 1 339 ? 2.128 -14.064 -12.021 1.00 98.62 339 TYR A CA 1
ATOM 2717 C C . TYR A 1 339 ? 2.631 -14.691 -10.718 1.00 98.62 339 TYR A C 1
ATOM 2719 O O . TYR A 1 339 ? 2.243 -14.261 -9.635 1.00 98.62 339 TYR A O 1
ATOM 2727 N N . ASN A 1 340 ? 3.477 -15.720 -10.795 1.00 98.25 340 ASN A N 1
ATOM 2728 C CA . ASN A 1 340 ? 3.859 -16.508 -9.615 1.00 98.25 340 ASN A CA 1
ATOM 2729 C C . ASN A 1 340 ? 5.099 -15.952 -8.912 1.00 98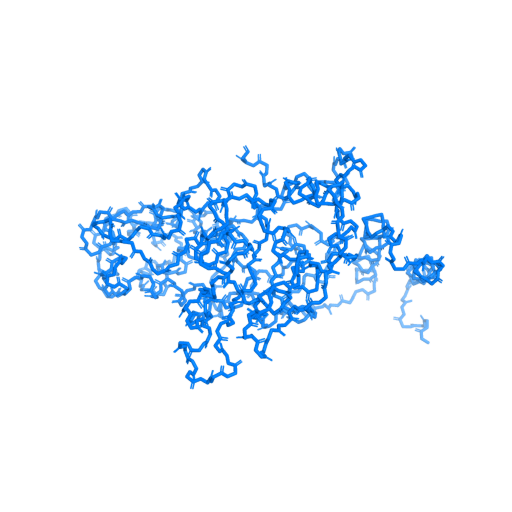.25 340 ASN A C 1
ATOM 2731 O O . ASN A 1 340 ? 5.307 -16.210 -7.730 1.00 98.25 340 ASN A O 1
ATOM 2735 N N . THR A 1 341 ? 5.939 -15.220 -9.642 1.00 98.75 341 THR A N 1
ATOM 2736 C CA . THR A 1 341 ? 7.212 -14.698 -9.145 1.00 98.75 341 THR A CA 1
ATOM 2737 C C . THR A 1 341 ? 7.331 -13.197 -9.394 1.00 98.75 341 THR A C 1
ATOM 2739 O O . THR A 1 341 ? 6.737 -12.657 -10.327 1.00 98.75 341 THR A O 1
ATOM 2742 N N . LEU A 1 342 ? 8.151 -12.511 -8.593 1.00 98.75 342 LEU A N 1
ATOM 2743 C CA . LEU A 1 342 ? 8.504 -11.113 -8.862 1.00 98.75 342 LEU A CA 1
ATOM 2744 C C . LEU A 1 342 ? 9.245 -10.953 -10.196 1.00 98.75 342 LEU A C 1
ATOM 2746 O O . LEU A 1 342 ? 9.163 -9.903 -10.825 1.00 98.75 342 LEU A O 1
ATOM 2750 N N . THR A 1 343 ? 9.930 -12.000 -10.660 1.00 98.69 343 THR A N 1
ATOM 2751 C CA . THR A 1 343 ? 10.534 -12.031 -11.993 1.00 98.69 343 THR A CA 1
ATOM 2752 C C . THR A 1 343 ? 9.469 -11.984 -13.088 1.00 98.69 343 THR A C 1
ATOM 2754 O O . THR A 1 343 ? 9.644 -11.235 -14.042 1.00 98.69 343 THR A O 1
ATOM 2757 N N . ASP A 1 344 ? 8.345 -12.697 -12.944 1.00 98.69 344 ASP A N 1
ATOM 2758 C CA . ASP A 1 344 ? 7.220 -12.604 -13.890 1.00 98.69 344 ASP A CA 1
ATOM 2759 C C . ASP A 1 344 ? 6.662 -11.175 -13.940 1.00 98.69 344 ASP A C 1
ATOM 2761 O O . ASP A 1 344 ? 6.443 -10.630 -15.020 1.00 98.69 344 ASP A O 1
ATOM 2765 N N . VAL A 1 345 ? 6.489 -10.547 -12.769 1.00 98.56 345 VAL A N 1
ATOM 2766 C CA . VAL A 1 345 ? 6.038 -9.151 -12.648 1.00 98.56 345 VAL A CA 1
ATOM 2767 C C . VAL A 1 345 ? 6.993 -8.211 -13.383 1.00 98.56 345 VAL A C 1
ATOM 2769 O O . VAL A 1 345 ? 6.567 -7.427 -14.225 1.00 98.56 345 VAL A O 1
ATOM 2772 N N . LEU A 1 346 ? 8.291 -8.303 -13.097 1.00 98.50 346 LEU A N 1
ATOM 2773 C CA . LEU A 1 346 ? 9.300 -7.417 -13.674 1.00 98.50 346 LEU A CA 1
ATOM 2774 C C . LEU A 1 346 ? 9.465 -7.647 -15.178 1.00 98.50 346 LEU A C 1
ATOM 2776 O O . LEU A 1 346 ? 9.622 -6.680 -15.915 1.00 98.50 346 LEU A O 1
ATOM 2780 N N . ASN A 1 347 ? 9.367 -8.891 -15.649 1.00 98.38 347 ASN A N 1
ATOM 2781 C CA . ASN A 1 347 ? 9.384 -9.202 -17.076 1.00 98.38 347 ASN A CA 1
ATOM 2782 C C . ASN A 1 347 ? 8.179 -8.592 -17.802 1.00 98.38 347 ASN A C 1
ATOM 2784 O O . ASN A 1 347 ? 8.353 -8.032 -18.879 1.00 98.38 347 ASN A O 1
ATOM 2788 N N . PHE A 1 348 ? 6.983 -8.638 -17.207 1.00 98.50 348 PHE A N 1
ATOM 2789 C CA . PHE A 1 348 ? 5.797 -7.988 -17.770 1.00 98.50 348 PHE A CA 1
ATOM 2790 C C . PHE A 1 348 ? 5.996 -6.476 -17.952 1.00 98.50 348 PHE A C 1
ATOM 2792 O O . PHE A 1 348 ? 5.728 -5.943 -19.028 1.00 98.50 348 PHE A O 1
ATOM 2799 N N . TYR A 1 349 ? 6.510 -5.787 -16.928 1.00 98.25 349 TYR A N 1
ATOM 2800 C CA . TYR A 1 349 ? 6.818 -4.358 -17.034 1.00 98.25 349 TYR A CA 1
ATOM 2801 C C . TYR A 1 349 ? 7.946 -4.083 -18.034 1.00 98.25 349 TYR A C 1
ATOM 2803 O O . TYR A 1 349 ? 7.862 -3.127 -18.799 1.00 98.25 349 TYR A O 1
ATOM 2811 N N . ASN A 1 350 ? 8.981 -4.928 -18.070 1.00 97.88 350 ASN A N 1
ATOM 2812 C CA . ASN A 1 350 ? 10.111 -4.768 -18.985 1.00 97.88 350 ASN A CA 1
ATOM 2813 C C . ASN A 1 350 ? 9.704 -4.896 -20.460 1.00 97.88 350 ASN A C 1
ATOM 2815 O O . ASN A 1 350 ? 10.356 -4.295 -21.304 1.00 97.88 350 ASN A O 1
ATOM 2819 N N . LEU A 1 351 ? 8.625 -5.632 -20.749 1.00 97.69 351 LEU A N 1
ATOM 2820 C CA . LEU A 1 351 ? 8.022 -5.778 -22.078 1.00 97.69 351 LEU A CA 1
ATOM 2821 C C . LEU A 1 351 ? 7.035 -4.650 -22.442 1.00 97.69 351 LEU A C 1
ATOM 2823 O O . LEU A 1 351 ? 6.372 -4.748 -23.469 1.00 97.69 351 LEU A O 1
ATOM 2827 N N . GLY A 1 352 ? 6.892 -3.606 -21.615 1.00 97.19 352 GLY A N 1
ATOM 2828 C CA . GLY A 1 352 ? 5.994 -2.477 -21.898 1.00 97.19 352 GLY A CA 1
ATOM 2829 C C . GLY A 1 352 ? 4.508 -2.777 -21.656 1.00 97.19 352 GLY A C 1
ATOM 2830 O O . GLY A 1 352 ? 3.632 -2.163 -22.270 1.00 97.19 352 GLY A O 1
ATOM 2831 N N . GLY A 1 353 ? 4.194 -3.739 -20.780 1.00 97.38 353 GLY A N 1
ATOM 2832 C CA . GLY A 1 353 ? 2.815 -4.114 -20.454 1.00 97.38 353 GLY A CA 1
ATOM 2833 C C . GLY A 1 353 ? 2.074 -4.780 -21.615 1.00 97.38 353 GLY A C 1
ATOM 2834 O O . GLY A 1 353 ? 2.680 -5.308 -22.548 1.00 97.38 353 GLY A O 1
ATOM 2835 N N . GLY A 1 354 ? 0.742 -4.788 -21.564 1.00 98.00 354 GLY A N 1
ATOM 2836 C CA . GLY A 1 354 ? -0.074 -5.436 -22.592 1.00 98.00 354 GLY A CA 1
ATOM 2837 C C . GLY A 1 354 ? 0.141 -4.853 -23.990 1.00 98.00 354 GLY A C 1
ATOM 2838 O O . GLY A 1 354 ? 0.317 -5.613 -24.941 1.00 98.00 354 GLY A O 1
ATOM 2839 N N . ALA A 1 355 ? 0.186 -3.524 -24.115 1.00 97.75 355 ALA A N 1
ATOM 2840 C CA . ALA A 1 355 ? 0.408 -2.841 -25.388 1.00 97.75 355 ALA A CA 1
ATOM 2841 C C . ALA A 1 355 ? 1.811 -3.103 -25.956 1.00 97.75 355 ALA A C 1
ATOM 2843 O O . ALA A 1 355 ? 1.937 -3.343 -27.156 1.00 97.75 355 ALA A O 1
ATOM 2844 N N . GLY A 1 356 ? 2.855 -3.125 -25.116 1.00 97.44 356 GLY A N 1
ATOM 2845 C CA . GLY A 1 356 ? 4.214 -3.479 -25.547 1.00 97.44 356 GLY A CA 1
ATOM 2846 C C . GLY A 1 356 ? 4.334 -4.931 -26.029 1.00 97.44 356 GLY A C 1
ATOM 2847 O O . GLY A 1 356 ? 5.091 -5.231 -26.949 1.00 97.44 356 GLY A O 1
ATOM 2848 N N . MET A 1 357 ? 3.476 -5.819 -25.518 1.00 97.44 357 MET A N 1
ATOM 2849 C CA . MET A 1 357 ? 3.311 -7.189 -26.020 1.00 97.44 357 MET A CA 1
ATOM 2850 C C . MET A 1 357 ? 2.353 -7.312 -27.225 1.00 97.44 357 MET A C 1
ATOM 2852 O O . MET A 1 357 ? 2.046 -8.425 -27.653 1.00 97.44 357 MET A O 1
ATOM 2856 N N . GLY A 1 358 ? 1.869 -6.197 -27.783 1.00 97.00 358 GLY A N 1
ATOM 2857 C CA . GLY A 1 358 ? 1.005 -6.170 -28.968 1.00 97.00 358 GLY A CA 1
ATOM 2858 C C . GLY A 1 358 ? -0.485 -6.422 -28.708 1.00 97.00 358 GLY A C 1
ATOM 2859 O O . GLY A 1 358 ? -1.223 -6.688 -29.656 1.00 97.00 358 GLY A O 1
ATOM 2860 N N . LEU A 1 359 ? -0.946 -6.357 -27.454 1.00 97.75 359 LEU A N 1
ATOM 2861 C CA . LEU A 1 359 ? -2.374 -6.414 -27.124 1.00 97.75 359 LEU A CA 1
ATOM 2862 C C . LEU A 1 359 ? -3.060 -5.064 -27.377 1.00 97.75 359 LEU A C 1
ATOM 2864 O O . LEU A 1 359 ? -2.465 -3.999 -27.211 1.00 97.75 359 LEU A O 1
ATOM 2868 N N . GLU A 1 360 ? -4.350 -5.098 -27.709 1.00 96.38 360 GLU A N 1
ATOM 2869 C CA . GLU A 1 360 ? -5.165 -3.889 -27.868 1.00 96.38 360 GLU A CA 1
ATOM 2870 C C . GLU A 1 360 ? -5.536 -3.295 -26.501 1.00 96.38 360 GLU A C 1
ATOM 2872 O O . GLU A 1 360 ? -6.536 -3.664 -25.887 1.00 96.38 360 GLU A O 1
ATOM 2877 N N . VAL A 1 361 ? -4.709 -2.365 -26.015 1.00 96.56 361 VAL A N 1
ATOM 2878 C CA . VAL A 1 361 ? -4.901 -1.666 -24.734 1.00 96.56 361 VAL A CA 1
ATOM 2879 C C . VAL A 1 361 ? -4.812 -0.151 -24.972 1.00 96.56 361 VAL A C 1
ATOM 2881 O O . VAL A 1 361 ? -3.800 0.474 -24.656 1.00 96.56 361 VAL A O 1
ATOM 2884 N N . PRO A 1 362 ? -5.843 0.472 -25.576 1.00 93.69 362 PRO A N 1
ATOM 2885 C CA . PRO A 1 362 ? -5.766 1.852 -26.073 1.00 93.69 362 PRO A CA 1
ATOM 2886 C C . PRO A 1 362 ? -5.588 2.913 -24.977 1.00 93.69 362 PRO A C 1
ATOM 2888 O O . PRO A 1 362 ? -5.129 4.014 -25.267 1.00 93.69 362 PRO A O 1
ATOM 2891 N N . TYR A 1 363 ? -5.940 2.587 -23.731 1.00 95.56 363 TYR A N 1
ATOM 2892 C CA . TYR A 1 363 ? -5.812 3.467 -22.565 1.00 95.56 363 TYR A CA 1
ATOM 2893 C C . TYR A 1 363 ? -4.714 3.006 -21.600 1.00 95.56 363 TYR A C 1
ATOM 2895 O O . TYR A 1 363 ? -4.787 3.309 -20.410 1.00 95.56 363 TYR A O 1
ATOM 2903 N N . GLN A 1 364 ? -3.728 2.237 -22.081 1.00 96.50 364 GLN A N 1
ATOM 2904 C CA . GLN A 1 364 ? -2.611 1.820 -21.240 1.00 96.50 364 GLN A CA 1
ATOM 2905 C C . GLN A 1 364 ? -1.873 3.044 -20.689 1.00 96.50 364 GLN A C 1
ATOM 2907 O O . GLN A 1 364 ? -1.557 3.976 -21.428 1.00 96.50 364 GLN A O 1
ATOM 2912 N N . THR A 1 365 ? -1.584 3.031 -19.395 1.00 95.19 365 THR A N 1
ATOM 2913 C CA . THR A 1 365 ? -0.905 4.131 -18.702 1.00 95.19 365 THR A CA 1
ATOM 2914 C C . THR A 1 365 ? 0.605 3.926 -18.593 1.00 95.19 365 THR A C 1
ATOM 2916 O O . THR A 1 365 ? 1.364 4.892 -18.552 1.00 95.19 365 THR A O 1
ATOM 2919 N N . LEU A 1 366 ? 1.058 2.670 -18.623 1.00 93.25 366 LEU A N 1
ATOM 2920 C CA . LEU A 1 366 ? 2.466 2.315 -18.780 1.00 93.25 366 LEU A CA 1
ATOM 2921 C C . LEU A 1 366 ? 2.927 2.575 -20.229 1.00 93.25 366 LEU A C 1
ATOM 2923 O O . LEU A 1 366 ? 2.218 2.177 -21.159 1.00 93.25 366 LEU A O 1
ATOM 2927 N N . PRO A 1 367 ? 4.117 3.161 -20.459 1.00 92.31 367 PRO A N 1
ATOM 2928 C CA . PRO A 1 367 ? 4.710 3.220 -21.792 1.00 92.31 367 PRO A CA 1
ATOM 2929 C C . PRO A 1 367 ? 4.842 1.828 -22.425 1.00 92.31 367 PRO A C 1
ATOM 2931 O O . PRO A 1 367 ? 5.218 0.869 -21.757 1.00 92.31 367 PRO A O 1
ATOM 2934 N N . SER A 1 368 ? 4.544 1.719 -23.721 1.00 95.12 368 SER A N 1
ATOM 2935 C CA . SER A 1 368 ? 4.656 0.457 -24.467 1.00 95.12 368 SER A CA 1
ATOM 2936 C C . SER A 1 368 ? 6.094 0.082 -24.829 1.00 95.12 368 SER A C 1
ATOM 2938 O O . SER A 1 368 ? 6.336 -1.037 -25.271 1.00 95.12 368 SER A O 1
ATOM 2940 N N . ASP A 1 369 ? 7.034 1.016 -24.689 1.00 94.75 369 ASP A N 1
ATOM 2941 C CA . ASP A 1 369 ? 8.447 0.766 -24.950 1.00 94.75 369 ASP A CA 1
ATOM 2942 C C . ASP A 1 369 ? 9.049 -0.119 -23.852 1.00 94.75 369 ASP A C 1
ATOM 2944 O O . ASP A 1 369 ? 8.741 0.026 -22.667 1.00 94.75 369 ASP A O 1
ATOM 2948 N N . GLU A 1 370 ? 9.951 -1.021 -24.241 1.00 94.44 370 GLU A N 1
ATOM 2949 C CA . GLU A 1 370 ? 10.680 -1.846 -23.282 1.00 94.44 370 GLU A CA 1
ATOM 2950 C C . GLU A 1 370 ? 11.544 -0.987 -22.346 1.00 94.44 370 GLU A C 1
ATOM 2952 O O . GLU A 1 370 ? 12.271 -0.093 -22.787 1.00 94.44 370 GLU A O 1
ATOM 2957 N N . LEU A 1 371 ? 11.566 -1.331 -21.055 1.00 94.12 371 LEU A N 1
ATOM 2958 C CA . LEU A 1 371 ? 12.384 -0.632 -20.051 1.00 94.12 371 LEU A CA 1
ATOM 2959 C C . LEU A 1 371 ? 13.891 -0.927 -20.188 1.00 94.12 371 LEU A C 1
ATOM 2961 O O . LEU A 1 371 ? 14.718 -0.301 -19.516 1.00 94.12 371 LEU A O 1
ATOM 2965 N N . GLN A 1 372 ? 14.264 -1.893 -21.037 1.00 95.62 372 GLN A N 1
ATOM 2966 C CA . GLN A 1 372 ? 15.647 -2.326 -21.262 1.00 95.62 372 GLN A CA 1
ATOM 2967 C C . GLN A 1 372 ? 16.362 -2.713 -19.950 1.00 95.62 372 GLN A C 1
ATOM 2969 O O . GLN A 1 372 ? 17.541 -2.398 -19.735 1.00 95.62 372 GLN A O 1
ATOM 2974 N N . LEU A 1 373 ? 15.641 -3.361 -19.030 1.00 96.94 373 LEU A N 1
ATOM 2975 C CA . LEU A 1 373 ? 16.199 -3.936 -17.809 1.00 96.94 373 LEU A CA 1
ATOM 2976 C C . LEU A 1 373 ? 16.886 -5.260 -18.154 1.00 96.94 373 LEU A C 1
ATOM 2978 O O . LEU A 1 373 ? 16.272 -6.170 -18.712 1.00 96.94 373 LEU A O 1
ATOM 2982 N N . ASN A 1 374 ? 18.169 -5.372 -17.814 1.00 97.56 374 ASN A N 1
ATOM 2983 C CA . ASN A 1 374 ? 18.880 -6.648 -17.891 1.00 97.56 374 ASN A CA 1
ATOM 2984 C C . ASN A 1 374 ? 18.623 -7.490 -16.626 1.00 97.56 374 ASN A C 1
ATOM 2986 O O . ASN A 1 374 ? 18.056 -7.010 -15.643 1.00 97.56 374 ASN A O 1
ATOM 2990 N N . THR A 1 375 ? 19.095 -8.737 -16.618 1.00 98.19 375 THR A N 1
ATOM 2991 C CA . THR A 1 375 ? 18.934 -9.658 -15.480 1.00 98.19 375 THR A CA 1
ATOM 2992 C C . THR A 1 375 ? 19.433 -9.072 -14.155 1.00 98.19 375 THR A C 1
ATOM 2994 O O . THR A 1 375 ? 18.724 -9.152 -13.157 1.00 98.19 375 THR A O 1
ATOM 2997 N N . ASN A 1 376 ? 20.592 -8.405 -14.144 1.00 98.38 376 ASN A N 1
ATOM 2998 C CA . ASN A 1 376 ? 21.143 -7.806 -12.924 1.00 98.38 376 ASN A CA 1
ATOM 2999 C C . ASN A 1 376 ? 20.305 -6.618 -12.425 1.00 98.38 376 ASN A C 1
ATOM 3001 O O . ASN A 1 376 ? 20.303 -6.329 -11.229 1.00 98.38 376 ASN A O 1
ATOM 3005 N N . ASP A 1 377 ? 19.643 -5.888 -13.326 1.00 98.44 377 ASP A N 1
ATOM 3006 C CA . ASP A 1 377 ? 18.734 -4.801 -12.956 1.00 98.44 377 ASP A CA 1
ATOM 3007 C C . ASP A 1 377 ? 17.461 -5.367 -12.315 1.00 98.44 377 ASP A C 1
ATOM 3009 O O . ASP A 1 377 ? 17.070 -4.915 -11.240 1.00 98.44 377 ASP A O 1
ATOM 3013 N N . ILE A 1 378 ? 16.873 -6.409 -12.915 1.00 98.75 378 ILE A N 1
ATOM 3014 C CA . ILE A 1 378 ? 15.699 -7.106 -12.369 1.00 98.75 378 ILE A CA 1
ATOM 3015 C C . ILE A 1 378 ? 16.007 -7.687 -10.985 1.00 98.75 378 ILE A C 1
ATOM 3017 O O . ILE A 1 378 ? 15.262 -7.449 -10.036 1.00 98.75 378 ILE A O 1
ATOM 3021 N N . GLU A 1 379 ? 17.124 -8.400 -10.841 1.00 98.88 379 GLU A N 1
ATOM 3022 C CA . GLU A 1 379 ? 17.549 -8.969 -9.558 1.00 98.88 379 GLU A CA 1
ATOM 3023 C C . GLU A 1 379 ? 17.788 -7.894 -8.495 1.00 98.88 379 GLU A C 1
ATOM 3025 O O . GLU A 1 379 ? 17.419 -8.089 -7.338 1.00 98.88 379 GLU A O 1
ATOM 3030 N N . ALA A 1 380 ? 18.367 -6.747 -8.867 1.00 98.88 380 ALA A N 1
ATOM 3031 C CA . ALA A 1 380 ? 18.571 -5.643 -7.937 1.00 98.88 380 ALA A CA 1
ATOM 3032 C C . ALA A 1 380 ? 17.239 -5.050 -7.459 1.00 98.88 380 ALA A C 1
ATOM 3034 O O . ALA A 1 380 ? 17.061 -4.853 -6.258 1.00 98.88 380 ALA A O 1
ATOM 3035 N N . ILE A 1 381 ? 16.285 -4.806 -8.366 1.00 98.88 381 ILE A N 1
ATOM 3036 C CA . ILE A 1 381 ? 14.957 -4.291 -7.997 1.00 98.88 381 ILE A CA 1
ATOM 3037 C C . ILE A 1 381 ? 14.238 -5.286 -7.081 1.00 98.88 381 ILE A C 1
ATOM 3039 O O . ILE A 1 381 ? 13.703 -4.885 -6.051 1.00 98.88 381 ILE A O 1
ATOM 3043 N N . ILE A 1 382 ? 14.282 -6.583 -7.400 1.00 98.94 382 ILE A N 1
ATOM 3044 C CA . ILE A 1 382 ? 13.714 -7.631 -6.542 1.00 98.94 382 ILE A CA 1
ATOM 3045 C C . ILE A 1 382 ? 14.389 -7.630 -5.166 1.00 98.94 382 ILE A C 1
ATOM 3047 O O . ILE A 1 382 ? 13.690 -7.705 -4.157 1.00 98.94 382 ILE A O 1
ATOM 3051 N N . ALA A 1 383 ? 15.719 -7.511 -5.103 1.00 98.94 383 ALA A N 1
ATOM 3052 C CA . ALA A 1 383 ? 16.438 -7.419 -3.835 1.00 98.94 383 ALA A CA 1
ATOM 3053 C C . ALA A 1 383 ? 15.937 -6.233 -3.000 1.00 98.94 383 ALA A C 1
ATOM 3055 O O . ALA A 1 383 ? 15.622 -6.422 -1.831 1.00 98.94 383 ALA A O 1
ATOM 3056 N N . PHE A 1 384 ? 15.763 -5.051 -3.602 1.00 98.88 384 PHE A N 1
ATOM 3057 C CA . PHE A 1 384 ? 15.144 -3.901 -2.934 1.00 98.88 384 PHE A CA 1
ATOM 3058 C C . PHE A 1 384 ? 13.718 -4.199 -2.450 1.00 98.88 384 PHE A C 1
ATOM 3060 O O . PHE A 1 384 ? 13.413 -3.955 -1.286 1.00 98.88 384 PHE A O 1
ATOM 3067 N N . MET A 1 385 ? 12.848 -4.746 -3.300 1.00 98.88 385 MET A N 1
ATOM 3068 C CA . MET A 1 385 ? 11.452 -5.031 -2.944 1.00 98.88 385 MET A CA 1
ATOM 3069 C C . MET A 1 385 ? 11.344 -5.953 -1.721 1.00 98.88 385 MET A C 1
ATOM 3071 O O . MET A 1 385 ? 10.471 -5.756 -0.881 1.00 98.88 385 MET A O 1
ATOM 3075 N N . LYS A 1 386 ? 12.265 -6.912 -1.575 1.00 98.88 386 LYS A N 1
ATOM 3076 C CA . LYS A 1 386 ? 12.353 -7.796 -0.400 1.00 98.88 386 LYS A CA 1
ATOM 3077 C C . LYS A 1 386 ? 12.757 -7.069 0.883 1.00 98.88 386 LYS A C 1
ATOM 3079 O O . LYS A 1 386 ? 12.382 -7.484 1.972 1.00 98.88 386 LYS A O 1
ATOM 3084 N N . THR A 1 387 ? 13.464 -5.942 0.781 1.00 98.88 387 THR A N 1
ATOM 3085 C CA . THR A 1 387 ? 13.798 -5.116 1.956 1.00 98.88 387 THR A CA 1
ATOM 3086 C C . THR A 1 387 ? 12.593 -4.391 2.552 1.00 98.88 387 THR A C 1
ATOM 3088 O O . THR A 1 387 ? 12.714 -3.850 3.647 1.00 98.88 387 THR A O 1
ATOM 3091 N N . LEU A 1 388 ? 11.446 -4.399 1.856 1.00 98.81 388 LEU A N 1
ATOM 3092 C CA . LEU A 1 388 ? 10.169 -3.836 2.307 1.00 98.81 388 LEU A CA 1
ATOM 3093 C C . LEU A 1 388 ? 9.312 -4.834 3.106 1.00 98.81 388 LEU A C 1
ATOM 3095 O O . 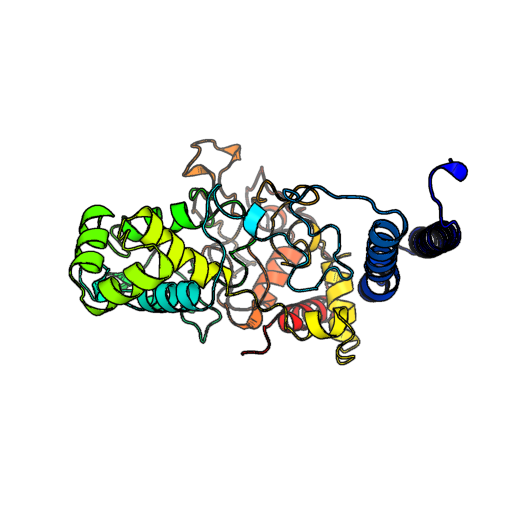LEU A 1 388 ? 8.129 -4.569 3.335 1.00 98.81 388 LEU A O 1
ATOM 3099 N N . THR A 1 389 ? 9.866 -5.994 3.460 1.00 98.81 389 THR A N 1
ATOM 3100 C CA . THR A 1 389 ? 9.230 -6.964 4.355 1.00 98.81 389 THR A CA 1
ATOM 3101 C C . THR A 1 389 ? 9.369 -6.493 5.804 1.00 98.81 389 THR A C 1
ATOM 3103 O O . THR A 1 389 ? 10.478 -6.195 6.254 1.00 98.81 389 THR A O 1
ATOM 3106 N N . ASP A 1 390 ? 8.242 -6.388 6.507 1.00 98.56 390 ASP A N 1
ATOM 3107 C CA . ASP A 1 390 ? 8.161 -5.979 7.913 1.00 98.56 390 ASP A CA 1
ATOM 3108 C C . ASP A 1 390 ? 8.922 -6.965 8.811 1.00 98.56 390 ASP A C 1
ATOM 3110 O O . ASP A 1 390 ? 8.958 -8.165 8.536 1.00 98.56 390 ASP A O 1
ATOM 3114 N N . ALA A 1 391 ? 9.488 -6.479 9.918 1.00 97.25 391 ALA A N 1
ATOM 3115 C CA . ALA A 1 391 ? 10.390 -7.266 10.768 1.00 97.25 391 ALA A CA 1
ATOM 3116 C C . ALA A 1 391 ? 9.717 -8.440 11.506 1.00 97.25 391 ALA A C 1
ATOM 3118 O O . ALA A 1 391 ? 10.400 -9.260 12.121 1.00 97.25 391 ALA A O 1
ATOM 3119 N N . GLU A 1 392 ? 8.382 -8.506 11.508 1.00 95.19 392 GLU A N 1
ATOM 3120 C CA . GLU A 1 392 ? 7.643 -9.597 12.148 1.00 95.19 392 GLU A CA 1
ATOM 3121 C C . GLU A 1 392 ? 7.614 -10.908 11.342 1.00 95.19 392 GLU A C 1
ATOM 3123 O O . GLU A 1 392 ? 7.184 -11.928 11.894 1.00 95.19 392 GLU A O 1
ATOM 3128 N N . TYR A 1 393 ? 8.044 -10.879 10.075 1.00 94.88 393 TYR A N 1
ATOM 3129 C CA . TYR A 1 393 ? 8.153 -12.034 9.177 1.00 94.88 393 TYR A CA 1
ATOM 3130 C C . TYR A 1 393 ? 9.606 -12.490 9.037 1.00 94.88 393 TYR A C 1
ATOM 3132 O O . TYR A 1 393 ? 9.808 -13.723 8.926 1.00 94.88 393 TYR A O 1
#